Protein 3AQ1 (pdb70)

Radius of gyration: 27.9 Å; Cα contacts (8 Å, |Δi|>4): 785; chains: 1; bounding box: 56×62×78 Å

B-factor: mean 64.77, std 23.78, range [21.22, 206.66]

Secondary structure (DSSP, 8-state):
--HHHHHHHHHHHHHHHHHHHHHTTT--HHHHHHHHHHHHHHHHHHHHHHPEE--TT-HHHHHHHHHTT--SSSTTSSHHHHHHHHHHHHTTSEEP-SSS-EE-HHHHEEEEEEESS-GGG-EEESEEEES---SSTTS-SEEEEEEEEEESS-B---HHHHHHHHHHTT--SEEEESS-B-HHHHHHHHHTT-EEE-S--HHHHHHHHHHH----BS-TT---STT-EEEEEEEEEE-SSSEEEEEEEETT---EEEEEEESSHHHHHHHHHHHHHHHHHHHHHHHHSEEEETTTHHHHHHHHHHHHHHHT--SHHHHHHHHHHHHTTHHHHHHHHHTT--HHHHHHHHHHHHHTT-TTEEE-TTT--EEETTTTT-EEEHHHHHHHHHHHHHHHHHHH--

Solvent-accessible surface area: 19663 Å² total; per-residue (Å²): 160,47,113,17,85,59,19,15,64,53,1,16,38,45,0,35,53,24,0,101,91,2,69,178,149,67,11,108,27,43,50,0,3,101,0,0,86,59,0,1,91,43,1,153,101,15,1,88,84,18,24,47,79,6,47,32,109,63,88,82,11,0,56,60,0,0,5,39,25,1,94,57,213,51,22,130,78,62,62,123,98,0,2,46,19,0,4,131,0,0,95,44,0,23,48,149,98,162,164,34,55,84,9,34,12,136,79,19,9,10,31,22,94,35,59,29,48,45,12,93,77,21,73,44,26,105,0,4,0,1,75,70,83,33,28,41,106,98,4,45,108,106,15,122,106,0,85,0,0,0,0,7,15,54,0,70,177,194,140,9,125,124,42,0,97,83,0,42,79,16,61,5,41,0,0,0,0,30,84,2,8,25,118,106,0,10,102,47,0,9,130,51,39,7,0,0,0,106,124,2,128,146,60,3,0,130,61,0,27,103,7,0,38,4,68,51,8,134,62,22,99,132,38,60,106,139,21,27,0,46,4,37,42,0,26,15,98,133,47,228,88,34,75,2,0,13,0,36,54,8,100,118,42,102,6,2,0,0,0,0,22,0,46,72,126,137,32,4,40,63,6,19,124,18,0,59,81,0,1,69,44,0,2,36,1,2,57,29,24,54,0,5,8,2,8,3,1,2,4,1,8,0,5,53,70,0,49,104,52,4,83,105,33,182,60,153,51,62,74,0,0,30,44,0,0,81,0,0,23,29,18,0,37,27,56,0,102,130,35,65,56,71,25,121,95,12,20,98,72,0,120,32,42,6,109,159,55,72,87,36,2,0,3,21,51,205,82,22,105,21,40,59,1,40,118,62,61,57,25,48,28,16,80,66,10,28,111,6,4,56,50,1,6,70,37,0,7,131,93,23,145,187

Sequence (402 aa):
VGDGTTTAAVLSGELLSKAEELIMKGVHSTIISEGYRHAAEKCREILETITIAISPDDEAALIKIAGTAITGKGAEAYKEKLSALTVKAVRSIVEEEEDGLKVNVLENIKIEKRAGGSIDDSELIDGLVIDKERSHPNMPEKVENAKILLLSCPVEFKMMREMAEKVIASGANVVFCQKGIDDMAQYYIEKAGIYAVRRVKKSDLKRLSKVTGATIIQDLDQITTEDVGTAGLVEEKEVRGGKMTYVTGCQNSKAVTVLLHGGTEHVVDSLDHALNDALHVVGVVIEDGKVVVGGGSSEVELSLRLSEYASTLKGREQLAVSKFAEALEVIPVALAENAGLDPIDIMVELRSQHEKGNKNAGLNVYTGEVVDMWENDVIEPLRIKTQAINAAMEATVMILRI

Nearest PDB structures (foldseek):
  3aq1-assembly1_B  TM=1.002E+00  e=1.686E-70  Methanococcoides burtonii DSM 6242
  1a6d-assembly1_B  TM=7.883E-01  e=9.488E-45  Thermoplasma acidophilum
  1a6d-assembly1_A  TM=7.937E-01  e=6.517E-42  Thermoplasma acidophilum
  1q3s-assembly1_A  TM=7.474E-01  e=1.951E-42  Thermococcus sp. JCM 11816
  1q3r-assembly1_A  TM=7.401E-01  e=1.678E-42  Thermococcus sp. JCM 11816

Structure (mmCIF, N/CA/C/O backbone):
data_3AQ1
#
_entry.id   3AQ1
#
_cell.length_a   63.564
_cell.length_b   115.256
_cell.length_c   193.864
_cell.angle_alpha  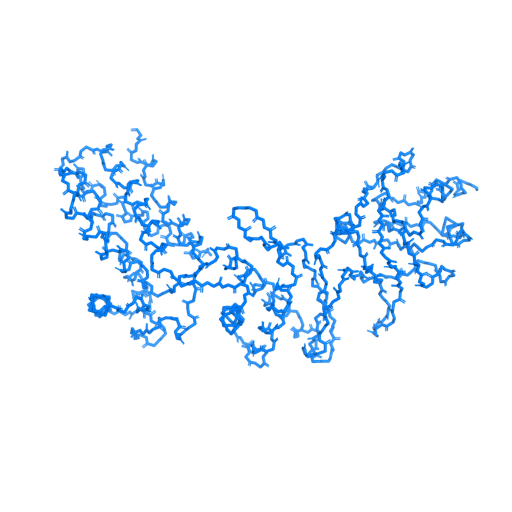 90.00
_cell.angle_beta   90.00
_cell.angle_gamma   90.00
#
_symmetry.space_group_name_H-M   'I 2 2 2'
#
loop_
_entity.id
_entity.type
_entity.pdbx_description
1 polymer 'Thermosome subunit'
2 water water
#
loop_
_atom_site.group_PDB
_atom_site.id
_atom_site.type_symbol
_atom_site.label_atom_id
_atom_site.label_alt_id
_atom_site.label_comp_id
_atom_site.label_asym_id
_atom_site.label_entity_id
_atom_site.label_seq_id
_atom_site.pdbx_PDB_ins_code
_atom_site.Cartn_x
_atom_site.Cartn_y
_atom_site.Cartn_z
_atom_site.occupancy
_atom_site.B_iso_or_equiv
_atom_site.auth_seq_id
_atom_site.auth_comp_id
_atom_site.auth_asym_id
_atom_site.auth_atom_id
_atom_site.pdbx_PDB_model_num
ATOM 1 N N . VAL A 1 43 ? 31.042 44.667 80.364 1.00 81.84 81 VAL B N 1
ATOM 2 C CA . VAL A 1 43 ? 30.677 44.155 81.689 1.00 80.34 81 VAL B CA 1
ATOM 3 C C . VAL A 1 43 ? 29.249 43.641 81.689 1.00 75.71 81 VAL B C 1
ATOM 4 O O . VAL A 1 43 ? 28.311 44.432 81.614 1.00 85.68 81 VAL B O 1
ATOM 8 N N . GLY A 1 44 ? 29.078 42.327 81.790 1.00 69.93 82 GLY B N 1
ATOM 9 C CA . GLY A 1 44 ? 27.749 41.731 81.807 1.00 78.39 82 GLY B CA 1
ATOM 10 C C . GLY A 1 44 ? 26.759 42.411 82.745 1.00 87.30 82 GLY B C 1
ATOM 11 O O . GLY A 1 44 ? 27.126 42.890 83.820 1.00 85.90 82 GLY B O 1
ATOM 12 N N . ASP A 1 45 ? 25.493 42.459 82.341 1.00 91.09 83 ASP B N 1
ATOM 13 C CA . ASP A 1 45 ? 24.464 43.062 83.180 1.00 91.09 83 ASP B CA 1
ATOM 14 C C . ASP A 1 45 ? 24.183 42.220 84.420 1.00 89.14 83 ASP B C 1
ATOM 15 O O . ASP A 1 45 ? 23.603 42.712 85.390 1.00 89.22 83 ASP B O 1
ATOM 20 N N . GLY A 1 46 ? 24.603 40.955 84.377 1.00 83.44 84 GLY B N 1
ATOM 21 C CA . GLY A 1 46 ? 24.544 40.074 85.532 1.00 65.99 84 GLY B CA 1
ATOM 22 C C . GLY A 1 46 ? 25.641 40.434 86.514 1.00 56.17 84 GLY B C 1
ATOM 23 O O . GLY A 1 46 ? 25.394 40.621 87.702 1.00 55.05 84 GLY B O 1
ATOM 24 N N . THR A 1 47 ? 26.863 40.548 86.008 1.00 48.38 85 THR B N 1
ATOM 25 C CA . THR A 1 47 ? 27.971 41.052 86.802 1.00 43.41 85 THR B CA 1
ATOM 26 C C . THR A 1 47 ? 27.629 42.392 87.468 1.00 52.46 85 THR B C 1
ATOM 27 O O . THR A 1 47 ? 27.868 42.579 88.655 1.00 59.12 85 THR B O 1
ATOM 31 N N . THR A 1 48 ? 27.060 43.311 86.695 1.00 55.68 86 THR B N 1
ATOM 32 C CA . THR A 1 48 ? 26.762 44.653 87.174 1.00 49.53 86 THR B CA 1
ATOM 33 C C . THR A 1 48 ? 25.740 44.605 88.292 1.00 53.56 86 THR B C 1
ATOM 34 O O . THR A 1 48 ? 25.943 45.182 89.357 1.00 54.23 86 THR B O 1
ATOM 38 N N . THR A 1 49 ? 24.640 43.906 88.035 1.00 56.97 87 THR B N 1
ATOM 39 C CA . THR A 1 49 ? 23.599 43.695 89.028 1.00 48.22 87 THR B CA 1
ATOM 40 C C . THR A 1 49 ? 24.146 43.045 90.302 1.00 51.04 87 THR B C 1
ATOM 41 O O . THR A 1 49 ? 23.774 43.437 91.404 1.00 56.72 87 THR B O 1
ATOM 45 N N . ALA A 1 50 ? 25.031 42.062 90.165 1.00 45.97 88 ALA B N 1
ATOM 46 C CA . ALA A 1 50 ? 25.519 41.359 91.347 1.00 47.67 88 ALA B CA 1
ATOM 47 C C . ALA A 1 50 ? 26.435 42.257 92.179 1.00 47.83 88 ALA B C 1
ATOM 48 O O . ALA A 1 50 ? 26.297 42.342 93.400 1.00 51.50 88 ALA B O 1
ATOM 50 N N . ALA A 1 51 ? 27.351 42.942 91.509 1.00 36.41 89 ALA B N 1
ATOM 51 C CA . ALA A 1 51 ? 28.251 43.880 92.170 1.00 35.80 89 ALA B CA 1
ATOM 52 C C . ALA A 1 51 ? 27.520 44.971 92.943 1.00 51.38 89 ALA B C 1
ATOM 53 O O . ALA A 1 51 ? 27.819 45.224 94.108 1.00 67.61 89 ALA B O 1
ATOM 55 N N . VAL A 1 52 ? 26.579 45.635 92.293 1.00 47.69 90 VAL B N 1
ATOM 56 C CA . VAL A 1 52 ? 25.856 46.716 92.944 1.00 47.13 90 VAL B CA 1
ATOM 57 C C . VAL A 1 52 ? 25.061 46.177 94.123 1.00 46.68 90 VAL B C 1
ATOM 58 O O . VAL A 1 52 ? 24.976 46.815 95.179 1.00 45.10 90 VAL B O 1
ATOM 62 N N . LEU A 1 53 ? 24.458 45.007 93.942 1.00 43.80 91 LEU B N 1
ATOM 63 C CA . LEU A 1 53 ? 23.582 44.490 94.982 1.00 44.44 91 LEU B CA 1
ATOM 64 C C . LEU A 1 53 ? 24.419 43.968 96.145 1.00 51.83 91 LEU B C 1
ATOM 65 O O . LEU A 1 53 ? 24.043 44.100 97.304 1.00 58.89 91 LEU B O 1
ATOM 70 N N . SER A 1 54 ? 25.569 43.400 95.813 1.00 48.12 92 SER B N 1
ATOM 71 C CA . SER A 1 54 ? 26.532 42.940 96.797 1.00 53.17 92 SER B CA 1
ATOM 72 C C . SER A 1 54 ? 27.066 44.073 97.706 1.00 56.14 92 SER B C 1
ATOM 73 O O . SER A 1 54 ? 27.082 43.936 98.933 1.00 54.72 92 SER B O 1
ATOM 76 N N . GLY A 1 55 ? 27.509 45.177 97.108 1.00 49.94 93 GLY B N 1
ATOM 77 C CA . GLY A 1 55 ? 27.895 46.360 97.868 1.00 42.22 93 GLY B CA 1
ATOM 78 C C . GLY A 1 55 ? 26.819 46.813 98.843 1.00 42.63 93 GLY B C 1
ATOM 79 O O . GLY A 1 55 ? 27.076 47.071 100.016 1.00 48.33 93 GLY B O 1
ATOM 80 N N . GLU A 1 56 ? 25.596 46.879 98.350 1.00 39.57 94 GLU B N 1
ATOM 81 C CA . GLU A 1 56 ? 24.460 47.292 99.138 1.00 47.05 94 GLU B CA 1
ATOM 82 C C . GLU A 1 56 ? 24.197 46.349 100.299 1.00 55.07 94 GLU B C 1
ATOM 83 O O . GLU A 1 56 ? 23.872 46.783 101.399 1.00 63.58 94 GLU B O 1
ATOM 89 N N . LEU A 1 57 ? 24.305 45.051 100.044 1.00 52.18 95 LEU B N 1
ATOM 90 C CA . LEU A 1 57 ? 24.067 44.063 101.081 1.00 42.03 95 LEU B CA 1
ATOM 91 C C . LEU A 1 57 ? 25.132 44.194 102.153 1.00 52.59 95 LEU B C 1
ATOM 92 O O . LEU A 1 57 ? 24.823 44.156 103.350 1.00 48.39 95 LEU B O 1
ATOM 97 N N . LEU A 1 58 ? 26.383 44.370 101.719 1.00 52.12 96 LEU B N 1
ATOM 98 C CA . LEU A 1 58 ? 27.504 44.525 102.648 1.00 51.22 96 LEU B CA 1
ATOM 99 C C . LEU A 1 58 ? 27.313 45.696 103.564 1.00 56.53 96 LEU B C 1
ATOM 100 O O . LEU A 1 58 ? 27.321 45.542 104.777 1.00 65.97 96 LEU B O 1
ATOM 105 N N . SER A 1 59 ? 27.156 46.873 102.975 1.00 53.75 97 SER B N 1
ATOM 106 C CA . SER A 1 59 ? 27.064 48.087 103.759 1.00 54.25 97 SER B CA 1
ATOM 107 C C . SER A 1 59 ? 25.899 47.985 104.735 1.00 58.72 97 SER B C 1
ATOM 108 O O . SER A 1 59 ? 26.015 48.387 105.895 1.00 69.06 97 SER B O 1
ATOM 111 N N . LYS A 1 60 ? 24.788 47.417 104.286 1.00 54.01 98 LYS B N 1
ATOM 112 C CA . LYS A 1 60 ? 23.666 47.218 105.191 1.00 61.43 98 LYS B CA 1
ATOM 113 C C . LYS A 1 60 ? 24.009 46.216 106.294 1.00 61.91 98 LYS B C 1
ATOM 114 O O . LYS A 1 60 ? 23.502 46.314 107.404 1.00 62.54 98 LYS B O 1
ATOM 120 N N . ALA A 1 61 ? 24.879 45.261 106.002 1.00 63.14 99 ALA B N 1
ATOM 121 C CA . ALA A 1 61 ? 25.308 44.334 107.043 1.00 65.43 99 ALA B CA 1
ATOM 122 C C . ALA A 1 61 ? 26.225 45.035 108.053 1.00 67.03 99 ALA B C 1
ATOM 123 O O . ALA A 1 61 ? 26.161 44.775 109.255 1.00 65.09 99 ALA B O 1
ATOM 125 N N . GLU A 1 62 ? 27.079 45.924 107.564 1.00 66.52 100 GLU B N 1
ATOM 126 C CA . GLU A 1 62 ? 27.999 46.625 108.443 1.00 69.52 100 GLU B CA 1
ATOM 127 C C . GLU A 1 62 ? 27.216 47.580 109.339 1.00 75.37 100 GLU B C 1
ATOM 128 O O . GLU A 1 62 ? 27.560 47.769 110.501 1.00 83.29 100 GLU B O 1
ATOM 134 N N . GLU A 1 63 ? 26.134 48.141 108.812 1.00 69.86 101 GLU B N 1
ATOM 135 C CA . GLU A 1 63 ? 25.186 48.868 109.647 1.00 63.40 101 GLU B CA 1
ATOM 136 C C . GLU A 1 63 ? 24.619 47.966 110.747 1.00 68.61 101 GLU B C 1
ATOM 137 O O . GLU A 1 63 ? 24.767 48.265 111.933 1.00 80.21 101 GLU B O 1
ATOM 143 N N . LEU A 1 64 ? 23.971 46.870 110.351 1.00 68.91 102 LEU B N 1
ATOM 144 C CA . LEU A 1 64 ? 23.359 45.926 111.300 1.00 76.84 102 LEU B CA 1
ATOM 145 C C . LEU A 1 64 ? 24.326 45.358 112.343 1.00 84.62 102 LEU B C 1
ATOM 146 O O . LEU A 1 64 ? 23.898 44.806 113.357 1.00 94.72 102 LEU B O 1
ATOM 151 N N . ILE A 1 65 ? 25.623 45.465 112.090 1.00 72.91 103 ILE B N 1
ATOM 152 C CA . ILE A 1 65 ? 26.607 44.993 113.048 1.00 70.83 103 ILE B CA 1
ATOM 153 C C . ILE A 1 65 ? 26.914 46.097 114.067 1.00 80.86 103 ILE B C 1
ATOM 154 O O . ILE A 1 65 ? 26.925 45.856 115.278 1.00 81.72 103 ILE B O 1
ATOM 159 N N . MET A 1 66 ? 27.133 47.312 113.576 1.00 85.27 104 MET B N 1
ATOM 160 C CA . MET A 1 66 ? 27.316 48.462 114.453 1.00 93.88 104 MET B CA 1
ATOM 161 C C . MET A 1 66 ? 26.046 48.767 115.255 1.00 101.54 104 MET B C 1
ATOM 162 O O . MET A 1 66 ? 25.971 49.790 115.936 1.00 109.24 104 MET B O 1
ATOM 167 N N . LYS A 1 67 ? 25.055 47.880 115.162 1.00 96.56 105 LYS B N 1
ATOM 168 C CA . LYS A 1 67 ? 23.813 47.997 115.932 1.00 92.66 105 LYS B CA 1
ATOM 169 C C . LYS A 1 67 ? 23.587 46.792 116.837 1.00 90.90 105 LYS B C 1
ATOM 170 O O . LYS A 1 67 ? 22.568 46.717 117.525 1.00 93.19 105 LYS B O 1
ATOM 176 N N . GLY A 1 68 ? 24.515 45.836 116.814 1.00 87.88 106 GLY B N 1
ATOM 177 C CA . GLY A 1 68 ? 24.456 44.703 117.725 1.00 88.44 106 GLY B CA 1
ATOM 178 C C . GLY A 1 68 ? 24.176 43.318 117.156 1.00 93.62 106 GLY B C 1
ATOM 179 O O . GLY A 1 68 ? 24.529 42.308 117.782 1.00 95.64 106 GLY B O 1
ATOM 180 N N . VAL A 1 69 ? 23.539 43.252 115.987 1.00 88.17 107 VAL B N 1
ATOM 181 C CA . VAL A 1 69 ? 23.184 41.961 115.391 1.00 82.17 107 VAL B CA 1
ATOM 182 C C . VAL A 1 69 ? 24.430 41.149 115.051 1.00 81.20 107 VAL B C 1
ATOM 183 O O . VAL A 1 69 ? 25.309 41.642 114.341 1.00 68.63 107 VAL B O 1
ATOM 187 N N . HIS A 1 70 ? 24.501 39.910 115.546 1.00 88.85 108 HIS B N 1
ATOM 188 C CA . HIS A 1 70 ? 25.646 39.040 115.255 1.00 96.08 108 HIS B CA 1
ATOM 189 C C . HIS A 1 70 ? 25.820 38.749 113.754 1.00 87.87 108 HIS B C 1
ATOM 190 O O . HIS A 1 70 ? 24.856 38.478 113.032 1.00 82.05 108 HIS B O 1
ATOM 197 N N . SER A 1 71 ? 27.070 38.809 113.309 1.00 82.58 109 SER B N 1
ATOM 198 C CA . SER A 1 71 ? 27.435 38.655 111.906 1.00 77.37 109 SER B CA 1
ATOM 199 C C . SER A 1 71 ? 26.937 37.364 111.252 1.00 84.22 109 SER B C 1
ATOM 200 O O . SER A 1 71 ? 26.681 37.323 110.051 1.00 86.89 109 SER B O 1
ATOM 203 N N . THR A 1 72 ? 26.804 36.308 112.039 1.00 83.82 110 THR B N 1
ATOM 204 C CA . THR A 1 72 ? 26.443 35.010 111.493 1.00 77.47 110 THR B CA 1
ATOM 205 C C . THR A 1 72 ? 24.941 34.870 111.248 1.00 70.67 110 THR B C 1
ATOM 206 O O . THR A 1 72 ? 24.514 34.145 110.350 1.00 74.15 110 THR B O 1
ATOM 210 N N . ILE A 1 73 ? 24.155 35.589 112.041 1.00 66.98 111 ILE B N 1
ATOM 211 C CA . ILE A 1 73 ? 22.703 35.657 111.881 1.00 64.04 111 ILE B CA 1
ATOM 212 C C . ILE A 1 73 ? 22.334 36.371 110.586 1.00 64.64 111 ILE B C 1
ATOM 213 O O . ILE A 1 73 ? 21.432 35.942 109.865 1.00 67.54 111 ILE B O 1
ATOM 218 N N . ILE A 1 74 ? 23.038 37.465 110.302 1.00 65.52 112 ILE B N 1
ATOM 219 C CA . ILE A 1 74 ? 22.852 38.216 109.061 1.00 64.64 112 ILE B CA 1
ATOM 220 C C . ILE A 1 74 ? 23.045 37.321 107.847 1.00 62.36 112 ILE B C 1
ATOM 221 O O . ILE A 1 74 ? 22.244 37.358 106.920 1.00 64.77 112 ILE B O 1
ATOM 226 N N . SER A 1 75 ? 24.105 36.516 107.863 1.00 60.90 113 SER B N 1
ATOM 227 C CA . SER A 1 75 ? 24.397 35.588 106.773 1.00 64.44 113 SER B CA 1
ATOM 228 C C . SER A 1 75 ? 23.250 34.626 106.488 1.00 70.92 113 SER B C 1
ATOM 229 O O . SER A 1 75 ? 22.868 34.444 105.329 1.00 68.37 113 SER B O 1
ATOM 232 N N . GLU A 1 76 ? 22.708 34.000 107.532 1.00 72.66 114 GLU B N 1
ATOM 233 C CA . GLU A 1 76 ? 21.595 33.076 107.334 1.00 77.10 114 GLU B CA 1
ATOM 234 C C . GLU A 1 76 ? 20.341 33.805 106.877 1.00 70.48 114 GLU B C 1
ATOM 235 O O . GLU A 1 76 ? 19.625 33.322 106.002 1.00 73.12 114 GLU B O 1
ATOM 241 N N . GLY A 1 77 ? 20.090 34.975 107.459 1.00 63.06 115 GLY B N 1
ATOM 242 C CA . GLY A 1 77 ? 19.001 35.829 107.017 1.00 65.24 115 GLY B CA 1
ATOM 243 C C . GLY A 1 77 ? 19.084 36.145 105.530 1.00 61.78 115 GLY B C 1
ATOM 244 O O . GLY A 1 77 ? 18.111 35.988 104.795 1.00 62.08 115 GLY B O 1
ATOM 245 N N . TYR A 1 78 ? 20.255 36.593 105.088 1.00 53.87 116 TYR B N 1
ATOM 246 C CA . TYR A 1 78 ? 20.488 36.880 103.680 1.00 53.84 116 TYR B CA 1
ATOM 247 C C . TYR A 1 78 ? 20.276 35.638 102.817 1.00 61.43 116 TYR B C 1
ATOM 248 O O . TYR A 1 78 ? 19.585 35.696 101.799 1.00 66.46 116 TYR B O 1
ATOM 257 N N . ARG A 1 79 ? 20.881 34.523 103.216 1.00 60.24 117 ARG B N 1
ATOM 258 C CA . ARG A 1 79 ? 20.786 33.296 102.432 1.00 66.74 117 ARG B CA 1
ATOM 259 C C . ARG A 1 79 ? 19.339 32.814 102.342 1.00 69.76 117 ARG B C 1
ATOM 260 O O . ARG A 1 79 ? 18.917 32.252 101.330 1.00 74.41 117 ARG B O 1
ATOM 268 N N . HIS A 1 80 ? 18.582 33.046 103.405 1.00 61.93 118 HIS B N 1
ATOM 269 C CA . HIS A 1 80 ? 17.165 32.737 103.407 1.00 70.47 118 HIS B CA 1
ATOM 270 C C . HIS A 1 80 ? 16.453 33.731 102.484 1.00 68.45 118 HIS B C 1
ATOM 271 O O . HIS A 1 80 ? 15.528 33.377 101.744 1.00 62.73 118 HIS B O 1
ATOM 278 N N . ALA A 1 81 ? 16.916 34.975 102.505 1.00 68.78 119 ALA B N 1
ATOM 279 C CA . ALA A 1 81 ? 16.372 35.995 101.620 1.00 63.98 119 ALA B CA 1
ATOM 280 C C . ALA A 1 81 ? 16.527 35.581 100.167 1.00 56.24 119 ALA B C 1
ATOM 281 O O . ALA A 1 81 ? 15.555 35.550 99.426 1.00 59.40 119 ALA B O 1
ATOM 283 N N . ALA A 1 82 ? 17.750 35.257 99.764 1.00 51.52 120 ALA B N 1
ATOM 284 C CA . ALA A 1 82 ? 18.024 34.868 98.383 1.00 54.34 120 ALA B CA 1
ATOM 285 C C . ALA A 1 82 ? 17.138 33.721 97.935 1.00 63.33 120 ALA B C 1
ATOM 286 O O . ALA A 1 82 ? 16.657 33.698 96.806 1.00 67.69 120 ALA B O 1
ATOM 288 N N . GLU A 1 83 ? 16.932 32.763 98.824 1.00 70.53 121 GLU B N 1
ATOM 289 C CA . GLU A 1 83 ? 16.123 31.599 98.498 1.00 78.41 121 GLU B CA 1
ATOM 290 C C . GLU A 1 83 ? 14.644 31.975 98.381 1.00 74.77 121 GLU B C 1
ATOM 291 O O . GLU A 1 83 ? 13.920 31.461 97.519 1.00 70.50 121 GLU B O 1
ATOM 297 N N . LYS A 1 84 ? 14.208 32.894 99.236 1.00 68.76 122 LYS B N 1
ATOM 298 C CA . LYS A 1 84 ? 12.850 33.418 99.156 1.00 66.47 122 LYS B CA 1
ATOM 299 C C . LYS A 1 84 ? 12.614 34.258 97.892 1.00 70.55 122 LYS B C 1
ATOM 300 O O . LYS A 1 84 ? 11.482 34.409 97.456 1.00 81.12 122 LYS B O 1
ATOM 306 N N . CYS A 1 85 ? 13.675 34.813 97.309 1.00 66.36 123 CYS B N 1
ATOM 307 C CA . CYS A 1 85 ? 13.543 35.563 96.059 1.00 61.98 123 CYS B CA 1
ATOM 308 C C . CYS A 1 85 ? 13.299 34.607 94.903 1.00 67.26 123 CYS B C 1
ATOM 309 O O . CYS A 1 85 ? 12.568 34.926 93.970 1.00 68.46 123 CYS B O 1
ATOM 312 N N . ARG A 1 86 ? 13.920 33.433 94.975 1.00 69.76 124 ARG B N 1
ATOM 313 C CA . ARG A 1 86 ? 13.782 32.419 93.938 1.00 75.42 124 ARG B CA 1
ATOM 314 C C . ARG A 1 86 ? 12.328 31.985 93.838 1.00 81.75 124 ARG B C 1
ATOM 315 O O . ARG A 1 86 ? 11.797 31.838 92.739 1.00 85.36 124 ARG B O 1
ATOM 323 N N . GLU A 1 87 ? 11.684 31.801 94.992 1.00 83.81 125 GLU B N 1
ATOM 324 C CA . GLU A 1 87 ? 10.268 31.437 95.045 1.00 78.84 125 GLU B CA 1
ATOM 325 C C . GLU A 1 87 ? 9.397 32.549 94.494 1.00 68.60 125 GLU B C 1
ATOM 326 O O . GLU A 1 87 ? 8.500 32.312 93.692 1.00 74.31 125 GLU B O 1
ATOM 332 N N . ILE A 1 88 ? 9.647 33.766 94.953 1.00 60.44 126 ILE B N 1
ATOM 333 C CA . ILE A 1 88 ? 8.877 34.906 94.489 1.00 67.10 126 ILE B CA 1
ATOM 334 C C . ILE A 1 88 ? 9.017 35.126 92.980 1.00 76.35 126 ILE B C 1
ATOM 335 O O . ILE A 1 88 ? 8.050 35.492 92.314 1.00 82.36 126 ILE B O 1
ATOM 340 N N . LEU A 1 89 ? 10.214 34.902 92.442 1.00 70.22 127 LEU B N 1
ATOM 341 C CA . LEU A 1 89 ? 10.431 35.048 91.008 1.00 66.14 127 LEU B CA 1
ATOM 342 C C . LEU A 1 89 ? 9.584 34.072 90.209 1.00 79.65 127 LEU B C 1
ATOM 343 O O . LEU A 1 89 ? 8.891 34.474 89.278 1.00 86.69 127 LEU B O 1
ATOM 348 N N . GLU A 1 90 ? 9.637 32.793 90.574 1.00 85.87 128 GLU B N 1
ATOM 349 C CA . GLU A 1 90 ? 8.890 31.763 89.854 1.00 87.81 128 GLU B CA 1
ATOM 350 C C . GLU A 1 90 ? 7.409 32.093 89.820 1.00 86.35 128 GLU B C 1
ATOM 351 O O . GLU A 1 90 ? 6.668 31.590 88.979 1.00 92.84 128 GLU B O 1
ATOM 357 N N . THR A 1 91 ? 6.995 32.952 90.742 1.00 82.56 129 THR B N 1
ATOM 358 C CA . THR A 1 91 ? 5.609 33.382 90.852 1.00 80.46 129 THR B CA 1
ATOM 359 C C . THR A 1 91 ? 5.292 34.586 89.963 1.00 74.01 129 THR B C 1
ATOM 360 O O . THR A 1 91 ? 4.172 34.725 89.503 1.00 76.70 129 THR B O 1
ATOM 364 N N . ILE A 1 92 ? 6.275 35.448 89.709 1.00 78.21 130 ILE B N 1
ATOM 365 C CA . ILE A 1 92 ? 6.034 36.679 88.943 1.00 73.92 130 ILE B CA 1
ATOM 366 C C . ILE A 1 92 ? 6.631 36.683 87.532 1.00 72.09 130 ILE B C 1
ATOM 367 O O . ILE A 1 92 ? 6.604 37.703 86.840 1.00 73.53 130 ILE B O 1
ATOM 372 N N . THR A 1 93 ? 7.176 35.547 87.110 1.00 70.80 131 THR B N 1
ATOM 373 C CA . THR A 1 93 ? 7.757 35.428 85.780 1.00 61.59 131 THR B CA 1
ATOM 374 C C . THR A 1 93 ? 6.690 35.183 84.737 1.00 61.85 131 THR B C 1
ATOM 375 O O . THR A 1 93 ? 5.583 34.760 85.059 1.00 68.17 131 THR B O 1
ATOM 379 N N . ILE A 1 94 ? 7.043 35.448 83.484 1.00 57.27 132 ILE B N 1
ATOM 380 C CA . ILE A 1 94 ? 6.162 35.219 82.348 1.00 48.58 132 ILE B CA 1
ATOM 381 C C . ILE A 1 94 ? 6.594 33.929 81.691 1.00 54.04 132 ILE B C 1
ATOM 382 O O . ILE A 1 94 ? 7.774 33.750 81.411 1.00 63.69 132 ILE B O 1
ATOM 387 N N . ALA A 1 95 ? 5.646 33.027 81.460 1.00 60.13 133 ALA B N 1
ATOM 388 C CA . ALA A 1 95 ? 5.963 31.702 80.914 1.00 66.76 133 ALA B CA 1
ATOM 389 C C . ALA A 1 95 ? 6.098 31.718 79.404 1.00 70.66 133 ALA B C 1
ATOM 390 O O . ALA A 1 95 ? 5.287 32.326 78.692 1.00 74.10 133 ALA B O 1
ATOM 392 N N . ILE A 1 96 ? 7.131 31.038 78.924 1.00 68.20 134 ILE B N 1
ATOM 393 C CA . ILE A 1 96 ? 7.405 30.977 77.501 1.00 69.07 134 ILE B CA 1
ATOM 394 C C . ILE A 1 96 ? 7.563 29.533 77.067 1.00 67.84 134 ILE B C 1
ATOM 395 O O . ILE A 1 96 ? 8.459 28.836 77.527 1.00 56.27 134 ILE B O 1
ATOM 400 N N . SER A 1 97 ? 6.674 29.094 76.184 1.00 58.17 135 SER B N 1
ATOM 401 C CA . SER A 1 97 ? 6.715 27.748 75.635 1.00 61.40 135 SER B CA 1
ATOM 402 C C . SER A 1 97 ? 7.395 27.772 74.276 1.00 64.53 135 SER B C 1
ATOM 403 O O . SER A 1 97 ? 7.317 28.774 73.562 1.00 61.35 135 SER B O 1
ATOM 406 N N . PRO A 1 98 ? 8.055 26.662 73.905 1.00 66.79 136 PRO B N 1
ATOM 407 C CA . PRO A 1 98 ? 8.645 26.526 72.568 1.00 60.24 136 PRO B CA 1
ATOM 408 C C . PRO A 1 98 ? 7.570 26.730 71.527 1.00 62.17 136 PRO B C 1
ATOM 409 O O . PRO A 1 98 ? 7.868 26.773 70.338 1.00 68.73 136 PRO B O 1
ATOM 413 N N . ASP A 1 99 ? 6.329 26.852 71.988 1.00 64.27 137 ASP B N 1
ATOM 414 C CA . ASP A 1 99 ? 5.180 26.991 71.111 1.00 73.79 137 ASP B CA 1
ATOM 415 C C . ASP A 1 99 ? 4.702 28.413 70.985 1.00 79.06 137 ASP B C 1
ATOM 416 O O . ASP A 1 99 ? 4.149 28.782 69.953 1.00 87.57 137 ASP B O 1
ATOM 421 N N . ASP A 1 100 ? 4.893 29.204 72.039 1.00 82.48 138 ASP B N 1
ATOM 422 C CA . ASP A 1 100 ? 4.445 30.595 72.037 1.00 73.71 138 ASP B CA 1
ATOM 423 C C . ASP A 1 100 ? 5.311 31.403 71.069 1.00 64.42 138 ASP B C 1
ATOM 424 O O . ASP A 1 100 ? 6.271 32.064 71.460 1.00 72.07 138 ASP B O 1
ATOM 429 N N . GLU A 1 101 ? 4.961 31.329 69.793 1.00 58.20 139 GLU B N 1
ATOM 430 C CA . GLU A 1 101 ? 5.819 31.819 68.720 1.00 57.98 139 GLU B CA 1
ATOM 431 C C . GLU A 1 101 ? 5.931 33.344 68.674 1.00 58.29 139 GLU B C 1
ATOM 432 O O . GLU A 1 101 ? 7.021 33.889 68.540 1.00 50.90 139 GLU B O 1
ATOM 438 N N . ALA A 1 102 ? 4.804 34.032 68.772 1.00 59.49 140 ALA B N 1
ATOM 439 C CA . ALA A 1 102 ? 4.825 35.484 68.738 1.00 64.31 140 ALA B CA 1
ATOM 440 C C . ALA A 1 102 ? 5.738 36.041 69.834 1.00 61.85 140 ALA B C 1
ATOM 441 O O . ALA A 1 102 ? 6.410 37.064 69.643 1.00 52.38 140 ALA B O 1
ATOM 443 N N . ALA A 1 103 ? 5.766 35.357 70.975 1.00 57.74 141 ALA B N 1
ATOM 444 C CA . ALA A 1 103 ? 6.563 35.809 72.107 1.00 54.55 141 ALA B CA 1
ATOM 445 C C . ALA A 1 103 ? 8.028 35.457 71.908 1.00 56.88 141 ALA B C 1
ATOM 446 O O . ALA A 1 103 ? 8.913 36.228 72.295 1.00 58.04 141 ALA B O 1
ATOM 448 N N . LEU A 1 104 ? 8.277 34.286 71.320 1.00 51.33 142 LEU B N 1
ATOM 449 C CA . LEU A 1 104 ? 9.635 33.892 70.955 1.00 47.60 142 LEU B CA 1
ATOM 450 C C . LEU A 1 104 ? 10.227 34.865 69.938 1.00 50.63 142 LEU B C 1
ATOM 451 O O . LEU A 1 104 ? 11.389 35.246 70.036 1.00 50.90 142 LEU B O 1
ATOM 456 N N . ILE A 1 105 ? 9.418 35.259 68.961 1.00 49.86 143 ILE B N 1
ATOM 457 C CA . ILE A 1 105 ? 9.826 36.249 67.982 1.00 53.36 143 ILE B CA 1
ATOM 458 C C . ILE A 1 105 ? 10.056 37.621 68.607 1.00 54.98 143 ILE B C 1
ATOM 459 O O . ILE A 1 105 ? 10.937 38.370 68.176 1.00 51.74 143 ILE B O 1
ATOM 464 N N . LYS A 1 106 ? 9.259 37.942 69.621 1.00 57.88 144 LYS B N 1
ATOM 465 C CA . LYS A 1 106 ? 9.454 39.168 70.394 1.00 56.12 144 LYS B CA 1
ATOM 466 C C . LYS A 1 106 ? 10.752 39.093 71.199 1.00 56.73 144 LYS B C 1
ATOM 467 O O . LYS A 1 106 ? 11.523 40.056 71.238 1.00 65.59 144 LYS B O 1
ATOM 473 N N . ILE A 1 107 ? 10.985 37.951 71.842 1.00 47.32 145 ILE B N 1
ATOM 474 C CA . ILE A 1 107 ? 12.212 37.724 72.601 1.00 44.50 145 ILE B CA 1
ATOM 475 C C . ILE A 1 107 ? 13.452 37.862 71.708 1.00 45.42 145 ILE B C 1
ATOM 476 O O . ILE A 1 107 ? 14.334 38.672 71.989 1.00 40.41 145 ILE B O 1
ATOM 481 N N . ALA A 1 108 ? 13.501 37.098 70.622 1.00 41.68 146 ALA B N 1
ATOM 482 C CA . ALA A 1 108 ? 14.601 37.190 69.664 1.00 40.65 146 ALA B CA 1
ATOM 483 C C . ALA A 1 108 ? 14.828 38.624 69.174 1.00 44.20 146 ALA B C 1
ATOM 484 O O . ALA A 1 108 ? 1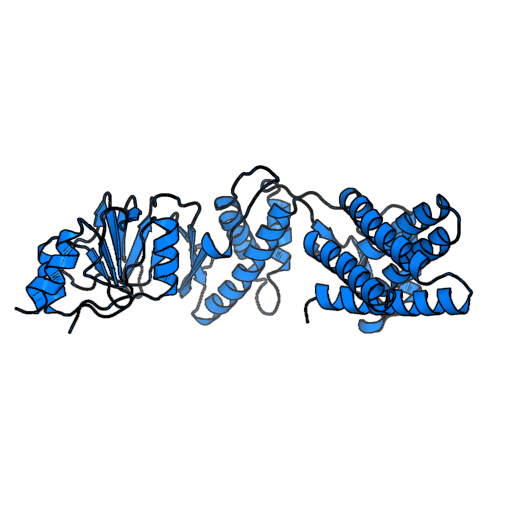5.968 39.059 69.025 1.00 45.82 146 ALA B O 1
ATOM 486 N N . GLY A 1 109 ? 13.744 39.348 68.919 1.00 50.52 147 GLY B N 1
ATOM 487 C CA . GLY A 1 109 ? 13.828 40.750 68.545 1.00 46.60 147 GLY B CA 1
ATOM 488 C C . GLY A 1 109 ? 14.747 41.567 69.448 1.00 55.49 147 GLY B C 1
ATOM 489 O O . GLY A 1 109 ? 15.475 42.435 68.976 1.00 61.51 147 GLY B O 1
ATOM 490 N N . THR A 1 110 ? 14.728 41.290 70.748 1.00 51.96 148 THR B N 1
ATOM 491 C CA . THR A 1 110 ? 15.502 42.082 71.694 1.00 44.96 148 THR B CA 1
ATOM 492 C C . THR A 1 110 ? 17.012 42.006 71.458 1.00 47.92 148 THR B C 1
ATOM 493 O O . THR A 1 110 ? 17.755 42.902 71.875 1.00 56.38 148 THR B O 1
ATOM 497 N N . ALA A 1 111 ? 17.475 40.947 70.803 1.00 42.14 149 ALA B N 1
ATOM 498 C CA . ALA A 1 111 ? 18.919 40.767 70.588 1.00 49.98 149 ALA B CA 1
ATOM 499 C C . ALA A 1 111 ? 19.409 41.385 69.274 1.00 51.29 149 ALA B C 1
ATOM 500 O O . ALA A 1 111 ? 20.604 41.377 68.966 1.00 59.73 149 ALA B O 1
ATOM 502 N N . ILE A 1 112 ? 18.473 41.952 68.530 1.00 38.28 150 ILE B N 1
ATOM 503 C CA . ILE A 1 112 ? 18.721 42.403 67.177 1.00 52.23 150 ILE B CA 1
ATOM 504 C C . ILE A 1 112 ? 18.459 43.898 67.092 1.00 60.42 150 ILE B C 1
ATOM 505 O O . ILE A 1 112 ? 17.328 44.332 66.860 1.00 61.93 150 ILE B O 1
ATOM 510 N N . THR A 1 113 ? 19.507 44.690 67.274 1.00 72.07 151 THR B N 1
ATOM 511 C CA . THR A 1 113 ? 19.335 46.137 67.364 1.00 81.74 151 THR B CA 1
ATOM 512 C C . THR A 1 113 ? 20.569 46.917 66.912 1.00 87.47 151 THR B C 1
ATOM 513 O O . THR A 1 113 ? 21.621 46.342 66.639 1.00 86.62 151 THR B O 1
ATOM 517 N N . GLY A 1 114 ? 20.429 48.233 66.827 1.00 92.95 152 GLY B N 1
ATOM 518 C CA . GLY A 1 114 ? 21.523 49.071 66.381 1.00 105.15 152 GLY B CA 1
ATOM 519 C C . GLY A 1 114 ? 21.322 49.613 64.979 1.00 115.21 152 GLY B C 1
ATOM 520 O O . GLY A 1 114 ? 20.213 49.604 64.439 1.00 114.31 152 GLY B O 1
ATOM 521 N N . LYS A 1 115 ? 22.408 50.098 64.389 1.00 120.28 153 LYS B N 1
ATOM 522 C CA . LYS A 1 115 ? 22.351 50.684 63.059 1.00 118.71 153 LYS B CA 1
ATOM 523 C C . LYS A 1 115 ? 21.797 49.674 62.072 1.00 105.11 153 LYS B C 1
ATOM 524 O O . LYS A 1 115 ? 22.263 48.540 62.016 1.00 100.03 153 LYS B O 1
ATOM 530 N N . GLY A 1 116 ? 20.789 50.084 61.310 1.00 100.93 154 GLY B N 1
ATOM 531 C CA . GLY A 1 116 ? 20.270 49.262 60.232 1.00 98.74 154 GLY B CA 1
ATOM 532 C C . GLY A 1 116 ? 19.352 48.154 60.699 1.00 93.02 154 GLY B C 1
ATOM 533 O O . GLY A 1 116 ? 18.206 48.069 60.267 1.00 91.39 154 GLY B O 1
ATOM 534 N N . ALA A 1 117 ? 19.860 47.296 61.577 1.00 94.23 155 ALA B N 1
ATOM 535 C CA . ALA A 1 117 ? 19.065 46.200 62.113 1.00 90.84 155 ALA B CA 1
ATOM 536 C C . ALA A 1 117 ? 17.702 46.748 62.489 1.00 81.13 155 ALA B C 1
ATOM 537 O O . ALA A 1 117 ? 17.534 47.354 63.543 1.00 79.22 155 ALA B O 1
ATOM 539 N N . GLU A 1 118 ? 16.733 46.525 61.612 1.00 75.13 156 GLU B N 1
ATOM 540 C CA . GLU A 1 118 ? 15.448 47.200 61.683 1.00 79.72 156 GLU B CA 1
ATOM 541 C C . GLU A 1 118 ? 14.804 47.016 60.330 1.00 66.11 156 GLU B C 1
ATOM 542 O O . GLU A 1 118 ? 13.594 46.818 60.199 1.00 62.49 156 GLU B O 1
ATOM 548 N N . ALA A 1 119 ? 15.648 47.111 59.315 1.00 51.99 157 ALA B N 1
ATOM 549 C CA . ALA A 1 119 ? 15.288 46.693 57.986 1.00 52.94 157 ALA B CA 1
ATOM 550 C C . ALA A 1 119 ? 15.271 45.157 57.973 1.00 5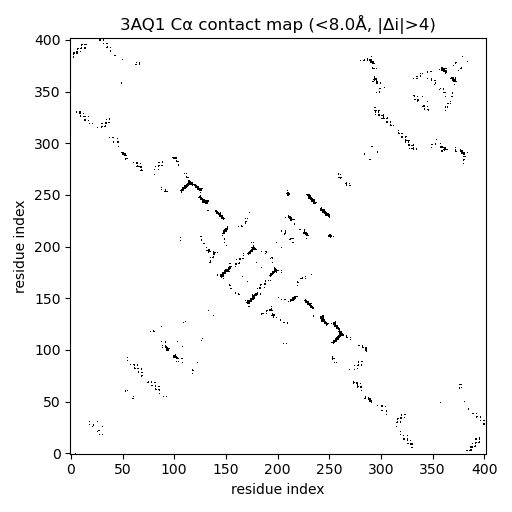5.42 157 ALA B C 1
ATOM 551 O O . ALA A 1 119 ? 14.704 44.533 57.069 1.00 58.35 157 ALA B O 1
ATOM 553 N N . TYR A 1 120 ? 15.873 44.581 59.015 1.00 45.86 158 TYR B N 1
ATOM 554 C CA . TYR A 1 120 ? 16.106 43.153 59.137 1.00 46.39 158 TYR B CA 1
ATOM 555 C C . TYR A 1 120 ? 15.451 42.528 60.377 1.00 46.47 158 TYR B C 1
ATOM 556 O O . TYR A 1 120 ? 15.447 41.313 60.533 1.00 49.77 158 TYR B O 1
ATOM 565 N N . LYS A 1 121 ? 14.910 43.349 61.263 1.00 55.77 159 LYS B N 1
ATOM 566 C CA . LYS A 1 121 ? 14.466 42.866 62.574 1.00 51.76 159 LYS B CA 1
ATOM 567 C C . LYS A 1 121 ? 13.367 41.786 62.509 1.00 54.03 159 LYS B C 1
ATOM 568 O O . LYS A 1 121 ? 13.483 40.731 63.128 1.00 54.68 159 LYS B O 1
ATOM 574 N N . GLU A 1 122 ? 12.310 42.033 61.748 1.00 55.35 160 GLU B N 1
ATOM 575 C CA . GLU A 1 122 ? 11.244 41.043 61.619 1.00 51.15 160 GLU B CA 1
ATOM 576 C C . GLU A 1 122 ? 11.740 39.706 61.066 1.00 53.28 160 GLU B C 1
ATOM 577 O O . GLU A 1 122 ? 11.495 38.657 61.656 1.00 57.14 160 GLU B O 1
ATOM 583 N N . LYS A 1 123 ? 12.429 39.755 59.928 1.00 49.20 161 LYS B N 1
ATOM 584 C CA . LYS A 1 123 ? 12.856 38.547 59.221 1.00 43.29 161 LYS B CA 1
ATOM 585 C C . LYS A 1 123 ? 13.933 37.756 59.955 1.00 50.32 161 LYS B C 1
ATOM 586 O O . LYS A 1 123 ? 13.912 36.527 59.949 1.00 49.64 161 LYS B O 1
ATOM 592 N N . LEU A 1 124 ? 14.878 38.445 60.582 1.00 48.38 162 LEU B N 1
ATOM 593 C CA . LEU A 1 124 ? 15.902 37.735 61.335 1.00 46.74 162 LEU B CA 1
ATOM 594 C C . LEU A 1 124 ? 15.313 37.072 62.589 1.00 47.59 162 LEU B C 1
ATOM 595 O O . LEU A 1 124 ? 15.794 36.037 63.045 1.00 50.82 162 LEU B O 1
ATOM 600 N N . SER A 1 125 ? 14.260 37.662 63.131 1.00 38.69 163 SER B N 1
ATOM 601 C CA . SER A 1 125 ? 13.591 37.095 64.293 1.00 47.94 163 SER B CA 1
ATOM 602 C C . SER A 1 125 ? 12.899 35.781 63.937 1.00 47.48 163 SER B C 1
ATOM 603 O O . SER A 1 125 ? 13.004 34.785 64.652 1.00 47.04 163 SER B O 1
ATOM 606 N N . ALA A 1 126 ? 12.185 35.806 62.821 1.00 37.39 164 ALA B N 1
ATOM 607 C CA . ALA A 1 126 ? 11.539 34.628 62.280 1.00 42.90 164 ALA B CA 1
ATOM 608 C C . ALA A 1 126 ? 12.548 33.510 62.054 1.00 38.35 164 ALA B C 1
ATOM 609 O O . ALA A 1 126 ? 12.302 32.354 62.376 1.00 44.01 164 ALA B O 1
ATOM 611 N N . LEU A 1 127 ? 13.686 33.870 61.488 1.00 42.63 165 LEU B N 1
ATOM 612 C CA . LEU A 1 127 ? 14.707 32.898 61.166 1.00 44.69 165 LEU B CA 1
ATOM 613 C C . LEU A 1 127 ? 15.265 32.303 62.456 1.00 42.34 165 LEU B C 1
ATOM 614 O O . LEU A 1 127 ? 15.408 31.087 62.563 1.00 39.03 165 LEU B O 1
ATOM 619 N N . THR A 1 128 ? 15.567 33.159 63.433 1.00 33.03 166 THR B N 1
ATOM 620 C CA . THR A 1 128 ? 16.027 32.692 64.735 1.00 38.07 166 THR B CA 1
ATOM 621 C C . THR A 1 128 ? 15.089 31.657 65.357 1.00 45.87 166 THR B C 1
ATOM 622 O O . THR A 1 128 ? 15.525 30.608 65.827 1.00 48.00 166 THR B O 1
ATOM 626 N N . VAL A 1 129 ? 13.798 31.972 65.366 1.00 43.44 167 VAL B N 1
ATOM 627 C CA . VAL A 1 129 ? 12.803 31.153 66.040 1.00 39.31 167 VAL B CA 1
ATOM 628 C C . VAL A 1 129 ? 12.611 29.794 65.344 1.00 46.54 167 VAL B C 1
ATOM 629 O O . VAL A 1 129 ? 12.462 28.756 65.991 1.00 46.71 167 VAL B O 1
ATOM 633 N N . LYS A 1 130 ? 12.653 29.810 64.020 1.00 44.05 168 LYS B N 1
ATOM 634 C CA . LYS A 1 130 ? 12.495 28.606 63.224 1.00 39.97 168 LYS B CA 1
ATOM 635 C C . LYS A 1 130 ? 13.692 27.655 63.366 1.00 49.33 168 LYS B C 1
ATOM 636 O O . LYS A 1 130 ? 13.537 26.439 63.305 1.00 57.93 168 LYS B O 1
ATOM 642 N N . ALA A 1 131 ? 14.881 28.222 63.547 1.00 47.31 169 ALA B N 1
ATOM 643 C CA . ALA A 1 131 ? 16.101 27.452 63.742 1.00 41.20 169 ALA B CA 1
ATOM 644 C C . ALA A 1 131 ? 16.111 26.847 65.139 1.00 56.18 169 ALA B C 1
ATOM 645 O O . ALA A 1 131 ? 16.283 25.636 65.302 1.00 59.11 169 ALA B O 1
ATOM 647 N N . VAL A 1 132 ? 15.920 27.696 66.146 1.00 50.87 170 VAL B N 1
ATOM 648 C CA . VAL A 1 132 ? 15.899 27.245 67.527 1.00 44.21 170 VAL B CA 1
ATOM 649 C C . VAL A 1 132 ? 14.828 26.195 67.736 1.00 47.67 170 VAL B C 1
ATOM 650 O O . VAL A 1 132 ? 15.119 25.111 68.219 1.00 51.42 170 VAL B O 1
ATOM 654 N N . ARG A 1 133 ? 13.596 26.505 67.344 1.00 55.74 171 ARG B N 1
ATOM 655 C CA . ARG A 1 133 ? 12.488 25.553 67.477 1.00 48.89 171 ARG B CA 1
ATOM 656 C C . ARG A 1 133 ? 12.790 24.182 66.899 1.00 53.79 171 ARG B C 1
ATOM 657 O O . ARG A 1 133 ? 12.126 23.211 67.243 1.00 65.42 171 ARG B O 1
ATOM 665 N N . SER A 1 134 ? 13.780 24.099 66.019 1.00 48.39 172 SER B N 1
ATOM 666 C CA . SER A 1 134 ? 14.001 22.868 65.278 1.00 48.83 172 SER B CA 1
ATOM 667 C C . SER A 1 134 ? 15.147 22.039 65.853 1.00 52.12 172 SER B C 1
ATOM 668 O O . SER A 1 134 ? 15.423 20.942 65.380 1.00 52.74 172 SER B O 1
ATOM 671 N N . ILE A 1 135 ? 15.803 22.564 66.884 1.00 48.09 173 ILE B N 1
ATOM 672 C CA . ILE A 1 135 ? 16.805 21.801 67.612 1.00 43.34 173 ILE B CA 1
ATOM 673 C C . ILE A 1 135 ? 16.433 21.627 69.087 1.00 51.74 173 ILE B C 1
ATOM 674 O O . ILE A 1 135 ? 17.274 21.228 69.897 1.00 52.05 173 ILE B O 1
ATOM 679 N N . VAL A 1 136 ? 15.185 21.941 69.440 1.00 52.87 174 VAL B N 1
ATOM 680 C CA . VAL A 1 136 ? 14.696 21.734 70.807 1.00 54.19 174 VAL B CA 1
ATOM 681 C C . VAL A 1 136 ? 14.632 20.257 71.194 1.00 59.84 174 VAL B C 1
ATOM 682 O O . VAL A 1 136 ? 13.939 19.469 70.550 1.00 64.98 174 VAL B O 1
ATOM 686 N N . GLU A 1 137 ? 15.345 19.887 72.253 1.00 71.04 175 GLU B N 1
ATOM 687 C CA . GLU A 1 137 ? 15.372 18.498 72.718 1.00 75.04 175 GLU B CA 1
ATOM 688 C C . GLU A 1 137 ? 14.503 18.320 73.955 1.00 74.93 175 GLU B C 1
ATOM 689 O O . GLU A 1 137 ? 14.456 19.189 74.820 1.00 73.50 175 GLU B O 1
ATOM 695 N N . GLU A 1 138 ? 13.799 17.198 74.032 1.00 88.36 176 GLU B N 1
ATOM 696 C CA . GLU A 1 138 ? 12.995 16.905 75.211 1.00 96.92 176 GLU B CA 1
ATOM 697 C C . GLU A 1 138 ? 13.857 16.193 76.242 1.00 96.67 176 GLU B C 1
ATOM 698 O O . GLU A 1 138 ? 14.825 15.521 75.892 1.00 94.01 176 GLU B O 1
ATOM 704 N N . GLU A 1 139 ? 13.509 16.343 77.514 1.00 102.03 177 GLU B N 1
ATOM 705 C CA . GLU A 1 139 ? 14.251 15.676 78.577 1.00 109.80 177 GLU B CA 1
ATOM 706 C C . GLU A 1 139 ? 13.439 15.550 79.860 1.00 124.22 177 GLU B C 1
ATOM 707 O O . GLU A 1 139 ? 12.303 16.019 79.948 1.00 124.99 177 GLU B O 1
ATOM 713 N N . GLU A 1 140 ? 14.033 14.888 80.846 1.00 135.28 178 GLU B N 1
ATOM 714 C CA . GLU A 1 140 ? 13.577 15.003 82.216 1.00 142.99 178 GLU B CA 1
ATOM 715 C C . GLU A 1 140 ? 14.256 16.239 82.763 1.00 145.91 178 GLU B C 1
ATOM 716 O O . GLU A 1 140 ? 15.292 16.657 82.243 1.00 140.85 178 GLU B O 1
ATOM 722 N N . ASP A 1 141 ? 13.683 16.820 83.809 1.00 154.64 179 ASP B N 1
ATOM 723 C CA . ASP A 1 141 ? 14.184 18.081 84.338 1.00 161.93 179 ASP B CA 1
ATOM 724 C C . ASP A 1 141 ? 13.710 19.235 83.451 1.00 154.05 179 ASP B C 1
ATOM 725 O O . ASP A 1 141 ? 13.447 20.336 83.939 1.00 154.19 179 ASP B O 1
ATOM 730 N N . GLY A 1 142 ? 13.594 18.976 82.150 1.00 141.71 180 GLY B N 1
ATOM 731 C CA . GLY A 1 142 ? 13.016 19.942 81.231 1.00 123.74 180 GLY B CA 1
ATOM 732 C C . GLY A 1 142 ? 13.603 19.964 79.831 1.00 107.04 180 GLY B C 1
ATOM 733 O O . GLY A 1 142 ? 14.373 19.090 79.451 1.00 107.77 180 GLY B O 1
ATOM 734 N N . LEU A 1 143 ? 13.228 20.989 79.070 1.00 91.07 181 LEU B N 1
ATOM 735 C CA . LEU A 1 143 ? 13.698 21.204 77.703 1.00 73.53 181 LEU B CA 1
ATOM 736 C C . LEU A 1 143 ? 15.164 21.648 77.591 1.00 69.41 181 LEU B C 1
ATOM 737 O O . LEU A 1 143 ? 15.672 22.418 78.420 1.00 72.54 181 LEU B O 1
ATOM 742 N N . LYS A 1 144 ? 15.830 21.178 76.541 1.00 58.75 182 LYS B N 1
ATOM 743 C CA . LYS A 1 144 ? 17.221 21.536 76.275 1.00 61.22 182 LYS B CA 1
ATOM 744 C C . LYS A 1 144 ? 17.375 22.109 74.857 1.00 61.07 182 LYS B C 1
ATOM 745 O O . LYS A 1 144 ? 16.859 21.530 73.893 1.00 51.89 182 LYS B O 1
ATOM 751 N N . VAL A 1 145 ? 18.062 23.253 74.741 1.00 54.67 183 VAL B N 1
ATOM 752 C CA . VAL A 1 145 ? 18.380 23.841 73.435 1.00 46.61 183 VAL B CA 1
ATOM 753 C C . VAL A 1 145 ? 19.882 24.058 73.248 1.00 53.15 183 VAL B C 1
ATOM 754 O O . VAL A 1 145 ? 20.430 25.058 73.698 1.00 51.08 183 VAL B O 1
ATOM 758 N N . ASN A 1 146 ? 20.550 23.123 72.580 1.00 58.25 184 ASN B N 1
ATOM 759 C CA . ASN A 1 146 ? 21.995 23.216 72.406 1.00 53.24 184 ASN B CA 1
ATOM 760 C C . ASN A 1 146 ? 22.424 23.992 71.162 1.00 52.85 184 ASN B C 1
ATOM 761 O O . ASN A 1 146 ? 22.706 23.413 70.120 1.00 57.15 184 ASN B O 1
ATOM 766 N N . VAL A 1 147 ? 22.500 25.308 71.288 1.00 53.04 185 VAL B N 1
ATOM 767 C CA . VAL A 1 147 ? 22.842 26.163 70.159 1.00 48.36 185 VAL B CA 1
ATOM 768 C C . VAL A 1 147 ? 24.300 26.029 69.682 1.00 58.86 185 VAL B C 1
ATOM 769 O O . VAL A 1 147 ? 24.556 25.985 68.487 1.00 70.40 185 VAL B O 1
ATOM 773 N N . LEU A 1 148 ? 25.249 25.931 70.603 1.00 61.19 186 LEU B N 1
ATOM 774 C CA . LEU A 1 148 ? 26.659 25.813 70.227 1.00 65.64 186 LEU B CA 1
ATOM 775 C C . LEU A 1 148 ? 26.957 24.663 69.254 1.00 62.86 186 LEU B C 1
ATOM 776 O O . LEU A 1 148 ? 27.706 24.839 68.297 1.00 63.52 186 LEU B O 1
ATOM 781 N N . GLU A 1 149 ? 26.370 23.496 69.506 1.00 57.96 187 GLU B N 1
ATOM 782 C CA . GLU A 1 149 ? 26.668 22.280 68.746 1.00 66.02 187 GLU B CA 1
ATOM 783 C C . GLU A 1 149 ? 25.632 21.951 67.662 1.00 60.33 187 GLU B C 1
ATOM 784 O O . GLU A 1 149 ? 25.961 21.392 66.616 1.00 61.12 187 GLU B O 1
ATOM 790 N N . ASN A 1 150 ? 24.377 22.277 67.931 1.00 53.21 188 ASN B N 1
ATOM 791 C CA . ASN A 1 150 ? 23.298 21.949 67.017 1.00 46.83 188 ASN B CA 1
ATOM 792 C C . ASN A 1 150 ? 22.982 23.003 65.955 1.00 59.32 188 ASN B C 1
ATOM 793 O O . ASN A 1 150 ? 22.215 22.738 65.038 1.00 64.18 188 ASN B O 1
ATOM 798 N N . ILE A 1 151 ? 23.551 24.201 66.068 1.00 56.38 189 ILE B N 1
ATOM 799 C CA . ILE A 1 151 ? 23.400 25.168 64.988 1.00 43.51 189 ILE B CA 1
ATOM 800 C C . ILE A 1 151 ? 24.727 25.692 64.460 1.00 44.82 189 ILE B C 1
ATOM 801 O O . ILE A 1 151 ? 25.561 26.169 65.203 1.00 60.83 189 ILE B O 1
ATOM 806 N N . LYS A 1 152 ? 24.922 25.565 63.159 1.00 40.16 190 LYS B N 1
ATOM 807 C CA . LYS A 1 152 ? 26.069 26.165 62.508 1.00 46.44 190 LYS B CA 1
ATOM 808 C C . LYS A 1 152 ? 25.580 27.254 61.556 1.00 48.43 190 LYS B C 1
ATOM 809 O O . LYS A 1 152 ? 24.644 27.046 60.786 1.00 49.07 190 LYS B O 1
ATOM 815 N N . ILE A 1 153 ? 26.205 28.421 61.615 1.00 36.99 191 ILE B N 1
ATOM 816 C CA . ILE A 1 153 ? 25.859 29.474 60.682 1.00 35.95 191 ILE B CA 1
ATOM 817 C C . ILE A 1 153 ? 26.934 29.559 59.629 1.00 40.32 191 ILE B C 1
ATOM 818 O O . ILE A 1 153 ? 28.109 29.655 59.936 1.00 61.40 191 ILE B O 1
ATOM 823 N N . GLU A 1 154 ? 26.518 29.470 58.378 1.00 46.22 192 GLU B N 1
ATOM 824 C CA . GLU A 1 154 ? 27.424 29.553 57.242 1.00 46.55 192 GLU B CA 1
ATOM 825 C C . GLU A 1 154 ? 26.902 30.713 56.411 1.00 55.79 192 GLU B C 1
ATOM 826 O O . GLU A 1 154 ? 25.777 30.670 55.898 1.00 55.32 192 GLU B O 1
ATOM 832 N N . LYS A 1 155 ? 27.690 31.773 56.307 1.00 58.36 193 LYS B N 1
ATOM 833 C CA . LYS A 1 155 ? 27.171 32.974 55.672 1.00 60.95 193 LYS B CA 1
ATOM 834 C C . LYS A 1 155 ? 27.404 32.988 54.168 1.00 62.11 193 LYS B C 1
ATOM 835 O O . LYS A 1 155 ? 28.529 32.853 53.689 1.00 71.11 193 LYS B O 1
ATOM 841 N N . ARG A 1 156 ? 26.308 33.115 53.434 1.00 52.91 194 ARG B N 1
ATOM 842 C CA . ARG A 1 156 ? 26.350 33.206 51.988 1.00 61.57 194 ARG B CA 1
ATOM 843 C C . ARG A 1 156 ? 26.038 34.646 51.511 1.00 68.32 194 ARG B C 1
ATOM 844 O O . ARG A 1 156 ? 24.880 35.082 51.505 1.00 61.48 194 ARG B O 1
ATOM 852 N N . ALA A 1 157 ? 27.070 35.388 51.120 1.00 70.45 195 ALA B N 1
ATOM 853 C CA . ALA A 1 157 ? 26.861 36.754 50.657 1.00 70.08 195 ALA B CA 1
ATOM 854 C C . ALA A 1 157 ? 26.006 36.763 49.392 1.00 70.63 195 ALA B C 1
ATOM 855 O O . ALA A 1 157 ? 26.200 35.934 48.502 1.00 70.37 195 ALA B O 1
ATOM 857 N N . GLY A 1 158 ? 25.052 37.690 49.321 1.00 70.04 196 GLY B N 1
ATOM 858 C CA . GLY A 1 158 ? 24.203 37.832 48.149 1.00 69.41 196 GLY B CA 1
ATOM 859 C C . GLY A 1 158 ? 22.747 37.444 48.360 1.00 80.39 196 GLY B C 1
ATOM 860 O O . GLY A 1 158 ? 22.454 36.475 49.065 1.00 85.95 196 GLY B O 1
ATOM 861 N N . GLY A 1 159 ? 21.835 38.200 47.743 1.00 79.96 197 GLY B N 1
ATOM 862 C CA . GLY A 1 159 ? 20.406 37.955 47.850 1.00 64.88 197 GLY B CA 1
ATOM 863 C C . GLY A 1 159 ? 19.768 38.644 49.041 1.00 68.46 197 GLY B C 1
ATOM 864 O O . GLY A 1 159 ? 20.261 39.662 49.525 1.00 79.87 197 GLY B O 1
ATOM 865 N N . SER A 1 160 ? 18.666 38.073 49.513 1.00 59.25 198 SER B N 1
ATOM 866 C CA . SER A 1 160 ? 17.897 38.612 50.624 1.00 52.44 198 SER B CA 1
ATOM 867 C C . SER A 1 160 ? 17.956 37.650 51.806 1.00 60.36 198 SER B C 1
ATOM 868 O O . SER A 1 160 ? 18.219 36.461 51.641 1.00 64.49 198 SER B O 1
ATOM 871 N N . ILE A 1 161 ? 17.716 38.158 53.006 1.00 56.76 199 ILE B N 1
ATOM 872 C CA . ILE A 1 161 ? 17.664 37.296 54.172 1.00 52.94 199 ILE B CA 1
ATOM 873 C C . ILE A 1 161 ? 16.561 36.256 53.987 1.00 63.51 199 ILE B C 1
ATOM 874 O O . ILE A 1 161 ? 16.531 35.236 54.668 1.00 66.37 199 ILE B O 1
ATOM 879 N N . ASP A 1 162 ? 15.653 36.529 53.056 1.00 74.06 200 ASP B N 1
ATOM 880 C CA . ASP A 1 162 ? 14.537 35.628 52.766 1.00 78.33 200 ASP B CA 1
ATOM 881 C C . ASP A 1 162 ? 14.999 34.361 52.031 1.00 66.92 200 ASP B C 1
ATOM 882 O O . ASP A 1 162 ? 14.316 33.338 52.044 1.00 69.68 200 ASP B O 1
ATOM 887 N N . ASP A 1 163 ? 16.156 34.446 51.386 1.00 49.84 201 ASP B N 1
ATOM 888 C CA . ASP A 1 163 ? 16.729 33.322 50.676 1.00 48.48 201 ASP B CA 1
ATOM 889 C C . ASP A 1 163 ? 17.547 32.473 51.640 1.00 60.04 201 ASP B C 1
ATOM 890 O O . ASP A 1 163 ? 18.217 31.541 51.223 1.00 67.43 201 ASP B O 1
ATOM 895 N N . SER A 1 164 ? 17.528 32.799 52.925 1.00 60.91 202 SER B N 1
ATOM 896 C CA . SER A 1 164 ? 18.254 31.970 53.881 1.00 61.39 202 SER B CA 1
ATOM 897 C C . SER A 1 164 ? 17.631 30.573 53.980 1.00 55.91 202 SER B C 1
ATOM 898 O O . SER A 1 164 ? 16.418 30.414 53.892 1.00 55.45 202 SER B O 1
ATOM 901 N N . GLU A 1 165 ? 18.465 29.554 54.129 1.00 54.06 203 GLU B N 1
ATOM 902 C CA . GLU A 1 165 ? 17.954 28.191 54.191 1.00 57.41 203 GLU B CA 1
ATOM 903 C C . GLU A 1 165 ? 18.216 27.534 55.534 1.00 55.92 203 GLU B C 1
ATOM 904 O O . GLU A 1 165 ? 19.199 27.835 56.217 1.00 47.69 203 GLU B O 1
ATOM 910 N N . LEU A 1 166 ? 17.325 26.622 55.899 1.00 56.32 204 LEU B N 1
ATOM 911 C CA . LEU A 1 166 ? 17.546 25.768 57.047 1.00 49.79 204 LEU B CA 1
ATOM 912 C C . LEU A 1 166 ? 17.829 24.365 56.548 1.00 45.12 204 LEU B C 1
ATOM 913 O O . LEU A 1 166 ? 16.916 23.640 56.171 1.00 53.43 204 LEU B O 1
ATOM 918 N N . ILE A 1 167 ? 19.100 23.991 56.523 1.00 54.07 205 ILE B N 1
ATOM 919 C CA . ILE A 1 167 ? 19.490 22.664 56.072 1.00 50.49 205 ILE B CA 1
ATOM 920 C C . ILE A 1 167 ? 19.485 21.685 57.229 1.00 55.54 205 ILE B C 1
ATOM 921 O O . ILE A 1 167 ? 20.073 21.957 58.271 1.00 54.06 205 ILE B O 1
ATOM 926 N N . ASP A 1 168 ? 18.835 20.542 57.032 1.00 66.11 206 ASP B N 1
ATOM 927 C CA . ASP A 1 168 ? 18.729 19.525 58.072 1.00 62.00 206 ASP B CA 1
ATOM 928 C C . ASP A 1 168 ? 19.902 18.587 58.015 1.00 42.95 206 ASP B C 1
ATOM 929 O O . ASP A 1 168 ? 19.791 17.461 57.559 1.00 69.90 206 ASP B O 1
ATOM 934 N N . GLY A 1 169 ? 21.024 19.073 58.506 1.00 35.87 207 GLY B N 1
ATOM 935 C CA . GLY A 1 169 ? 22.276 18.359 58.503 1.00 33.95 207 GLY B CA 1
ATOM 936 C C . GLY A 1 169 ? 23.405 19.328 58.796 1.00 42.34 207 GLY B C 1
ATOM 937 O O . GLY A 1 169 ? 23.305 20.134 59.713 1.00 58.08 207 GLY B O 1
ATOM 938 N N . LEU A 1 170 ? 24.462 19.271 57.989 1.00 40.33 208 LEU B N 1
ATOM 939 C CA . LEU A 1 170 ? 25.679 20.047 58.196 1.00 39.25 208 LEU B CA 1
ATOM 940 C C . LEU A 1 170 ? 26.277 20.403 56.847 1.00 44.40 208 LEU B C 1
ATOM 941 O O . LEU A 1 170 ? 26.520 19.522 56.044 1.00 48.97 208 LEU B O 1
ATOM 946 N N . VAL A 1 171 ? 26.520 21.688 56.601 1.00 55.18 209 VAL B N 1
ATOM 947 C CA . VAL A 1 171 ? 27.099 22.147 55.335 1.00 50.91 209 VAL B CA 1
ATOM 948 C C . VAL A 1 171 ? 28.550 22.629 55.505 1.00 43.16 209 VAL B C 1
ATOM 949 O O . VAL A 1 171 ? 28.830 23.414 56.382 1.00 47.33 209 VAL B O 1
ATOM 953 N N . ILE A 1 172 ? 29.467 22.133 54.681 1.00 41.95 210 ILE B N 1
ATOM 954 C CA . ILE A 1 172 ? 30.897 22.438 54.798 1.00 40.58 210 ILE B CA 1
ATOM 955 C C . ILE A 1 172 ? 31.318 23.149 53.538 1.00 47.84 210 ILE B C 1
ATOM 956 O O . ILE A 1 172 ? 31.126 22.627 52.442 1.00 49.62 210 ILE B O 1
ATOM 961 N N . ASP A 1 173 ? 31.903 24.333 53.676 1.00 63.44 211 ASP B N 1
ATOM 962 C CA . ASP A 1 173 ? 32.377 25.070 52.511 1.00 60.99 211 ASP B CA 1
ATOM 963 C C . ASP A 1 173 ? 33.688 24.478 51.984 1.00 58.81 211 ASP B C 1
ATOM 964 O O . ASP A 1 173 ? 34.751 25.087 52.101 1.00 63.91 211 ASP B O 1
ATOM 969 N N . LYS A 1 174 ? 33.593 23.280 51.415 1.00 46.47 212 LYS B N 1
ATOM 970 C CA . LYS A 1 174 ? 34.736 22.563 50.859 1.00 38.85 212 LYS B CA 1
ATOM 971 C C . LYS A 1 174 ? 34.245 21.688 49.718 1.00 44.70 212 LYS B C 1
ATOM 972 O O . LYS A 1 174 ? 33.098 21.246 49.712 1.00 48.27 212 LYS B O 1
ATOM 978 N N . GLU A 1 175 ? 35.092 21.453 48.729 1.00 41.33 213 GLU B N 1
ATOM 979 C CA . GLU A 1 175 ? 34.658 20.614 47.630 1.00 45.46 213 GLU B CA 1
ATOM 980 C C . GLU A 1 175 ? 35.464 19.322 47.560 1.00 41.88 213 GLU B C 1
ATOM 981 O O . GLU A 1 175 ? 36.340 19.101 48.391 1.00 37.85 213 GLU B O 1
ATOM 987 N N . ARG A 1 176 ? 35.127 18.443 46.618 1.00 47.76 214 ARG B N 1
ATOM 988 C CA . ARG A 1 176 ? 35.860 17.188 46.458 1.00 35.78 214 ARG B CA 1
ATOM 989 C C . ARG A 1 176 ? 37.294 17.523 46.106 1.00 44.48 214 ARG B C 1
ATOM 990 O O . ARG A 1 176 ? 37.534 18.438 45.307 1.00 51.79 214 ARG B O 1
ATOM 998 N N . SER A 1 177 ? 38.243 16.783 46.678 1.00 32.01 215 SER B N 1
ATOM 999 C CA . SER A 1 177 ? 39.656 17.058 46.427 1.00 39.90 215 SER B CA 1
ATOM 1000 C C . SER A 1 177 ? 40.085 16.670 45.021 1.00 47.56 215 SER B C 1
ATOM 1001 O O . SER A 1 177 ? 41.036 17.251 44.471 1.00 55.62 215 SER B O 1
ATOM 1004 N N . HIS A 1 178 ? 39.403 15.672 44.462 1.00 46.98 216 HIS B N 1
ATOM 1005 C CA . HIS A 1 178 ? 39.690 15.170 43.115 1.00 52.72 216 HIS B CA 1
ATOM 1006 C C . HIS A 1 178 ? 38.374 15.145 42.351 1.00 52.52 216 HIS B C 1
ATOM 1007 O O . HIS A 1 178 ? 37.346 14.734 42.886 1.00 56.65 216 HIS B O 1
ATOM 1014 N N . PRO A 1 179 ? 38.400 15.598 41.097 1.00 53.92 217 PRO B N 1
ATOM 1015 C CA . PRO A 1 179 ? 37.176 15.790 40.313 1.00 58.08 217 PRO B CA 1
ATOM 1016 C C . PRO A 1 179 ? 36.540 14.474 39.870 1.00 65.87 217 PRO B C 1
ATOM 1017 O O . PRO A 1 179 ? 35.372 14.463 39.467 1.00 69.85 217 PRO B O 1
ATOM 1021 N N . ASN A 1 180 ? 37.282 13.375 39.938 1.00 55.63 218 ASN B N 1
ATOM 1022 C CA . ASN A 1 180 ? 36.686 12.102 39.548 1.00 63.30 218 ASN B CA 1
ATOM 1023 C C . ASN A 1 180 ? 36.021 11.368 40.702 1.00 57.38 218 ASN B C 1
ATOM 1024 O O . ASN A 1 180 ? 35.484 10.286 40.511 1.00 58.95 218 ASN B O 1
ATOM 1029 N N . MET A 1 181 ? 36.039 11.969 41.890 1.00 51.32 219 MET B N 1
ATOM 1030 C CA . MET A 1 181 ? 35.330 11.405 43.032 1.00 46.30 219 MET B CA 1
ATOM 1031 C C . MET A 1 181 ? 33.835 11.534 42.803 1.00 44.82 219 MET B C 1
ATOM 1032 O O . MET A 1 181 ? 33.401 12.442 42.114 1.00 55.15 219 MET B O 1
ATOM 1037 N N . PRO A 1 182 ? 33.039 10.612 43.355 1.00 40.76 220 PRO B N 1
ATOM 1038 C CA . PRO A 1 182 ? 31.586 10.626 43.124 1.00 44.48 220 PRO B CA 1
ATOM 1039 C C . PRO A 1 182 ? 30.892 11.892 43.653 1.00 56.63 220 PRO B C 1
ATOM 1040 O O . PRO A 1 182 ? 31.286 12.428 44.689 1.00 60.46 220 PRO B O 1
ATOM 1044 N N . GLU A 1 183 ? 29.866 12.361 42.949 1.00 57.34 221 GLU B N 1
ATOM 1045 C CA . GLU A 1 183 ? 29.194 13.593 43.347 1.00 61.90 221 GLU B CA 1
ATOM 1046 C C . GLU A 1 183 ? 28.290 13.422 44.555 1.00 57.07 221 GLU B C 1
ATOM 1047 O O . GLU A 1 183 ? 28.208 14.297 45.410 1.00 56.52 221 GLU B O 1
ATOM 1053 N N . LYS A 1 184 ? 27.591 12.300 44.599 1.00 56.39 222 LYS B N 1
ATOM 1054 C CA . LYS A 1 184 ? 26.719 11.981 45.713 1.00 55.89 222 LYS B CA 1
ATOM 1055 C C . LYS A 1 184 ? 27.249 10.702 46.322 1.00 53.98 222 LYS B C 1
ATOM 1056 O O . LYS A 1 184 ? 27.949 9.948 45.665 1.00 53.27 222 LYS B O 1
ATOM 1062 N N . VAL A 1 185 ? 26.921 10.472 47.586 1.00 49.98 223 VAL B N 1
ATOM 1063 C CA . VAL A 1 185 ? 27.142 9.189 48.207 1.00 38.46 223 VAL B CA 1
ATOM 1064 C C . VAL A 1 185 ? 26.002 8.891 49.145 1.00 45.33 223 VAL B C 1
ATOM 1065 O O . VAL A 1 185 ? 25.817 9.595 50.121 1.00 53.74 223 VAL B O 1
ATOM 1069 N N . GLU A 1 186 ? 25.232 7.850 48.841 1.00 52.30 224 GLU B N 1
ATOM 1070 C CA . GLU A 1 186 ? 24.152 7.421 49.718 1.00 38.60 224 GLU B CA 1
ATOM 1071 C C . GLU A 1 186 ? 24.700 6.468 50.769 1.00 43.25 224 GLU B C 1
ATOM 1072 O O . GLU A 1 186 ? 25.697 5.789 50.542 1.00 41.88 224 GLU B O 1
ATOM 1078 N N . ASN A 1 187 ? 24.059 6.437 51.930 1.00 48.11 225 ASN B N 1
ATOM 1079 C CA . ASN A 1 187 ? 24.570 5.662 53.048 1.00 46.14 225 ASN B CA 1
ATOM 1080 C C . ASN A 1 187 ? 26.052 5.869 53.154 1.00 45.87 225 ASN B C 1
ATOM 1081 O O . ASN A 1 187 ? 26.834 4.957 52.930 1.00 53.57 225 ASN B O 1
ATOM 1086 N N . ALA A 1 188 ? 26.437 7.087 53.482 1.00 55.21 226 ALA B N 1
ATOM 1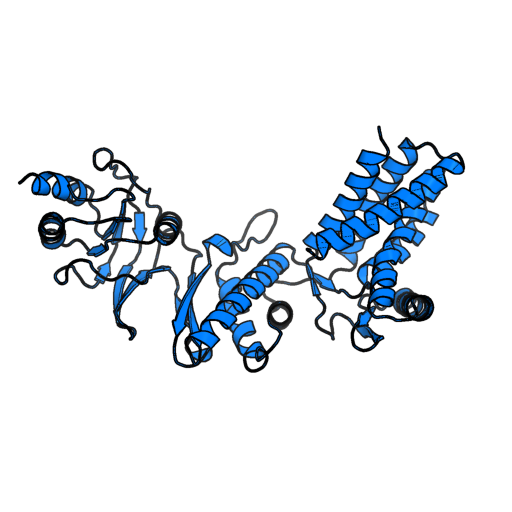087 C CA . ALA A 1 188 ? 27.838 7.419 53.614 1.00 54.34 226 ALA B CA 1
ATOM 1088 C C . ALA A 1 188 ? 28.395 6.756 54.861 1.00 50.90 226 ALA B C 1
ATOM 1089 O O . ALA A 1 188 ? 27.711 6.642 55.879 1.00 52.29 226 ALA B O 1
ATOM 1091 N N . LYS A 1 189 ? 29.635 6.301 54.763 1.00 44.98 227 LYS B N 1
ATOM 1092 C CA . LYS A 1 189 ? 30.351 5.812 55.927 1.00 47.21 227 LYS B CA 1
ATOM 1093 C C . LYS A 1 189 ? 31.553 6.715 56.050 1.00 48.13 227 LYS B C 1
ATOM 1094 O O . LYS A 1 189 ? 32.410 6.740 55.174 1.00 50.60 227 LYS B O 1
ATOM 1100 N N . ILE A 1 190 ? 31.603 7.473 57.133 1.00 46.05 228 ILE B N 1
ATOM 1101 C CA . ILE A 1 190 ? 32.472 8.638 57.192 1.00 39.08 228 ILE B CA 1
ATOM 1102 C C . ILE A 1 190 ? 33.672 8.439 58.095 1.00 41.57 228 ILE B C 1
ATOM 1103 O O . ILE A 1 190 ? 33.541 8.007 59.247 1.00 40.44 228 ILE B O 1
ATOM 1108 N N . LEU A 1 191 ? 34.840 8.764 57.554 1.00 35.74 229 LEU B N 1
ATOM 1109 C CA . LEU A 1 191 ? 36.093 8.698 58.296 1.00 43.22 229 LEU B CA 1
ATOM 1110 C C . LEU A 1 191 ? 36.622 10.121 58.517 1.00 46.91 229 LEU B C 1
ATOM 1111 O O . LEU A 1 191 ? 36.724 10.894 57.571 1.00 48.23 229 LEU B O 1
ATOM 1116 N N . LEU A 1 192 ? 36.934 10.477 59.760 1.00 43.35 230 LEU B N 1
ATOM 1117 C CA . LEU A 1 192 ? 37.513 11.796 60.048 1.00 41.26 230 LEU B CA 1
ATOM 1118 C C . LEU A 1 192 ? 38.999 11.674 60.374 1.00 42.99 230 LEU B C 1
ATOM 1119 O O . LEU A 1 192 ? 39.374 10.913 61.261 1.00 52.63 230 LEU B O 1
ATOM 1124 N N . LEU A 1 193 ? 39.841 12.402 59.640 1.00 38.66 231 LEU B N 1
ATOM 1125 C CA . LEU A 1 193 ? 41.284 12.404 59.891 1.00 45.61 231 LEU B CA 1
ATOM 1126 C C . LEU A 1 193 ? 41.759 13.777 60.315 1.00 50.99 231 LEU B C 1
ATOM 1127 O O . LEU A 1 193 ? 41.514 14.759 59.629 1.00 54.13 231 LEU B O 1
ATOM 1132 N N . SER A 1 194 ? 42.448 13.851 61.444 1.00 61.42 232 SER B N 1
ATOM 1133 C CA . SER A 1 194 ? 43.122 15.088 61.835 1.00 57.61 232 SER B CA 1
ATOM 1134 C C . SER A 1 194 ? 44.573 15.010 61.366 1.00 58.57 232 SER B C 1
ATOM 1135 O O . SER A 1 194 ? 45.279 16.009 61.314 1.00 68.28 232 SER B O 1
ATOM 1138 N N . CYS A 1 195 ? 45.013 13.810 61.013 1.00 52.91 233 CYS B N 1
ATOM 1139 C CA . CYS A 1 195 ? 46.344 13.641 60.465 1.00 53.14 233 CYS B CA 1
ATOM 1140 C C . CYS A 1 195 ? 46.339 13.803 58.953 1.00 55.90 233 CYS B C 1
ATOM 1141 O O . CYS A 1 195 ? 45.322 13.568 58.302 1.00 50.46 233 CYS B O 1
ATOM 1144 N N . PRO A 1 196 ? 47.487 14.198 58.389 1.00 62.87 234 PRO B N 1
ATOM 1145 C CA . PRO A 1 196 ? 47.627 14.325 56.939 1.00 62.18 234 PRO B CA 1
ATOM 1146 C C . PRO A 1 196 ? 47.709 12.950 56.309 1.00 56.93 234 PRO B C 1
ATOM 1147 O O . PRO A 1 196 ? 48.163 12.010 56.961 1.00 61.10 234 PRO B O 1
ATOM 1151 N N . VAL A 1 197 ? 47.282 12.838 55.058 1.00 48.20 235 VAL B N 1
ATOM 1152 C CA . VAL A 1 197 ? 47.546 11.645 54.271 1.00 42.85 235 VAL B CA 1
ATOM 1153 C C . VAL A 1 197 ? 48.593 11.975 53.220 1.00 52.54 235 VAL B C 1
ATOM 1154 O O . VAL A 1 197 ? 48.313 11.968 52.025 1.00 61.09 235 VAL B O 1
ATOM 1158 N N . GLU A 1 198 ? 49.802 12.280 53.671 1.00 60.53 236 GLU B N 1
ATOM 1159 C CA . GLU A 1 198 ? 50.888 12.594 52.754 1.00 79.10 236 GLU B CA 1
ATOM 1160 C C . GLU A 1 198 ? 52.221 12.364 53.436 1.00 86.44 236 GLU B C 1
ATOM 1161 O O . GLU A 1 198 ? 52.277 12.117 54.641 1.00 84.86 236 GLU B O 1
ATOM 1167 N N . PHE A 1 199 ? 53.291 12.440 52.655 1.00 94.24 237 PHE B N 1
ATOM 1168 C CA . PHE A 1 199 ? 54.634 12.341 53.195 1.00 101.15 237 PHE B CA 1
ATOM 1169 C C . PHE A 1 199 ? 54.780 13.299 54.377 1.00 96.04 237 PHE B C 1
ATOM 1170 O O . PHE A 1 199 ? 55.793 13.300 55.075 1.00 95.99 237 PHE B O 1
ATOM 1178 N N . LYS A 1 225 ? 55.873 4.254 45.538 1.00 101.48 263 LYS B N 1
ATOM 1179 C CA . LYS A 1 225 ? 54.830 3.329 45.983 1.00 106.59 263 LYS B CA 1
ATOM 1180 C C . LYS A 1 225 ? 54.534 3.496 47.473 1.00 108.84 263 LYS B C 1
ATOM 1181 O O . LYS A 1 225 ? 53.610 2.883 48.006 1.00 99.93 263 LYS B O 1
ATOM 1187 N N . MET A 1 226 ? 55.337 4.320 48.140 1.00 115.87 264 MET B N 1
ATOM 1188 C CA . MET A 1 226 ? 55.125 4.666 49.543 1.00 112.97 264 MET B CA 1
ATOM 1189 C C . MET A 1 226 ? 53.670 5.034 49.790 1.00 99.67 264 MET B C 1
ATOM 1190 O O . MET A 1 226 ? 53.105 4.789 50.864 1.00 89.07 264 MET B O 1
ATOM 1195 N N . MET A 1 227 ? 53.075 5.639 48.772 1.00 93.74 265 MET B N 1
ATOM 1196 C CA . MET A 1 227 ? 51.784 6.284 48.907 1.00 80.45 265 MET B CA 1
ATOM 1197 C C . MET A 1 227 ? 50.640 5.302 48.664 1.00 82.60 265 MET B C 1
ATOM 1198 O O . MET A 1 227 ? 49.498 5.573 49.024 1.00 81.38 265 MET B O 1
ATOM 1203 N N . ARG A 1 228 ? 50.949 4.157 48.063 1.00 89.97 266 ARG B N 1
ATOM 1204 C CA . ARG A 1 228 ? 49.949 3.103 47.908 1.00 87.76 266 ARG B CA 1
ATOM 1205 C C . ARG A 1 228 ? 49.524 2.612 49.286 1.00 75.85 266 ARG B C 1
ATOM 1206 O O . ARG A 1 228 ? 48.332 2.576 49.606 1.00 65.92 266 ARG B O 1
ATOM 1214 N N . GLU A 1 229 ? 50.511 2.255 50.103 1.00 67.16 267 GLU B N 1
ATOM 1215 C CA . GLU A 1 229 ? 50.255 1.812 51.468 1.00 68.14 267 GLU B CA 1
ATOM 1216 C C . GLU A 1 229 ? 49.582 2.872 52.357 1.00 77.62 267 GLU B C 1
ATOM 1217 O O . GLU A 1 229 ? 48.779 2.541 53.231 1.00 73.96 267 GLU B O 1
ATOM 1223 N N . MET A 1 230 ? 49.904 4.143 52.146 1.00 80.78 268 MET B N 1
ATOM 1224 C CA . MET A 1 230 ? 49.228 5.195 52.890 1.00 71.53 268 MET B CA 1
ATOM 1225 C C . MET A 1 230 ? 47.754 5.231 52.501 1.00 65.89 268 MET B C 1
ATOM 1226 O O . MET A 1 230 ? 46.865 5.135 53.351 1.00 62.69 268 MET B O 1
ATOM 1231 N N . ALA A 1 231 ? 47.499 5.360 51.204 1.00 56.93 269 ALA B N 1
ATOM 1232 C CA . ALA A 1 231 ? 46.132 5.382 50.711 1.00 49.13 269 ALA B CA 1
ATOM 1233 C C . ALA A 1 231 ? 45.368 4.10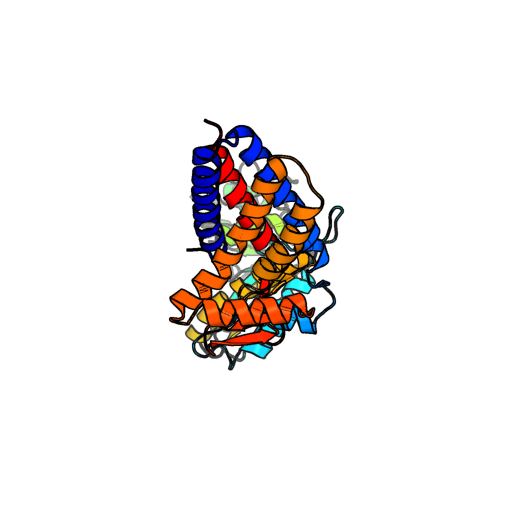9 51.098 1.00 55.23 269 ALA B C 1
ATOM 1234 O O . ALA A 1 231 ? 44.203 4.170 51.496 1.00 53.87 269 ALA B O 1
ATOM 1236 N N . GLU A 1 232 ? 46.026 2.958 51.000 1.00 59.61 270 GLU B N 1
ATOM 1237 C CA . GLU A 1 232 ? 45.353 1.688 51.271 1.00 61.13 270 GLU B CA 1
ATOM 1238 C C . GLU A 1 232 ? 44.808 1.588 52.706 1.00 53.67 270 GLU B C 1
ATOM 1239 O O . GLU A 1 232 ? 43.768 0.968 52.947 1.00 44.50 270 GLU B O 1
ATOM 1245 N N . LYS A 1 233 ? 45.499 2.206 53.657 1.00 45.33 271 LYS B N 1
ATOM 1246 C CA . LYS A 1 233 ? 45.011 2.217 55.031 1.00 46.00 271 LYS B CA 1
ATOM 1247 C C . LYS A 1 233 ? 43.703 3.017 55.155 1.00 60.22 271 LYS B C 1
ATOM 1248 O O . LYS A 1 233 ? 42.844 2.682 55.963 1.00 75.62 271 LYS B O 1
ATOM 1254 N N . VAL A 1 234 ? 43.549 4.065 54.348 1.00 52.85 272 VAL B N 1
ATOM 1255 C CA . VAL A 1 234 ? 42.294 4.803 54.308 1.00 44.10 272 VAL B CA 1
ATOM 1256 C C . VAL A 1 234 ? 41.240 3.973 53.588 1.00 44.84 272 VAL B C 1
ATOM 1257 O O . VAL A 1 234 ? 40.106 3.845 54.062 1.00 44.87 272 VAL B O 1
ATOM 1261 N N . ILE A 1 235 ? 41.612 3.403 52.445 1.00 37.87 273 ILE B N 1
ATOM 1262 C CA . ILE A 1 235 ? 40.659 2.616 51.663 1.00 43.48 273 ILE B CA 1
ATOM 1263 C C . ILE A 1 235 ? 40.108 1.437 52.466 1.00 46.12 273 ILE B C 1
ATOM 1264 O O . ILE A 1 235 ? 38.922 1.136 52.407 1.00 45.54 273 ILE B O 1
ATOM 1269 N N . ALA A 1 236 ? 40.987 0.803 53.236 1.00 47.65 274 ALA B N 1
ATOM 1270 C CA . ALA A 1 236 ? 40.651 -0.365 54.038 1.00 51.69 274 ALA B CA 1
ATOM 1271 C C . ALA A 1 236 ? 39.736 -0.104 55.247 1.00 51.99 274 ALA B C 1
ATOM 1272 O O . ALA A 1 236 ? 39.313 -1.041 55.928 1.00 56.11 274 ALA B O 1
ATOM 1274 N N . SER A 1 237 ? 39.437 1.155 55.523 1.00 44.80 275 SER B N 1
ATOM 1275 C CA . SER A 1 237 ? 38.579 1.487 56.655 1.00 44.78 275 SER B CA 1
ATOM 1276 C C . SER A 1 237 ? 37.139 1.102 56.388 1.00 41.42 275 SER B C 1
ATOM 1277 O O . SER A 1 237 ? 36.358 0.977 57.315 1.00 53.66 275 SER B O 1
ATOM 1280 N N . GLY A 1 238 ? 36.795 0.939 55.115 1.00 44.87 276 GLY B N 1
ATOM 1281 C CA . GLY A 1 238 ? 35.421 0.701 54.704 1.00 53.79 276 GLY B CA 1
ATOM 1282 C C . GLY A 1 238 ? 34.682 1.978 54.336 1.00 52.94 276 GLY B C 1
ATOM 1283 O O . GLY A 1 238 ? 33.603 1.948 53.735 1.00 57.96 276 GLY B O 1
ATOM 1284 N N . ALA A 1 239 ? 35.291 3.101 54.689 1.00 46.15 277 ALA B N 1
ATOM 1285 C CA . ALA A 1 239 ? 34.684 4.416 54.545 1.00 46.06 277 ALA B CA 1
ATOM 1286 C C . ALA A 1 239 ? 34.357 4.822 53.111 1.00 44.26 277 ALA B C 1
ATOM 1287 O O . ALA A 1 239 ? 35.154 4.650 52.204 1.00 37.10 277 ALA B O 1
ATOM 1289 N N . ASN A 1 240 ? 33.161 5.375 52.950 1.00 56.42 278 ASN B N 1
ATOM 1290 C CA . ASN A 1 240 ? 32.660 6.020 51.733 1.00 52.78 278 ASN B CA 1
ATOM 1291 C C . ASN A 1 240 ? 33.224 7.429 51.492 1.00 57.39 278 ASN B C 1
ATOM 1292 O O . ASN A 1 240 ? 33.346 7.914 50.356 1.00 49.51 278 ASN B O 1
ATOM 1297 N N . VAL A 1 241 ? 33.512 8.092 52.602 1.00 41.39 279 VAL B N 1
ATOM 1298 C CA . VAL A 1 241 ? 33.707 9.518 52.633 1.00 37.52 279 VAL B CA 1
ATOM 1299 C C . VAL A 1 241 ? 34.804 9.787 53.639 1.00 41.46 279 VAL B C 1
ATOM 1300 O O . VAL A 1 241 ? 34.776 9.259 54.762 1.00 36.96 279 VAL B O 1
ATOM 1304 N N . VAL A 1 242 ? 35.784 10.579 53.220 1.00 35.18 280 VAL B N 1
ATOM 1305 C CA . VAL A 1 242 ? 36.881 10.942 54.098 1.00 37.36 280 VAL B CA 1
ATOM 1306 C C . VAL A 1 242 ? 36.988 12.457 54.182 1.00 39.51 280 VAL B C 1
ATOM 1307 O O . VAL A 1 242 ? 37.106 13.128 53.162 1.00 41.51 280 VAL B O 1
ATOM 1311 N N . PHE A 1 243 ? 36.923 12.987 55.397 1.00 40.07 281 PHE B N 1
ATOM 1312 C CA . PHE A 1 243 ? 37.254 14.388 55.649 1.00 36.19 281 PHE B CA 1
ATOM 1313 C C . PHE A 1 243 ? 38.611 14.458 56.327 1.00 37.86 281 PHE B C 1
ATOM 1314 O O . PHE A 1 243 ? 38.813 13.888 57.394 1.00 44.05 281 PHE B O 1
ATOM 1322 N N . CYS A 1 244 ? 39.555 15.143 55.706 1.00 32.80 282 CYS B N 1
ATOM 1323 C CA . CYS A 1 244 ? 40.882 15.252 56.288 1.00 33.81 282 CYS B CA 1
ATOM 1324 C C . CYS A 1 244 ? 41.158 16.691 56.704 1.00 46.93 282 CYS B C 1
ATOM 1325 O O . CYS A 1 244 ? 40.903 17.627 55.959 1.00 54.53 282 CYS B O 1
ATOM 1328 N N . GLN A 1 245 ? 41.672 16.869 57.909 1.00 52.52 283 GLN B N 1
ATOM 1329 C CA . GLN A 1 245 ? 41.919 18.202 58.394 1.00 57.23 283 GLN B CA 1
ATOM 1330 C C . GLN A 1 245 ? 43.112 18.797 57.653 1.00 60.55 283 GLN B C 1
ATOM 1331 O O . GLN A 1 245 ? 43.231 20.008 57.536 1.00 48.82 283 GLN B O 1
ATOM 1337 N N . LYS A 1 246 ? 43.993 17.944 57.145 1.00 64.32 284 LYS B N 1
ATOM 1338 C CA . LYS A 1 246 ? 45.204 18.434 56.502 1.00 56.49 284 LYS B CA 1
ATOM 1339 C C . LYS A 1 246 ? 45.283 17.991 55.055 1.00 56.01 284 LYS B C 1
ATOM 1340 O O . LYS A 1 246 ? 44.261 17.734 54.431 1.00 58.01 284 LYS B O 1
ATOM 1346 N N . GLY A 1 247 ? 46.496 17.927 54.519 1.00 55.17 285 GLY B N 1
ATOM 1347 C CA . GLY A 1 247 ? 46.694 17.548 53.135 1.00 57.16 285 GLY B CA 1
ATOM 1348 C C . GLY A 1 247 ? 46.435 16.079 52.809 1.00 62.80 285 GLY B C 1
ATOM 1349 O O . GLY A 1 247 ? 46.563 15.184 53.655 1.00 64.92 285 GLY B O 1
ATOM 1350 N N . ILE A 1 248 ? 46.040 15.839 51.565 1.00 58.10 286 ILE B N 1
ATOM 1351 C CA . ILE A 1 248 ? 46.015 14.500 51.015 1.00 50.74 286 ILE B CA 1
ATOM 1352 C C . ILE A 1 248 ? 46.867 14.505 49.750 1.00 52.64 286 ILE B C 1
ATOM 1353 O O . ILE A 1 248 ? 46.474 15.074 48.727 1.00 50.30 286 ILE B O 1
ATOM 1358 N N . ASP A 1 249 ? 48.046 13.898 49.841 1.00 46.38 287 ASP B N 1
ATOM 1359 C CA . ASP A 1 249 ? 48.933 13.739 48.701 1.00 46.14 287 ASP B CA 1
ATOM 1360 C C . ASP A 1 249 ? 48.182 13.421 47.405 1.00 54.87 287 ASP B C 1
ATOM 1361 O O . ASP A 1 249 ? 47.142 12.760 47.414 1.00 63.52 287 ASP B O 1
ATOM 1366 N N . ASP A 1 250 ? 48.724 13.879 46.286 1.00 55.64 288 ASP B N 1
ATOM 1367 C CA . ASP A 1 250 ? 48.070 13.715 44.993 1.00 56.77 288 ASP B CA 1
ATOM 1368 C C . ASP A 1 250 ? 47.869 12.262 44.586 1.00 60.44 288 ASP B C 1
ATOM 1369 O O . ASP A 1 250 ? 46.796 11.874 44.111 1.00 57.15 288 ASP B O 1
ATOM 1374 N N . MET A 1 251 ? 48.925 11.472 44.748 1.00 56.30 289 MET B N 1
ATOM 1375 C CA . MET A 1 251 ? 48.892 10.071 44.377 1.00 49.01 289 MET B CA 1
ATOM 1376 C C . MET A 1 251 ? 47.923 9.306 45.284 1.00 49.72 289 MET B C 1
ATOM 1377 O O . MET A 1 251 ? 47.125 8.503 44.816 1.00 53.98 289 MET B O 1
ATOM 1382 N N . ALA A 1 252 ? 47.974 9.579 46.582 1.00 41.62 290 ALA B N 1
ATOM 1383 C CA . ALA A 1 252 ? 46.980 9.038 47.491 1.00 40.58 290 ALA B CA 1
ATOM 1384 C C . ALA A 1 252 ? 45.553 9.450 47.098 1.00 54.99 290 ALA B C 1
ATOM 1385 O O . ALA A 1 252 ? 44.596 8.719 47.348 1.00 56.74 290 ALA B O 1
ATOM 1387 N N . GLN A 1 253 ? 45.397 10.619 46.490 1.00 54.73 291 GLN B N 1
ATOM 1388 C CA . GLN A 1 253 ? 44.073 11.013 46.052 1.00 48.30 291 GLN B CA 1
ATOM 1389 C C . GLN A 1 253 ? 43.630 10.169 44.873 1.00 48.40 291 GLN B C 1
ATOM 1390 O O . GLN A 1 253 ? 42.450 9.881 44.718 1.00 51.76 291 GLN B O 1
ATOM 1396 N N . TYR A 1 254 ? 44.584 9.765 44.045 1.00 44.22 292 TYR B N 1
ATOM 1397 C CA . TYR A 1 254 ? 44.276 8.945 42.876 1.00 47.50 292 TYR B CA 1
ATOM 1398 C C . TYR A 1 254 ? 43.744 7.550 43.258 1.00 53.49 292 TYR B C 1
ATOM 1399 O O . TYR A 1 254 ? 42.739 7.089 42.722 1.00 50.56 292 TYR B O 1
ATOM 1408 N N . TYR A 1 255 ? 44.424 6.896 44.194 1.00 54.75 293 TYR B N 1
ATOM 1409 C CA . TYR A 1 255 ? 43.997 5.604 44.726 1.00 45.15 293 TYR B CA 1
ATOM 1410 C C . TYR A 1 255 ? 42.662 5.684 45.449 1.00 41.55 293 TYR B C 1
ATOM 1411 O O . TYR A 1 255 ? 41.793 4.824 45.270 1.00 44.53 293 TYR B O 1
ATOM 1420 N N . ILE A 1 256 ? 42.513 6.716 46.275 1.00 44.16 294 ILE B N 1
ATOM 1421 C CA . ILE A 1 256 ? 41.287 6.931 47.023 1.00 46.71 294 ILE B CA 1
ATOM 1422 C C . ILE A 1 256 ? 40.167 7.177 46.033 1.00 48.90 294 ILE B C 1
ATOM 1423 O O . ILE A 1 256 ? 39.073 6.623 46.144 1.00 51.35 294 ILE B O 1
ATOM 1428 N N . GLU A 1 257 ? 40.468 8.002 45.044 1.00 50.67 295 GLU B N 1
ATOM 1429 C CA . GLU A 1 257 ? 39.523 8.314 43.990 1.00 55.78 295 GLU B CA 1
ATOM 1430 C C . GLU A 1 257 ? 39.117 7.058 43.224 1.00 59.71 295 GLU B C 1
ATOM 1431 O O . GLU A 1 257 ? 37.927 6.827 42.968 1.00 53.43 295 GLU B O 1
ATOM 1437 N N . LYS A 1 258 ? 40.104 6.245 42.859 1.00 53.67 296 LYS B N 1
ATOM 1438 C CA . LYS A 1 258 ? 39.812 5.023 42.118 1.00 56.57 296 LYS B CA 1
ATOM 1439 C C . LYS A 1 258 ? 38.961 4.049 42.933 1.00 53.83 296 LYS B C 1
ATOM 1440 O O . LYS A 1 258 ? 38.149 3.327 42.370 1.00 54.55 296 LYS B O 1
ATOM 1446 N N . ALA A 1 259 ? 39.107 4.066 44.254 1.00 45.69 297 ALA B N 1
ATOM 1447 C CA . ALA A 1 259 ? 38.255 3.248 45.114 1.00 39.32 297 ALA B CA 1
ATOM 1448 C C . ALA A 1 259 ? 36.800 3.759 45.288 1.00 47.16 297 ALA B C 1
ATOM 1449 O O . ALA A 1 259 ? 36.013 3.163 46.023 1.00 48.43 297 ALA B O 1
ATOM 1451 N N . GLY A 1 260 ? 36.446 4.858 44.623 1.00 41.72 298 GLY B N 1
ATOM 1452 C CA . GLY A 1 260 ? 35.096 5.404 44.696 1.00 33.11 298 GLY B CA 1
ATOM 1453 C C . GLY A 1 260 ? 34.820 6.259 45.930 1.00 45.31 298 GLY B C 1
ATOM 1454 O O . GLY A 1 260 ? 33.666 6.450 46.343 1.00 40.28 298 GLY B O 1
ATOM 1455 N N . ILE A 1 261 ? 35.886 6.797 46.509 1.00 47.82 299 ILE B N 1
ATOM 1456 C CA . ILE A 1 261 ? 35.788 7.550 47.758 1.00 49.42 299 ILE B CA 1
ATOM 1457 C C . ILE A 1 261 ? 35.721 9.087 47.631 1.00 44.22 299 ILE B C 1
ATOM 1458 O O . ILE A 1 261 ? 36.568 9.730 47.012 1.00 49.73 299 ILE B O 1
ATOM 1463 N N . TYR A 1 262 ? 34.678 9.652 48.228 1.00 41.63 300 TYR B N 1
ATOM 1464 C CA . TYR A 1 262 ? 34.490 11.094 48.318 1.00 41.64 300 TYR B CA 1
ATOM 1465 C C . TYR A 1 262 ? 35.409 11.647 49.419 1.00 46.95 300 TYR B C 1
ATOM 1466 O O . TYR A 1 262 ? 35.157 11.425 50.618 1.00 41.25 300 TYR B O 1
ATOM 1475 N N . ALA A 1 263 ? 36.478 12.342 49.024 1.00 35.00 301 ALA B N 1
ATOM 1476 C CA . ALA A 1 263 ? 37.398 12.905 50.012 1.00 39.70 301 ALA B CA 1
ATOM 1477 C C . ALA A 1 263 ? 37.534 14.417 49.900 1.00 39.08 301 ALA B C 1
ATOM 1478 O O . ALA A 1 263 ? 37.542 14.972 48.810 1.00 46.85 301 ALA B O 1
ATOM 1480 N N . VAL A 1 264 ? 37.628 15.088 51.037 1.00 31.43 302 VAL B N 1
ATOM 1481 C CA . VAL A 1 264 ? 37.934 16.507 51.022 1.00 37.85 302 VAL B CA 1
ATOM 1482 C C . VAL A 1 264 ? 39.187 16.745 51.850 1.00 34.95 302 VAL B C 1
ATOM 1483 O O . VAL A 1 264 ? 39.374 16.116 52.872 1.00 35.11 302 VAL B O 1
ATOM 1487 N N . ARG A 1 265 ? 40.049 17.645 51.390 1.00 39.72 303 ARG B N 1
ATOM 1488 C CA . ARG A 1 265 ? 41.274 17.976 52.105 1.00 44.20 303 ARG B CA 1
ATOM 1489 C C . ARG A 1 265 ? 41.128 19.310 52.831 1.00 48.76 303 ARG B C 1
ATOM 1490 O O . ARG A 1 265 ? 40.192 20.057 52.572 1.00 49.91 303 ARG B O 1
ATOM 1498 N N . ARG A 1 266 ? 42.063 19.588 53.738 1.00 46.30 304 ARG B N 1
ATOM 1499 C CA . ARG A 1 266 ? 42.144 20.852 54.485 1.00 44.93 304 ARG B CA 1
ATOM 1500 C C . ARG A 1 266 ? 40.803 21.353 55.053 1.00 53.87 304 ARG B C 1
ATOM 1501 O O . ARG A 1 266 ? 40.293 22.417 54.677 1.00 52.64 304 ARG B O 1
ATOM 1509 N N . VAL A 1 267 ? 40.244 20.570 55.970 1.00 48.18 305 VAL B N 1
ATOM 1510 C CA . VAL A 1 267 ? 38.945 20.856 56.543 1.00 37.91 305 VAL B CA 1
ATOM 1511 C C . VAL A 1 267 ? 39.169 21.522 57.863 1.00 50.27 305 VAL B C 1
ATOM 1512 O O . VAL A 1 267 ? 40.016 21.071 58.645 1.00 47.25 305 VAL B O 1
ATOM 1516 N N . LYS A 1 268 ? 38.423 22.600 58.108 1.00 49.42 306 LYS B N 1
ATOM 1517 C CA . LYS A 1 268 ? 38.582 23.348 59.347 1.00 47.37 306 LYS B CA 1
ATOM 1518 C C . LYS A 1 268 ? 38.337 22.429 60.536 1.00 51.39 306 LYS B C 1
ATOM 1519 O O . LYS A 1 268 ? 37.317 21.747 60.588 1.00 53.23 306 LYS B O 1
ATOM 1525 N N . LYS A 1 269 ? 39.286 22.419 61.472 1.00 49.93 307 LYS B N 1
ATOM 1526 C CA . LYS A 1 269 ? 39.173 21.702 62.745 1.00 53.51 307 LYS B CA 1
ATOM 1527 C C . LYS A 1 269 ? 37.776 21.781 63.390 1.00 53.26 307 LYS B C 1
ATOM 1528 O O . LYS A 1 269 ? 37.326 20.836 64.028 1.00 60.45 307 LYS B O 1
ATOM 1534 N N . SER A 1 270 ? 37.083 22.897 63.232 1.00 49.17 308 SER B N 1
ATOM 1535 C CA . SER A 1 270 ? 35.793 23.042 63.895 1.00 52.97 308 SER B CA 1
ATOM 1536 C C . SER A 1 270 ? 34.700 22.330 63.118 1.00 55.49 308 SER B C 1
ATOM 1537 O O . SER A 1 270 ? 33.704 21.884 63.690 1.00 63.39 308 SER B O 1
ATOM 1540 N N . ASP A 1 271 ? 34.878 22.271 61.802 1.00 52.44 309 ASP B N 1
ATOM 1541 C CA . ASP A 1 271 ? 34.014 21.492 60.932 1.00 47.11 309 ASP B CA 1
ATOM 1542 C C . ASP A 1 271 ? 34.204 20.001 61.221 1.00 47.73 309 ASP B C 1
ATOM 1543 O O . ASP A 1 271 ? 33.253 19.227 61.192 1.00 46.64 309 ASP B O 1
ATOM 1548 N N . LEU A 1 272 ? 35.444 19.614 61.514 1.00 46.18 310 LEU B N 1
ATOM 1549 C CA . LEU A 1 272 ? 35.753 18.254 61.897 1.00 42.35 310 LEU B CA 1
ATOM 1550 C C . LEU A 1 272 ? 35.078 17.907 63.227 1.00 48.66 310 LEU B C 1
ATOM 1551 O O . LEU A 1 272 ? 34.572 16.797 63.398 1.00 59.03 310 LEU B O 1
ATOM 1556 N N . LYS A 1 273 ? 35.069 18.854 64.163 1.00 46.33 311 LYS B N 1
ATOM 1557 C CA . LYS A 1 273 ? 34.402 18.653 65.448 1.00 41.54 311 LYS B CA 1
ATOM 1558 C C . LYS A 1 273 ? 32.934 18.420 65.213 1.00 39.81 311 LYS B C 1
ATOM 1559 O O . LYS A 1 273 ? 32.343 17.503 65.775 1.00 47.29 311 LYS B O 1
ATOM 1565 N N . ARG A 1 274 ? 32.346 19.258 64.374 1.00 43.01 312 ARG B N 1
ATOM 1566 C CA . ARG A 1 274 ? 30.933 19.141 64.063 1.00 54.08 312 ARG B CA 1
ATOM 1567 C C . ARG A 1 274 ? 30.616 17.803 63.357 1.00 52.36 312 ARG B C 1
ATOM 1568 O O . ARG A 1 274 ? 29.636 17.140 63.696 1.00 44.66 312 ARG B O 1
ATOM 1576 N N . LEU A 1 275 ? 31.442 17.412 62.386 1.00 46.52 313 LEU B N 1
ATOM 1577 C CA . LEU A 1 275 ? 31.263 16.121 61.717 1.00 49.89 313 LEU B CA 1
ATOM 1578 C C . LEU A 1 275 ? 31.250 14.987 62.737 1.00 50.57 313 LEU B C 1
ATOM 1579 O O . LEU A 1 275 ? 30.411 14.084 62.667 1.00 48.94 313 LEU B O 1
ATOM 1584 N N . SER A 1 276 ? 32.167 15.054 63.695 1.00 40.92 314 SER B N 1
ATOM 1585 C CA . SER A 1 276 ? 32.252 14.033 64.719 1.00 46.25 314 SER B CA 1
ATOM 1586 C C . SER A 1 276 ? 30.941 13.896 65.495 1.00 54.06 314 SER B C 1
ATOM 1587 O O . SER A 1 276 ? 30.455 12.789 65.705 1.00 60.95 314 SER B O 1
ATOM 1590 N N . LYS A 1 277 ? 30.357 15.017 65.903 1.00 52.83 315 LYS B N 1
ATOM 1591 C CA . LYS A 1 277 ? 29.146 14.967 66.719 1.00 60.56 315 LYS B CA 1
ATOM 1592 C C . LYS A 1 277 ? 27.909 14.520 65.946 1.00 59.54 315 LYS B C 1
ATOM 1593 O O . LYS A 1 277 ? 27.168 13.654 66.426 1.00 63.95 315 LYS B O 1
ATOM 1599 N N . VAL A 1 278 ? 27.674 15.097 64.766 1.00 54.90 316 VAL B N 1
ATOM 1600 C CA . VAL A 1 278 ? 26.497 14.699 63.982 1.00 62.93 316 VAL B CA 1
ATOM 1601 C C . VAL A 1 278 ? 26.585 13.315 63.329 1.00 58.40 316 VAL B C 1
ATOM 1602 O O . VAL A 1 278 ? 25.555 12.684 63.156 1.00 58.41 316 VAL B O 1
ATOM 1606 N N . THR A 1 279 ? 27.787 12.842 62.982 1.00 53.19 317 THR B N 1
ATOM 1607 C CA . THR A 1 279 ? 27.916 11.552 62.294 1.00 46.23 317 THR B CA 1
ATOM 1608 C C . THR A 1 279 ? 28.321 10.388 63.166 1.00 53.34 317 THR B C 1
ATOM 1609 O O . THR A 1 279 ? 28.136 9.246 62.768 1.00 68.80 317 THR B O 1
ATOM 1613 N N . GLY A 1 280 ? 28.914 10.663 64.322 1.00 53.64 318 GLY B N 1
ATOM 1614 C CA . GLY A 1 280 ? 29.355 9.599 65.216 1.00 49.58 318 GLY B CA 1
ATOM 1615 C C . GLY A 1 280 ? 30.775 9.137 64.931 1.00 47.97 318 GLY B C 1
ATOM 1616 O O . GLY A 1 280 ? 31.300 8.227 65.584 1.00 50.13 318 GLY B O 1
ATOM 1617 N N . ALA A 1 281 ? 31.400 9.764 63.943 1.00 38.18 319 ALA B N 1
ATOM 1618 C CA . ALA A 1 281 ? 32.763 9.417 63.592 1.00 39.94 319 ALA B CA 1
ATOM 1619 C C . ALA A 1 281 ? 33.713 9.776 64.712 1.00 44.58 319 ALA B C 1
ATOM 1620 O O . ALA A 1 281 ? 33.480 10.717 65.456 1.00 51.60 319 ALA B O 1
ATOM 1622 N N . THR A 1 282 ? 34.790 9.013 64.825 1.00 46.07 320 THR B N 1
ATOM 1623 C CA . THR A 1 282 ? 35.833 9.313 65.783 1.00 43.59 320 THR B CA 1
ATOM 1624 C C . THR A 1 282 ? 37.048 9.846 65.047 1.00 51.04 320 THR B C 1
ATOM 1625 O O . THR A 1 282 ? 37.623 9.170 64.202 1.00 61.68 320 THR B O 1
ATOM 1629 N N . ILE A 1 283 ? 37.413 11.081 65.359 1.00 59.63 321 ILE B N 1
ATOM 1630 C CA . ILE A 1 283 ? 38.544 11.739 64.730 1.00 54.15 321 ILE B CA 1
ATOM 1631 C C . ILE A 1 283 ? 39.807 10.940 64.985 1.00 58.85 321 ILE B C 1
ATOM 1632 O O . ILE A 1 283 ? 40.118 10.609 66.121 1.00 69.65 321 ILE B O 1
ATOM 1637 N N . ILE A 1 284 ? 40.538 10.646 63.920 1.00 53.04 322 ILE B N 1
ATOM 1638 C CA . ILE A 1 284 ? 41.670 9.738 63.977 1.00 51.06 322 ILE B CA 1
ATOM 1639 C C . ILE A 1 284 ? 42.974 10.481 63.794 1.00 69.22 322 ILE B C 1
ATOM 1640 O O . ILE A 1 284 ? 43.089 11.324 62.897 1.00 72.12 322 ILE B O 1
ATOM 1645 N N . GLN A 1 285 ? 43.960 10.168 64.636 1.00 76.92 323 GLN B N 1
ATOM 1646 C CA . GLN A 1 285 ? 45.258 10.841 64.569 1.00 73.29 323 GLN B CA 1
ATOM 1647 C C . GLN A 1 285 ? 46.340 9.945 64.001 1.00 64.31 323 GLN B C 1
ATOM 1648 O O . GLN A 1 285 ? 47.325 10.426 63.456 1.00 62.74 323 GLN B O 1
ATOM 1654 N N . ASP A 1 286 ? 46.149 8.639 64.129 1.00 64.71 324 ASP B N 1
ATOM 1655 C CA . ASP A 1 286 ? 47.120 7.674 63.639 1.00 62.85 324 ASP B CA 1
ATOM 1656 C C . ASP A 1 286 ? 46.420 6.833 62.586 1.00 66.82 324 ASP B C 1
ATOM 1657 O O . ASP A 1 286 ? 45.424 6.180 62.879 1.00 68.88 324 ASP B O 1
ATOM 1662 N N . LEU A 1 287 ? 46.927 6.862 61.357 1.00 70.75 325 LEU B N 1
ATOM 1663 C CA . LEU A 1 287 ? 46.359 6.045 60.281 1.00 69.69 325 LEU B CA 1
ATOM 1664 C C . LEU A 1 287 ? 46.476 4.546 60.566 1.00 72.42 325 LEU B C 1
ATOM 1665 O O . LEU A 1 287 ? 45.795 3.726 59.941 1.00 71.36 325 LEU B O 1
ATOM 1670 N N . ASP A 1 288 ? 47.349 4.187 61.502 1.00 78.55 326 ASP B N 1
ATOM 1671 C CA . ASP A 1 288 ? 47.623 2.781 61.782 1.00 85.95 326 ASP B CA 1
ATOM 1672 C C . ASP A 1 288 ? 46.609 2.202 62.763 1.00 84.06 326 ASP B C 1
ATOM 1673 O O . ASP A 1 288 ? 46.559 0.991 62.992 1.00 82.52 326 ASP B O 1
ATOM 1678 N N . GLN A 1 289 ? 45.786 3.078 63.324 1.00 82.05 327 GLN B N 1
ATOM 1679 C CA . GLN A 1 289 ? 44.840 2.666 64.343 1.00 81.10 327 GLN B CA 1
ATOM 1680 C C . GLN A 1 289 ? 43.420 3.087 64.001 1.00 71.30 327 GLN B C 1
ATOM 1681 O O . GLN A 1 289 ? 42.777 3.815 64.753 1.00 72.76 327 GLN B O 1
ATOM 1687 N N . ILE A 1 290 ? 42.933 2.614 62.858 1.00 64.28 328 ILE B N 1
ATOM 1688 C CA . ILE A 1 290 ? 41.567 2.891 62.441 1.00 59.84 328 ILE B CA 1
ATOM 1689 C C . ILE A 1 290 ? 40.703 1.683 62.724 1.00 59.80 328 ILE B C 1
ATOM 1690 O O . ILE A 1 290 ? 41.001 0.592 62.262 1.00 61.02 328 ILE B O 1
ATOM 1695 N N . THR A 1 291 ? 39.623 1.888 63.469 1.00 65.72 329 THR B N 1
ATOM 1696 C CA . THR A 1 291 ? 38.698 0.810 63.817 1.00 72.14 329 THR B CA 1
ATOM 1697 C C . THR A 1 291 ? 37.465 0.893 62.949 1.00 67.65 329 THR B C 1
ATOM 1698 O O . THR A 1 291 ? 37.278 1.852 62.214 1.00 67.47 329 THR B O 1
ATOM 1702 N N . THR A 1 292 ? 36.608 -0.109 63.041 1.00 72.97 330 THR B N 1
ATOM 1703 C CA . THR A 1 292 ? 35.338 -0.036 62.351 1.00 70.87 330 THR B CA 1
ATOM 1704 C C . THR A 1 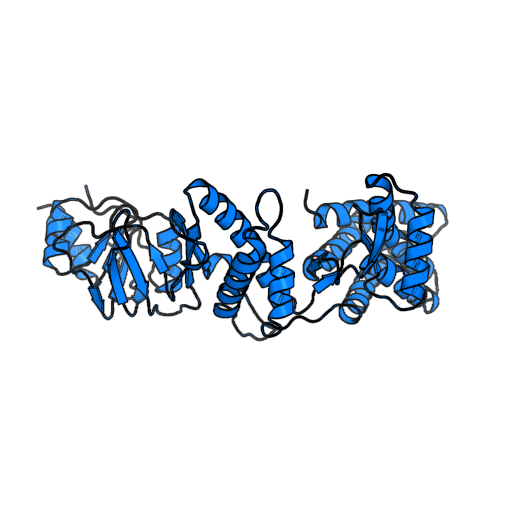292 ? 34.398 0.895 63.130 1.00 65.25 330 THR B C 1
ATOM 1705 O O . THR A 1 292 ? 33.585 1.611 62.539 1.00 57.68 330 THR B O 1
ATOM 1709 N N . GLU A 1 293 ? 34.550 0.911 64.454 1.00 65.92 331 GLU B N 1
ATOM 1710 C CA . GLU A 1 293 ? 33.743 1.763 65.326 1.00 68.37 331 GLU B CA 1
ATOM 1711 C C . GLU A 1 293 ? 34.067 3.249 65.109 1.00 70.76 331 GLU B C 1
ATOM 1712 O O . GLU A 1 293 ? 33.244 4.132 65.388 1.00 67.56 331 GLU B O 1
ATOM 1718 N N . ASP A 1 294 ? 35.267 3.509 64.595 1.00 63.01 332 ASP B N 1
ATOM 1719 C CA . ASP A 1 294 ? 35.750 4.864 64.357 1.00 55.21 332 ASP B CA 1
ATOM 1720 C C . ASP A 1 294 ? 34.983 5.580 63.244 1.00 56.03 332 ASP B C 1
ATOM 1721 O O . ASP A 1 294 ? 35.132 6.784 63.050 1.00 59.05 332 ASP B O 1
ATOM 1726 N N . VAL A 1 295 ? 34.146 4.831 62.539 1.00 51.44 333 VAL B N 1
ATOM 1727 C CA . VAL A 1 295 ? 33.474 5.309 61.344 1.00 35.80 333 VAL B CA 1
ATOM 1728 C C . VAL A 1 295 ? 32.058 5.787 61.603 1.00 42.11 333 VAL B C 1
ATOM 1729 O O . VAL A 1 295 ? 31.247 5.074 62.196 1.00 48.22 333 VAL B O 1
ATOM 1733 N N . GLY A 1 296 ? 31.766 6.999 61.137 1.00 47.60 334 GLY B N 1
ATOM 1734 C CA . GLY A 1 296 ? 30.461 7.601 61.322 1.00 44.91 334 GLY B CA 1
ATOM 1735 C C . GLY A 1 296 ? 29.555 7.320 60.144 1.00 44.57 334 GLY B C 1
ATOM 1736 O O . GLY A 1 296 ? 29.978 6.746 59.144 1.00 50.77 334 GLY B O 1
ATOM 1737 N N . THR A 1 297 ? 28.300 7.733 60.258 1.00 42.80 335 THR B N 1
ATOM 1738 C CA . THR A 1 297 ? 27.340 7.508 59.192 1.00 44.35 335 THR B CA 1
ATOM 1739 C C . THR A 1 297 ? 26.487 8.738 58.921 1.00 42.26 335 THR B C 1
ATOM 1740 O O . THR A 1 297 ? 26.212 9.523 59.821 1.00 51.20 335 THR B O 1
ATOM 1744 N N . ALA A 1 298 ? 26.042 8.869 57.680 1.00 33.59 336 ALA B N 1
ATOM 1745 C CA . ALA A 1 298 ? 25.128 9.923 57.291 1.00 43.91 336 ALA B CA 1
ATOM 1746 C C . ALA A 1 298 ? 24.261 9.444 56.142 1.00 42.92 336 ALA B C 1
ATOM 1747 O O . ALA A 1 298 ? 24.743 8.788 55.243 1.00 36.86 336 ALA B O 1
ATOM 1749 N N . GLY A 1 299 ? 22.986 9.796 56.148 1.00 49.26 337 GLY B N 1
ATOM 1750 C CA . GLY A 1 299 ? 22.122 9.455 55.037 1.00 38.15 337 GLY B CA 1
ATOM 1751 C C . GLY A 1 299 ? 22.721 9.785 53.679 1.00 48.40 337 GLY B C 1
ATOM 1752 O O . GLY A 1 299 ? 22.627 8.993 52.729 1.00 57.00 337 GLY B O 1
ATOM 1753 N N . LEU A 1 300 ? 23.338 10.957 53.576 1.00 35.00 338 LEU B N 1
ATOM 1754 C CA . LEU A 1 300 ? 23.787 11.448 52.283 1.00 40.45 338 LEU B CA 1
ATOM 1755 C C . LEU A 1 300 ? 24.941 12.443 52.402 1.00 42.13 338 LEU B C 1
ATOM 1756 O O . LEU A 1 300 ? 24.932 13.330 53.237 1.00 49.52 338 LEU B O 1
ATOM 1761 N N . VAL A 1 301 ? 25.937 12.277 51.550 1.00 35.98 339 VAL B N 1
ATOM 1762 C CA . VAL A 1 301 ? 26.979 13.259 51.393 1.00 36.22 339 VAL B CA 1
ATOM 1763 C C . VAL A 1 301 ? 27.070 13.604 49.917 1.00 44.38 339 VAL B C 1
ATOM 1764 O O . VAL A 1 301 ? 27.265 12.719 49.098 1.00 49.25 339 VAL B O 1
ATOM 1768 N N . GLU A 1 302 ? 26.892 14.879 49.574 1.00 46.05 340 GLU B N 1
ATOM 1769 C CA . GLU A 1 302 ? 26.994 15.304 48.175 1.00 48.02 340 GLU B CA 1
ATOM 1770 C C . GLU A 1 302 ? 27.510 16.720 48.011 1.00 43.90 340 GLU B C 1
ATOM 1771 O O . GLU A 1 302 ? 27.393 17.545 48.909 1.00 39.53 340 GLU B O 1
ATOM 1777 N N . GLU A 1 303 ? 28.107 16.970 46.856 1.00 48.19 341 GLU B N 1
ATOM 1778 C CA . GLU A 1 303 ? 28.582 18.290 46.474 1.00 48.07 341 GLU B CA 1
ATOM 1779 C C . GLU A 1 303 ? 27.482 18.971 45.675 1.00 48.78 341 GLU B C 1
ATOM 1780 O O . GLU A 1 303 ? 27.114 18.502 44.596 1.00 55.95 341 GLU B O 1
ATOM 1786 N N . LYS A 1 304 ? 26.933 20.055 46.218 1.00 51.11 342 LYS B N 1
ATOM 1787 C CA . LYS A 1 304 ? 25.932 20.852 45.511 1.00 53.45 342 LYS B CA 1
ATOM 1788 C C . LYS A 1 304 ? 26.588 22.090 44.944 1.00 65.32 342 LYS B C 1
ATOM 1789 O O . LYS A 1 304 ? 27.548 22.614 45.522 1.00 59.85 342 LYS B O 1
ATOM 1795 N N . GLU A 1 305 ? 26.070 22.559 43.813 1.00 80.33 343 GLU B N 1
ATOM 1796 C CA . GLU A 1 305 ? 26.473 23.860 43.290 1.00 91.08 343 GLU B CA 1
ATOM 1797 C C . GLU A 1 305 ? 25.538 24.994 43.773 1.00 89.91 343 GLU B C 1
ATOM 1798 O O . GLU A 1 305 ? 24.363 25.044 43.410 1.00 81.74 343 GLU B O 1
ATOM 1804 N N . VAL A 1 306 ? 26.059 25.863 44.638 1.00 102.46 344 VAL B N 1
ATOM 1805 C CA . VAL A 1 306 ? 25.402 27.127 44.987 1.00 126.01 344 VAL B CA 1
ATOM 1806 C C . VAL A 1 306 ? 26.451 28.213 44.789 1.00 140.60 344 VAL B C 1
ATOM 1807 O O . VAL A 1 306 ? 27.461 28.236 45.490 1.00 147.59 344 VAL B O 1
ATOM 1811 N N . ARG A 1 307 ? 26.213 29.107 43.832 1.00 140.56 345 ARG B N 1
ATOM 1812 C CA . ARG A 1 307 ? 27.303 29.886 43.232 1.00 139.35 345 ARG B CA 1
ATOM 1813 C C . ARG A 1 307 ? 28.258 30.654 44.145 1.00 122.48 345 ARG B C 1
ATOM 1814 O O . ARG A 1 307 ? 27.965 30.952 45.307 1.00 110.23 345 ARG B O 1
ATOM 1822 N N . GLY A 1 308 ? 29.401 30.990 43.556 1.00 117.36 346 GLY B N 1
ATOM 1823 C CA . GLY A 1 308 ? 30.592 31.344 44.295 1.00 113.05 346 GLY B CA 1
ATOM 1824 C C . GLY A 1 308 ? 31.506 30.131 44.261 1.00 108.74 346 GLY B C 1
ATOM 1825 O O . GLY A 1 308 ? 32.711 30.233 44.488 1.00 109.50 346 GLY B O 1
ATOM 1826 N N . GLY A 1 309 ? 30.918 28.973 43.963 1.00 97.26 347 GLY B N 1
ATOM 1827 C CA . GLY A 1 309 ? 31.652 27.720 43.954 1.00 98.76 347 GLY B CA 1
ATOM 1828 C C . GLY A 1 309 ? 30.811 26.490 44.270 1.00 95.91 347 GLY B C 1
ATOM 1829 O O . GLY A 1 309 ? 29.653 26.385 43.854 1.00 108.65 347 GLY B O 1
ATOM 1830 N N . LYS A 1 310 ? 31.403 25.548 44.998 1.00 71.59 348 LYS B N 1
ATOM 1831 C CA . LYS A 1 310 ? 30.709 24.317 45.369 1.00 60.06 348 LYS B CA 1
ATOM 1832 C C . LYS A 1 310 ? 30.869 24.052 46.868 1.00 56.11 348 LYS B C 1
ATOM 1833 O O . LYS A 1 310 ? 31.856 24.472 47.486 1.00 60.83 348 LYS B O 1
ATOM 1839 N N . MET A 1 311 ? 29.889 23.369 47.450 1.00 43.53 349 MET B N 1
ATOM 1840 C CA . MET A 1 311 ? 29.925 23.027 48.873 1.00 45.54 349 MET B CA 1
ATOM 1841 C C . MET A 1 311 ? 29.572 21.555 49.180 1.00 42.34 349 MET B C 1
ATOM 1842 O O . MET A 1 311 ? 28.940 20.869 48.374 1.00 42.17 349 MET B O 1
ATOM 1847 N N . THR A 1 312 ? 29.973 21.072 50.351 1.00 40.26 350 THR B N 1
ATOM 1848 C CA . THR A 1 312 ? 29.663 19.691 50.729 1.00 39.24 350 THR B CA 1
ATOM 1849 C C . THR A 1 312 ? 28.523 19.567 51.742 1.00 39.91 350 THR B C 1
ATOM 1850 O O . THR A 1 312 ? 28.679 19.946 52.893 1.00 42.73 350 THR B O 1
ATOM 1854 N N . TYR A 1 313 ? 27.381 19.037 51.301 1.00 38.19 351 TYR B N 1
ATOM 1855 C CA . TYR A 1 313 ? 26.222 18.809 52.174 1.00 39.73 351 TYR B CA 1
ATOM 1856 C C . TYR A 1 313 ? 26.221 17.395 52.821 1.00 44.05 351 TYR B C 1
ATOM 1857 O O . TYR A 1 313 ? 26.319 16.383 52.133 1.00 39.95 351 TYR B O 1
ATOM 1866 N N . VAL A 1 314 ? 26.109 17.345 54.143 1.00 37.59 352 VAL B N 1
ATOM 1867 C CA . VAL A 1 314 ? 26.001 16.093 54.883 1.00 38.18 352 VAL B CA 1
ATOM 1868 C C . VAL A 1 314 ? 24.636 16.039 55.584 1.00 44.44 352 VAL B C 1
ATOM 1869 O O . VAL A 1 314 ? 24.475 16.567 56.665 1.00 44.36 352 VAL B O 1
ATOM 1873 N N . THR A 1 315 ? 23.651 15.413 54.947 1.00 55.13 353 THR B N 1
ATOM 1874 C CA . THR A 1 315 ? 22.283 15.368 55.466 1.00 49.65 353 THR B CA 1
ATOM 1875 C C . THR A 1 315 ? 21.856 13.962 55.914 1.00 55.97 353 THR B C 1
ATOM 1876 O O . THR A 1 315 ? 22.532 12.968 55.647 1.00 49.04 353 THR B O 1
ATOM 1880 N N . GLY A 1 316 ? 20.717 13.888 56.589 1.00 62.23 354 GLY B N 1
ATOM 1881 C CA . GLY A 1 316 ? 20.215 12.628 57.111 1.00 52.72 354 GLY B CA 1
ATOM 1882 C C . GLY A 1 316 ? 21.110 12.001 58.156 1.00 48.14 354 GLY B C 1
ATOM 1883 O O . GLY A 1 316 ? 21.100 10.793 58.305 1.00 54.49 354 GLY B O 1
ATOM 1884 N N . CYS A 1 317 ? 21.878 12.815 58.878 1.00 55.12 355 CYS B N 1
ATOM 1885 C CA . CYS A 1 317 ? 22.928 12.304 59.764 1.00 51.51 355 CYS B CA 1
ATOM 1886 C C . CYS A 1 317 ? 22.390 11.508 60.931 1.00 63.57 355 CYS B C 1
ATOM 1887 O O . CYS A 1 317 ? 21.249 11.706 61.360 1.00 47.50 355 CYS B O 1
ATOM 1890 N N . GLN A 1 318 ? 23.256 10.614 61.416 1.00 86.24 356 GLN B N 1
ATOM 1891 C CA . GLN A 1 318 ? 23.000 9.663 62.494 1.00 99.32 356 GLN B CA 1
ATOM 1892 C C . GLN A 1 318 ? 22.165 10.249 63.638 1.00 112.48 356 GLN B C 1
ATOM 1893 O O . GLN A 1 318 ? 20.935 10.109 63.663 1.00 109.53 356 GLN B O 1
ATOM 1899 N N . ASN A 1 319 ? 22.840 10.897 64.585 1.00 125.45 357 ASN B N 1
ATOM 1900 C CA . ASN A 1 319 ? 22.171 11.559 65.704 1.00 136.52 357 ASN B CA 1
ATOM 1901 C C . ASN A 1 319 ? 22.142 13.074 65.532 1.00 129.02 357 ASN B C 1
ATOM 1902 O O . ASN A 1 319 ? 22.869 13.808 66.203 1.00 131.88 357 ASN B O 1
ATOM 1907 N N . SER A 1 320 ? 21.298 13.543 64.624 1.00 119.26 358 SER B N 1
ATOM 1908 C CA . SER A 1 320 ? 21.261 14.958 64.335 1.00 116.69 358 SER B CA 1
ATOM 1909 C C . SER A 1 320 ? 19.942 15.596 64.733 1.00 101.40 358 SER B C 1
ATOM 1910 O O . SER A 1 320 ? 18.884 15.298 64.173 1.00 98.53 358 SER B O 1
ATOM 1913 N N . LYS A 1 321 ? 20.019 16.463 65.729 1.00 84.78 359 LYS B N 1
ATOM 1914 C CA . LYS A 1 321 ? 19.036 17.515 65.866 1.00 83.71 359 LYS B CA 1
ATOM 1915 C C . LYS A 1 321 ? 19.604 18.701 65.074 1.00 72.69 359 LYS B C 1
ATOM 1916 O O . LYS A 1 321 ? 18.863 19.566 64.592 1.00 61.14 359 LYS B O 1
ATOM 1922 N N . ALA A 1 322 ? 20.928 18.672 64.915 1.00 56.80 360 ALA B N 1
ATOM 1923 C CA . ALA A 1 322 ? 21.715 19.690 64.227 1.00 46.13 360 ALA B CA 1
ATOM 1924 C C . ALA A 1 322 ? 21.187 20.207 62.885 1.00 42.51 360 ALA B C 1
ATOM 1925 O O . ALA A 1 322 ? 20.605 19.477 62.087 1.00 67.69 360 ALA B O 1
ATOM 1927 N N . VAL A 1 323 ? 21.423 21.487 62.653 1.00 40.50 361 VAL B N 1
ATOM 1928 C CA . VAL A 1 323 ? 21.015 22.175 61.436 1.00 49.47 361 VAL B CA 1
ATOM 1929 C C . VAL A 1 323 ? 22.049 23.234 61.081 1.00 43.94 361 VAL B C 1
ATOM 1930 O O . VAL A 1 323 ? 22.772 23.732 61.927 1.00 51.45 361 VAL B O 1
ATOM 1934 N N . THR A 1 324 ? 22.111 23.579 59.815 1.00 43.97 362 THR B N 1
ATOM 1935 C CA . THR A 1 324 ? 22.970 24.656 59.385 1.00 41.58 362 THR B CA 1
ATOM 1936 C C . THR A 1 324 ? 22.066 25.683 58.769 1.00 45.21 362 THR B C 1
ATOM 1937 O O . THR A 1 324 ? 21.219 25.347 57.952 1.00 57.41 362 THR B O 1
ATOM 1941 N N . VAL A 1 325 ? 22.225 26.928 59.194 1.00 45.33 363 VAL B N 1
ATOM 1942 C CA . VAL A 1 325 ? 21.568 28.052 58.555 1.00 42.28 363 VAL B CA 1
ATOM 1943 C C . VAL A 1 325 ? 22.502 28.571 57.476 1.00 47.30 363 VAL B C 1
ATOM 1944 O O . VAL A 1 325 ? 23.580 29.073 57.790 1.00 46.86 363 VAL B O 1
ATOM 1948 N N . LEU A 1 326 ? 22.115 28.435 56.212 1.00 38.16 364 LEU B N 1
ATOM 1949 C CA . LEU A 1 326 ? 22.785 29.196 55.172 1.00 41.60 364 LEU B CA 1
ATOM 1950 C C . LEU A 1 326 ? 22.182 30.596 55.187 1.00 56.35 364 LEU B C 1
ATOM 1951 O O . LEU A 1 326 ? 21.086 30.816 54.670 1.00 62.26 364 LEU B O 1
ATOM 1956 N N . LEU A 1 327 ? 22.894 31.534 55.806 1.00 58.83 365 LEU B N 1
ATOM 1957 C CA . LEU A 1 327 ? 22.413 32.906 55.975 1.00 52.06 365 LEU B CA 1
ATOM 1958 C C . LEU A 1 327 ? 22.740 33.787 54.772 1.00 52.00 365 LEU B C 1
ATOM 1959 O O . LEU A 1 327 ? 23.911 33.933 54.409 1.00 49.46 365 LEU B O 1
ATOM 1964 N N . HIS A 1 328 ? 21.708 34.369 54.161 1.00 48.17 366 HIS B N 1
ATOM 1965 C CA . HIS A 1 328 ? 21.894 35.303 53.044 1.00 52.27 366 HIS B CA 1
ATOM 1966 C C . HIS A 1 328 ? 21.641 36.775 53.416 1.00 62.08 366 HIS B C 1
ATOM 1967 O O . HIS A 1 328 ? 20.786 37.084 54.246 1.00 60.83 366 HIS B O 1
ATOM 1974 N N . GLY A 1 329 ? 22.395 37.672 52.785 1.00 68.66 367 GLY B N 1
ATOM 1975 C CA . GLY A 1 329 ? 22.224 39.108 52.946 1.00 68.98 367 GLY B CA 1
ATOM 1976 C C . GLY A 1 329 ? 22.538 39.821 51.640 1.00 70.68 367 GLY B C 1
ATOM 1977 O O . GLY A 1 329 ? 23.047 39.194 50.713 1.00 61.18 367 GLY B O 1
ATOM 1978 N N . GLY A 1 330 ? 22.246 41.119 51.554 1.00 68.99 368 GLY B N 1
ATOM 1979 C CA . GLY A 1 330 ? 22.504 41.849 50.324 1.00 58.93 368 GLY B CA 1
ATOM 1980 C C . GLY A 1 330 ? 23.961 41.793 49.889 1.00 61.65 368 GLY B C 1
ATOM 1981 O O . GLY A 1 330 ? 24.267 41.550 48.716 1.00 59.07 368 GLY B O 1
ATOM 1982 N N . THR A 1 331 ? 24.863 42.010 50.847 1.00 67.72 369 THR B N 1
ATOM 1983 C CA . THR A 1 331 ? 26.296 42.147 50.570 1.00 73.20 369 THR B CA 1
ATOM 1984 C C . THR A 1 331 ? 27.160 41.329 51.525 1.00 72.13 369 THR B C 1
ATOM 1985 O O . THR A 1 331 ? 26.674 40.773 52.501 1.00 71.49 369 THR B O 1
ATOM 1989 N N . GLU A 1 332 ? 28.457 41.285 51.245 1.00 79.68 370 GLU B N 1
ATOM 1990 C CA . GLU A 1 332 ? 29.428 40.739 52.181 1.00 82.71 370 GLU B CA 1
ATOM 1991 C C . GLU A 1 332 ? 29.254 41.314 53.582 1.00 79.62 370 GLU B C 1
ATOM 1992 O O . GLU A 1 332 ? 29.220 40.574 54.563 1.00 76.26 370 GLU B O 1
ATOM 1998 N N . HIS A 1 333 ? 29.160 42.637 53.689 1.00 85.81 371 HIS B N 1
ATOM 1999 C CA . HIS A 1 333 ? 29.176 43.253 55.015 1.00 85.10 371 HIS B CA 1
ATOM 2000 C C . HIS A 1 333 ? 27.847 43.148 55.778 1.00 68.17 371 HIS B C 1
ATOM 2001 O O . HIS A 1 333 ? 27.841 43.070 57.008 1.00 60.65 371 HIS B O 1
ATOM 2008 N N . VAL A 1 334 ? 26.732 43.153 55.051 1.00 63.06 372 VAL B N 1
ATOM 2009 C CA . VAL A 1 334 ? 25.420 42.913 55.650 1.00 68.74 372 VAL B CA 1
ATOM 2010 C C . VAL A 1 334 ? 25.428 41.568 56.375 1.00 59.33 372 VAL B C 1
ATOM 2011 O O . VAL A 1 334 ? 25.024 41.432 57.530 1.00 59.17 372 VAL B O 1
ATOM 2015 N N . VAL A 1 335 ? 25.919 40.566 55.682 1.00 52.82 373 VAL B N 1
ATOM 2016 C CA . VAL A 1 335 ? 25.880 39.221 56.200 1.00 55.68 373 VAL B CA 1
ATOM 2017 C C . VAL A 1 335 ? 26.788 39.010 57.415 1.00 63.11 373 VAL B C 1
ATOM 2018 O O . VAL A 1 335 ? 26.514 38.137 58.237 1.00 68.70 373 VAL B O 1
ATOM 2022 N N . ASP A 1 336 ? 27.853 39.802 57.550 1.00 61.27 374 ASP B N 1
ATOM 2023 C CA . ASP A 1 336 ? 28.676 39.723 58.760 1.00 58.86 374 ASP B CA 1
ATOM 2024 C C . ASP A 1 336 ? 27.872 40.137 59.992 1.00 62.46 374 ASP B C 1
ATOM 2025 O O . ASP A 1 336 ? 27.903 39.453 61.018 1.00 67.33 374 ASP B O 1
ATOM 2030 N N . SER A 1 337 ? 27.144 41.245 59.872 1.00 45.81 375 SER B N 1
ATOM 2031 C CA . SER A 1 337 ? 26.326 41.776 60.956 1.00 48.60 375 SER B CA 1
ATOM 2032 C C . SER A 1 337 ? 25.148 40.880 61.288 1.00 47.76 375 SER B C 1
ATOM 2033 O O . SER A 1 337 ? 24.821 40.672 62.459 1.00 53.77 375 SER B O 1
ATOM 2036 N N . LEU A 1 338 ? 24.482 40.378 60.255 1.00 40.38 376 LEU B N 1
ATOM 2037 C CA . LEU A 1 338 ? 23.401 39.427 60.470 1.00 43.83 376 LEU B CA 1
ATOM 2038 C C . LEU A 1 338 ? 23.906 38.224 61.274 1.00 49.91 376 LEU B C 1
ATOM 2039 O O . LEU A 1 338 ? 23.282 37.832 62.258 1.00 49.91 376 LEU B O 1
ATOM 2044 N N . ASP A 1 339 ? 25.049 37.663 60.880 1.00 47.61 377 ASP B N 1
ATOM 2045 C CA . ASP A 1 339 ? 25.615 36.559 61.638 1.00 53.07 377 ASP B CA 1
ATOM 2046 C C . ASP A 1 339 ? 25.787 36.901 63.115 1.00 50.94 377 ASP B C 1
ATOM 2047 O O . ASP A 1 339 ? 25.347 36.139 63.975 1.00 53.53 377 ASP B O 1
ATOM 2052 N N . HIS A 1 340 ? 26.420 38.029 63.423 1.00 52.72 378 HIS B N 1
ATOM 2053 C CA . HIS A 1 340 ? 26.591 38.417 64.830 1.00 51.47 378 HIS B CA 1
ATOM 2054 C C . HIS A 1 340 ? 25.222 38.535 65.492 1.00 49.34 378 HIS B C 1
ATOM 2055 O O . HIS A 1 340 ? 24.977 37.968 66.563 1.00 46.32 378 HIS B O 1
ATOM 2062 N N . ALA A 1 341 ? 24.310 39.231 64.826 1.00 38.52 379 ALA B N 1
ATOM 2063 C CA . ALA A 1 341 ? 22.983 39.402 65.378 1.00 45.58 379 ALA B CA 1
ATOM 2064 C C . ALA A 1 341 ? 22.309 38.041 65.664 1.00 52.74 379 ALA B C 1
ATOM 2065 O O . ALA A 1 341 ? 21.959 37.744 66.813 1.00 51.94 379 ALA B O 1
ATOM 2067 N N . LEU A 1 342 ? 22.153 37.221 64.624 1.00 45.18 380 LEU B N 1
ATOM 2068 C CA . LEU A 1 342 ? 21.592 35.869 64.753 1.00 45.12 380 LEU B CA 1
ATOM 2069 C C . LEU A 1 342 ? 22.206 35.066 65.901 1.00 47.24 380 LEU B C 1
ATOM 2070 O O . LEU A 1 342 ? 21.484 34.449 66.684 1.00 44.61 380 LEU B O 1
ATOM 2075 N N . ASN A 1 343 ? 23.534 35.069 66.005 1.00 46.47 381 ASN B N 1
ATOM 2076 C CA . ASN A 1 343 ? 24.180 34.362 67.102 1.00 47.62 381 ASN B CA 1
ATOM 2077 C C . ASN A 1 343 ? 23.616 34.798 68.448 1.00 49.48 381 ASN B C 1
ATOM 2078 O O . ASN A 1 343 ? 23.301 33.970 69.278 1.00 52.33 381 ASN B O 1
ATOM 2083 N N . ASP A 1 344 ? 23.460 36.099 68.661 1.00 49.91 382 ASP B N 1
ATOM 2084 C CA . ASP A 1 344 ? 22.897 36.557 69.921 1.00 49.43 382 ASP B CA 1
ATOM 2085 C C . ASP A 1 344 ? 21.455 36.116 70.096 1.00 49.12 382 ASP B C 1
ATOM 2086 O O . ASP A 1 344 ? 21.092 35.576 71.140 1.00 51.73 382 ASP B O 1
ATOM 2091 N N . ALA A 1 345 ? 20.634 36.342 69.074 1.00 40.73 383 ALA B N 1
ATOM 2092 C CA . ALA A 1 345 ? 19.220 35.999 69.170 1.00 38.79 383 ALA B CA 1
ATOM 2093 C C . ALA A 1 345 ? 19.007 34.507 69.413 1.00 44.45 383 ALA B C 1
ATOM 2094 O O . ALA A 1 345 ? 18.166 34.128 70.223 1.00 51.14 383 ALA B O 1
ATOM 2096 N N . LEU A 1 346 ? 19.762 33.667 68.706 1.00 47.28 384 LEU B N 1
ATOM 2097 C CA . LEU A 1 346 ? 19.668 32.222 68.885 1.00 47.77 384 LEU B CA 1
ATOM 2098 C C . LEU A 1 346 ? 19.852 31.869 70.361 1.00 44.43 384 LEU B C 1
ATOM 2099 O O . LEU A 1 346 ? 19.023 31.178 70.943 1.00 49.37 384 LEU B O 1
ATOM 2104 N N . HIS A 1 347 ? 20.922 32.377 70.963 1.00 45.12 385 HIS B N 1
ATOM 2105 C CA . HIS A 1 347 ? 21.227 32.144 72.377 1.00 53.09 385 HIS B CA 1
ATOM 2106 C C . HIS A 1 347 ? 20.142 32.611 73.338 1.00 56.93 385 HIS B C 1
ATOM 2107 O O . HIS A 1 347 ? 19.706 31.838 74.190 1.00 58.89 385 HIS B O 1
ATOM 2114 N N . VAL A 1 348 ? 19.710 33.864 73.205 1.00 52.76 386 VAL B N 1
ATOM 2115 C CA . VAL A 1 348 ? 18.663 34.398 74.072 1.00 55.75 386 VAL B CA 1
ATOM 2116 C C . VAL A 1 348 ? 17.409 33.530 74.001 1.00 51.38 386 VAL B C 1
ATOM 2117 O O . VAL A 1 348 ? 16.850 33.135 75.021 1.00 62.13 386 VAL B O 1
ATOM 2121 N N . VAL A 1 349 ? 16.962 33.231 72.796 1.00 38.90 387 VAL B N 1
ATOM 2122 C CA . VAL A 1 349 ? 15.803 32.363 72.640 1.00 43.51 387 VAL B CA 1
ATOM 2123 C C . VAL A 1 349 ? 16.030 30.950 73.221 1.00 49.58 387 VAL B C 1
ATOM 2124 O O . VAL A 1 349 ? 15.159 30.397 73.903 1.00 44.74 387 VAL B O 1
ATOM 2128 N N . GLY A 1 350 ? 17.202 30.378 72.959 1.00 43.10 388 GLY B N 1
ATOM 2129 C CA . GLY A 1 350 ? 17.566 29.104 73.548 1.00 44.97 388 GLY B CA 1
ATOM 2130 C C . GLY A 1 350 ? 17.448 29.131 75.060 1.00 52.22 388 GLY B C 1
ATOM 2131 O O . GLY A 1 350 ? 16.773 28.303 75.665 1.00 54.38 388 GLY B O 1
ATOM 2132 N N . VAL A 1 351 ? 18.104 30.105 75.676 1.00 53.69 389 VAL B N 1
ATOM 2133 C CA . VAL A 1 351 ? 18.112 30.219 77.125 1.00 52.95 389 VAL B CA 1
ATOM 2134 C C . VAL A 1 351 ? 16.723 30.470 77.711 1.00 54.57 389 VAL B C 1
ATOM 2135 O O . VAL A 1 351 ? 16.386 29.935 78.755 1.00 56.73 389 VAL B O 1
ATOM 2139 N N . VAL A 1 352 ? 15.912 31.275 77.041 1.00 52.00 390 VAL B N 1
ATOM 2140 C CA . VAL A 1 352 ? 14.550 31.491 77.505 1.00 47.50 390 VAL B CA 1
ATOM 2141 C C . VAL A 1 352 ? 13.749 30.186 77.441 1.00 49.59 390 VAL B C 1
ATOM 2142 O O . VAL A 1 352 ? 13.074 29.817 78.404 1.00 53.68 390 VAL B O 1
ATOM 2146 N N . ILE A 1 353 ? 13.834 29.484 76.315 1.00 49.41 391 ILE B N 1
ATOM 2147 C CA . ILE A 1 353 ? 13.096 28.238 76.144 1.00 48.13 391 ILE B CA 1
ATOM 2148 C C . ILE A 1 353 ? 13.507 27.225 77.211 1.00 55.71 391 ILE B C 1
ATOM 2149 O O . ILE A 1 353 ? 12.676 26.501 77.754 1.00 53.63 391 ILE B O 1
ATOM 2154 N N . GLU A 1 354 ? 14.793 27.190 77.530 1.00 56.42 392 GLU B N 1
ATOM 2155 C CA . GLU A 1 354 ? 15.261 26.317 78.597 1.00 59.16 392 GLU B CA 1
ATOM 2156 C C . GLU A 1 354 ? 14.668 26.707 79.959 1.00 63.99 392 GLU B C 1
ATOM 2157 O O . GLU A 1 354 ? 14.078 25.861 80.636 1.00 63.09 392 GLU B O 1
ATOM 2163 N N . ASP A 1 355 ? 14.811 27.978 80.348 1.00 56.69 393 ASP B N 1
ATOM 2164 C CA . ASP A 1 355 ? 14.248 28.468 81.608 1.00 49.61 393 ASP B CA 1
ATOM 2165 C C . ASP A 1 355 ? 12.745 28.219 81.658 1.00 53.61 393 ASP B C 1
ATOM 2166 O O . ASP A 1 355 ? 12.194 27.944 82.723 1.00 55.71 393 ASP B O 1
ATOM 2171 N N . GLY A 1 356 ? 12.083 28.333 80.507 1.00 58.61 394 GLY B N 1
ATOM 2172 C CA . GLY A 1 356 ? 10.632 28.251 80.443 1.00 52.90 394 GLY B CA 1
ATOM 2173 C C . GLY A 1 356 ? 9.968 29.527 80.935 1.00 65.98 394 GLY B C 1
ATOM 2174 O O . GLY A 1 356 ? 8.738 29.639 80.948 1.00 67.27 394 GLY B O 1
ATOM 2175 N N . LYS A 1 357 ? 10.791 30.495 81.346 1.00 58.90 395 LYS B N 1
ATOM 2176 C CA . LYS A 1 357 ? 10.304 31.733 81.932 1.00 54.29 395 LYS B CA 1
ATOM 2177 C C . LYS A 1 357 ? 11.231 32.891 81.595 1.00 58.74 395 LYS B C 1
ATOM 2178 O O . LYS A 1 357 ? 12.440 32.705 81.422 1.00 69.16 395 LYS B O 1
ATOM 2184 N N . VAL A 1 358 ? 10.656 34.084 81.470 1.00 50.35 396 VAL B N 1
ATOM 2185 C CA . VAL A 1 358 ? 11.453 35.297 81.359 1.00 49.77 396 VAL B CA 1
ATOM 2186 C C . VAL A 1 358 ? 10.985 36.315 82.380 1.00 57.23 396 VAL B C 1
ATOM 2187 O O . VAL A 1 358 ? 9.838 36.273 82.839 1.00 56.03 396 VAL B O 1
ATOM 2191 N N . VAL A 1 359 ? 11.896 37.221 82.724 1.00 60.33 397 VAL B N 1
ATOM 2192 C CA . VAL A 1 359 ? 11.621 38.356 83.592 1.00 59.94 397 VAL B CA 1
ATOM 2193 C C . VAL A 1 359 ? 11.624 39.578 82.697 1.00 58.03 397 VAL B C 1
ATOM 2194 O O . VAL A 1 359 ? 12.257 39.562 81.648 1.00 59.31 397 VAL B O 1
ATOM 2198 N N . VAL A 1 360 ? 10.919 40.634 83.080 1.00 55.07 398 VAL B N 1
ATOM 2199 C CA . VAL A 1 360 ? 11.075 41.892 82.364 1.00 52.07 398 VAL B CA 1
ATOM 2200 C C . VAL A 1 360 ? 11.976 42.805 83.159 1.00 49.40 398 VAL B C 1
ATOM 2201 O O . VAL A 1 360 ? 12.149 42.602 84.357 1.00 54.58 398 VAL B O 1
ATOM 2205 N N . GLY A 1 361 ? 12.537 43.811 82.490 1.00 47.87 399 GLY B N 1
ATOM 2206 C CA . GLY A 1 361 ? 13.616 44.602 83.056 1.00 48.05 399 GLY B CA 1
ATOM 2207 C C . GLY A 1 361 ? 13.209 45.946 83.624 1.00 55.08 399 GLY B C 1
ATOM 2208 O O . GLY A 1 361 ? 12.078 46.123 84.079 1.00 60.42 399 GLY B O 1
ATOM 2209 N N . GLY A 1 362 ? 14.148 46.889 83.619 1.00 48.39 400 GLY B N 1
ATOM 2210 C CA . GLY A 1 362 ? 13.889 48.241 84.078 1.00 40.77 400 GLY B CA 1
ATOM 2211 C C . GLY A 1 362 ? 13.633 48.349 85.571 1.00 49.31 400 GLY B C 1
ATOM 2212 O O . GLY A 1 362 ? 13.003 49.304 86.050 1.00 44.43 400 GLY B O 1
ATOM 2213 N N . GLY A 1 363 ? 14.129 47.369 86.314 1.00 40.48 401 GLY B N 1
ATOM 2214 C CA . GLY A 1 363 ? 14.004 47.387 87.756 1.00 36.87 401 GLY B CA 1
ATOM 2215 C C . GLY A 1 363 ? 12.662 46.857 88.210 1.00 41.37 401 GLY B C 1
ATOM 2216 O O . GLY A 1 363 ? 12.387 46.792 89.410 1.00 44.92 401 GLY B O 1
ATOM 2217 N N . SER A 1 364 ? 11.829 46.468 87.251 1.00 38.78 402 SER B N 1
ATOM 2218 C CA . SER A 1 364 ? 10.520 45.907 87.578 1.00 50.48 402 SER B CA 1
ATOM 2219 C C . SER A 1 364 ? 10.604 44.755 88.588 1.00 52.37 402 SER B C 1
ATOM 2220 O O . SER A 1 364 ? 9.846 44.735 89.549 1.00 51.45 402 SER B O 1
ATOM 2223 N N . SER A 1 365 ? 11.525 43.810 88.388 1.00 53.59 403 SER B N 1
ATOM 2224 C CA . SER A 1 365 ? 11.574 42.614 89.239 1.00 47.93 403 SER B CA 1
ATOM 2225 C C . SER A 1 365 ? 12.228 42.867 90.600 1.00 54.75 403 SER B C 1
ATOM 2226 O O . SER A 1 365 ? 11.913 42.207 91.590 1.00 58.21 403 SER B O 1
ATOM 2229 N N . GLU A 1 366 ? 13.133 43.831 90.662 1.00 53.15 404 GLU B N 1
ATOM 2230 C CA . GLU A 1 366 ? 13.732 44.166 91.936 1.00 46.93 404 GLU B CA 1
ATOM 2231 C C . GLU A 1 366 ? 12.691 44.817 92.847 1.00 57.38 404 GLU B C 1
ATOM 2232 O O . GLU A 1 366 ? 12.595 44.503 94.039 1.00 58.52 404 GLU B O 1
ATOM 2238 N N . VAL A 1 367 ? 11.905 45.717 92.268 1.00 52.86 405 VAL B N 1
ATOM 2239 C CA . VAL A 1 367 ? 10.833 46.403 92.978 1.00 45.81 405 VAL B CA 1
ATOM 2240 C C . VAL A 1 367 ? 9.765 45.422 93.481 1.00 56.33 405 VAL B C 1
ATOM 2241 O O . VAL A 1 367 ? 9.379 45.468 94.651 1.00 60.44 405 VAL B O 1
ATOM 2245 N N . GLU A 1 368 ? 9.298 44.535 92.600 1.00 54.01 406 GLU B N 1
ATOM 2246 C CA . GLU A 1 368 ? 8.390 43.453 92.992 1.00 54.58 406 GLU B CA 1
ATOM 2247 C C . GLU A 1 368 ? 9.000 42.571 94.090 1.00 56.96 406 GLU B C 1
ATOM 2248 O O . GLU A 1 368 ? 8.381 42.343 95.124 1.00 59.61 406 GLU B O 1
ATOM 2254 N N . LEU A 1 369 ? 10.210 42.075 93.866 1.00 54.50 407 LEU B N 1
ATOM 2255 C CA . LEU A 1 369 ? 10.896 41.297 94.891 1.00 48.98 407 LEU B CA 1
ATOM 2256 C C . LEU A 1 369 ? 10.968 42.065 96.187 1.00 47.07 407 LEU B C 1
ATOM 2257 O O . LEU A 1 369 ? 10.573 41.554 97.228 1.00 57.44 407 LEU B O 1
ATOM 2262 N N . SER A 1 370 ? 11.464 43.297 96.126 1.00 50.09 408 SER B N 1
ATOM 2263 C CA . SER A 1 370 ? 11.615 44.120 97.326 1.00 42.10 408 SER B CA 1
ATOM 2264 C C . SER A 1 370 ? 10.308 44.265 98.080 1.00 47.81 408 SER B C 1
ATOM 2265 O O . SER A 1 370 ? 10.259 44.104 99.300 1.00 51.94 408 SER B O 1
ATOM 2268 N N . LEU A 1 371 ? 9.246 44.579 97.349 1.00 45.64 409 LEU B N 1
ATOM 2269 C CA . LEU A 1 371 ? 7.937 44.733 97.960 1.00 52.22 409 LEU B CA 1
ATOM 2270 C C . LEU A 1 371 ? 7.479 43.441 98.642 1.00 64.62 409 LEU B C 1
ATOM 2271 O O . LEU A 1 371 ? 7.138 43.437 99.820 1.00 72.03 409 LEU B O 1
ATOM 2276 N N . ARG A 1 372 ? 7.476 42.340 97.902 1.00 70.48 410 ARG B N 1
ATOM 2277 C CA . ARG A 1 372 ? 6.986 41.078 98.433 1.00 62.25 410 ARG B CA 1
ATOM 2278 C C . ARG A 1 372 ? 7.906 40.499 99.481 1.00 63.03 410 ARG B C 1
ATOM 2279 O O . ARG A 1 372 ? 7.509 39.631 100.249 1.00 68.78 410 ARG B O 1
ATOM 2287 N N . LEU A 1 373 ? 9.144 40.963 99.515 1.00 63.20 411 LEU B N 1
ATOM 2288 C CA . LEU A 1 373 ? 10.083 40.405 100.471 1.00 70.83 411 LEU B CA 1
ATOM 2289 C C . LEU A 1 373 ? 10.036 41.221 101.754 1.00 76.53 411 LEU B C 1
ATOM 2290 O O . LEU A 1 373 ? 10.462 40.759 102.808 1.00 82.34 411 LEU B O 1
ATOM 2295 N N . SER A 1 374 ? 9.514 42.440 101.652 1.00 77.14 412 SER B N 1
ATOM 2296 C CA . SER A 1 374 ? 9.288 43.279 102.824 1.00 71.91 412 SER B CA 1
ATOM 2297 C C . SER A 1 374 ? 8.007 42.841 103.507 1.00 67.25 412 SER B C 1
ATOM 2298 O O . SER A 1 374 ? 7.833 43.042 104.707 1.00 70.02 412 SER B O 1
ATOM 2301 N N . GLU A 1 375 ? 7.109 42.246 102.730 1.00 69.32 413 GLU B N 1
ATOM 2302 C CA . GLU A 1 375 ? 5.910 41.642 103.285 1.00 86.57 413 GLU B CA 1
ATOM 2303 C C . GLU A 1 375 ? 6.309 40.388 104.057 1.00 98.43 413 GLU B C 1
ATOM 2304 O O . GLU A 1 375 ? 5.853 40.166 105.183 1.00 104.90 413 GLU B O 1
ATOM 2310 N N . TYR A 1 376 ? 7.178 39.583 103.453 1.00 97.02 414 TYR B N 1
ATOM 2311 C CA . TYR A 1 376 ? 7.709 38.390 104.103 1.00 93.16 414 TYR B CA 1
ATOM 2312 C C . TYR A 1 376 ? 8.408 38.773 105.405 1.00 94.92 414 TYR B C 1
ATOM 2313 O O . TYR A 1 376 ? 8.163 38.169 106.449 1.00 93.27 414 TYR B O 1
ATOM 2322 N N . ALA A 1 377 ? 9.271 39.785 105.334 1.00 92.37 415 ALA B N 1
ATOM 2323 C CA . ALA A 1 377 ? 10.001 40.271 106.502 1.00 91.83 415 ALA B CA 1
ATOM 2324 C C . ALA A 1 377 ? 9.095 40.387 107.721 1.00 98.71 415 ALA B C 1
ATOM 2325 O O . ALA A 1 377 ? 9.436 39.913 108.802 1.00 104.71 415 ALA B O 1
ATOM 2327 N N . SER A 1 378 ? 7.940 41.017 107.539 1.00 96.95 416 SER B N 1
ATOM 2328 C CA . SER A 1 378 ? 6.984 41.202 108.626 1.00 94.84 416 SER B CA 1
ATOM 2329 C C . SER A 1 378 ? 6.533 39.887 109.269 1.00 102.54 416 SER B C 1
ATOM 2330 O O . SER A 1 378 ? 6.400 39.801 110.489 1.00 100.39 416 SER B O 1
ATOM 2333 N N . THR A 1 379 ? 6.302 38.865 108.451 1.00 110.41 417 THR B N 1
ATOM 2334 C CA . THR A 1 379 ? 5.820 37.581 108.957 1.00 113.61 417 THR B CA 1
ATOM 2335 C C . THR A 1 379 ? 6.940 36.754 109.580 1.00 116.13 417 THR B C 1
ATOM 2336 O O . THR A 1 379 ? 6.754 35.580 109.901 1.00 121.50 417 THR B O 1
ATOM 2340 N N . LEU A 1 380 ? 8.108 37.368 109.736 1.00 112.86 418 LEU B N 1
ATOM 2341 C CA . LEU A 1 380 ? 9.213 36.734 110.444 1.00 114.08 418 LEU B CA 1
ATOM 2342 C C . LEU A 1 380 ? 9.438 37.416 111.790 1.00 119.65 418 LEU B C 1
ATOM 2343 O O . LEU A 1 380 ? 8.848 38.461 112.072 1.00 118.80 418 LEU B O 1
ATOM 2348 N N . LYS A 1 381 ? 10.286 36.824 112.622 1.00 122.35 419 LYS B N 1
ATOM 2349 C CA . LYS A 1 381 ? 10.554 37.386 113.940 1.00 128.69 419 LYS B CA 1
ATOM 2350 C C . LYS A 1 381 ? 12.014 37.206 114.366 1.00 128.47 419 LYS B C 1
ATOM 2351 O O . LYS A 1 381 ? 12.744 36.369 113.823 1.00 122.86 419 LYS B O 1
ATOM 2357 N N . GLY A 1 382 ? 12.431 38.006 115.341 1.00 130.83 420 GLY B N 1
ATOM 2358 C CA . GLY A 1 382 ? 13.797 37.973 115.820 1.00 132.56 420 GLY B CA 1
ATOM 2359 C C . GLY A 1 382 ? 14.676 38.960 115.077 1.00 130.09 420 GLY B C 1
ATOM 2360 O O . GLY A 1 382 ? 14.187 39.910 114.455 1.00 119.79 420 GLY B O 1
ATOM 2361 N N . ARG A 1 383 ? 15.983 38.733 115.152 1.00 132.97 421 ARG B N 1
ATOM 2362 C CA . ARG A 1 383 ? 16.956 39.578 114.472 1.00 126.38 421 ARG B CA 1
ATOM 2363 C C . ARG A 1 383 ? 17.012 39.213 112.989 1.00 118.36 421 ARG B C 1
ATOM 2364 O O . ARG A 1 383 ? 17.325 40.055 112.146 1.00 110.95 421 ARG B O 1
ATOM 2372 N N . GLU A 1 384 ? 16.697 37.955 112.681 1.00 114.56 422 GLU B N 1
ATOM 2373 C CA . GLU A 1 384 ? 16.628 37.492 111.298 1.00 100.97 422 GLU B CA 1
ATOM 2374 C C . GLU A 1 384 ? 15.771 38.453 110.481 1.00 96.07 422 GLU B C 1
ATOM 2375 O O . GLU A 1 384 ? 16.123 38.805 109.357 1.00 102.94 422 GLU B O 1
ATOM 2381 N N . GLN A 1 385 ? 14.654 38.886 111.057 1.00 87.29 423 GLN B N 1
ATOM 2382 C CA . GLN A 1 385 ? 13.736 39.780 110.361 1.00 87.73 423 GLN B CA 1
ATOM 2383 C C . GLN A 1 385 ? 14.407 41.067 109.887 1.00 86.29 423 GLN B C 1
ATOM 2384 O O . GLN A 1 385 ? 14.183 41.513 108.764 1.00 86.29 423 GLN B O 1
ATOM 2390 N N . LEU A 1 386 ? 15.213 41.674 110.751 1.00 85.06 424 LEU B N 1
ATOM 2391 C CA . LEU A 1 386 ? 15.959 42.867 110.367 1.00 78.77 424 LEU B CA 1
ATOM 2392 C C . LEU A 1 386 ? 16.825 42.585 109.141 1.00 72.42 424 LEU B C 1
ATOM 2393 O O . LEU A 1 386 ? 16.881 43.386 108.212 1.00 66.26 424 LEU B O 1
ATOM 2398 N N . ALA A 1 387 ? 17.475 41.424 109.147 1.00 71.35 425 ALA B N 1
ATOM 2399 C CA . ALA A 1 387 ? 18.390 41.020 108.087 1.00 63.08 425 ALA B CA 1
ATOM 2400 C C . ALA A 1 387 ? 17.691 40.849 106.744 1.00 65.27 425 ALA B C 1
ATOM 2401 O O . ALA A 1 387 ? 18.150 41.375 105.725 1.00 63.51 425 ALA B O 1
ATOM 2403 N N . VAL A 1 388 ? 16.595 40.096 106.746 1.00 60.76 426 VAL B N 1
ATOM 2404 C CA . VAL A 1 388 ? 15.819 39.880 105.533 1.00 63.34 426 VAL B CA 1
ATOM 2405 C C . VAL A 1 388 ? 15.181 41.181 105.052 1.00 67.87 426 VAL B C 1
ATOM 2406 O O . VAL A 1 388 ? 15.108 41.458 103.856 1.00 65.49 426 VAL B O 1
ATOM 2410 N N . SER A 1 389 ? 14.733 41.984 106.003 1.00 74.67 427 SER B N 1
ATOM 2411 C CA . SER A 1 389 ? 14.184 43.289 105.696 1.00 72.65 427 SER B CA 1
ATOM 2412 C C . SER A 1 389 ? 15.232 44.134 104.967 1.00 68.07 427 SER B C 1
ATOM 2413 O O . SER A 1 389 ? 14.927 44.810 103.984 1.00 67.31 427 SER B O 1
ATOM 2416 N N . LYS A 1 390 ? 16.470 44.088 105.447 1.00 63.10 428 LYS B N 1
ATOM 2417 C CA . LYS A 1 390 ? 17.539 44.872 104.843 1.00 61.96 428 LYS B CA 1
ATOM 2418 C C . LYS A 1 390 ? 17.897 44.339 103.461 1.00 64.27 428 LYS B C 1
ATOM 2419 O O . LYS A 1 390 ? 18.293 45.102 102.582 1.00 61.59 428 LYS B O 1
ATOM 2425 N N . PHE A 1 391 ? 17.746 43.032 103.262 1.00 65.82 429 PHE B N 1
ATOM 2426 C CA . PHE A 1 391 ? 17.972 42.447 101.947 1.00 58.95 429 PHE B CA 1
ATOM 2427 C C . PHE A 1 391 ? 16.959 43.063 100.993 1.00 58.89 429 PHE B C 1
ATOM 2428 O O . PHE A 1 391 ? 17.326 43.688 99.993 1.00 58.27 429 PHE B O 1
ATOM 2436 N N . ALA A 1 392 ? 15.681 42.908 101.323 1.00 55.98 430 ALA B N 1
ATOM 2437 C CA . ALA A 1 392 ? 14.612 43.452 100.494 1.00 59.37 430 ALA B CA 1
ATOM 2438 C C . ALA A 1 392 ? 14.823 44.939 100.177 1.00 57.69 430 ALA B C 1
ATOM 2439 O O . ALA A 1 392 ? 14.365 45.428 99.154 1.00 62.10 430 ALA B O 1
ATOM 2441 N N . GLU A 1 393 ? 15.534 45.649 101.045 1.00 60.00 431 GLU B N 1
ATOM 2442 C CA . GLU A 1 393 ? 15.805 47.072 100.836 1.00 62.61 431 GLU B CA 1
ATOM 2443 C C . GLU A 1 393 ? 16.920 47.289 99.829 1.00 62.46 431 GLU B C 1
ATOM 2444 O O . GLU A 1 393 ? 16.923 48.275 99.092 1.00 69.51 431 GLU B O 1
ATOM 2450 N N . ALA A 1 394 ? 17.888 46.382 99.833 1.00 56.04 432 ALA B N 1
ATOM 2451 C CA . ALA A 1 394 ? 19.046 46.505 98.967 1.00 46.31 432 ALA B CA 1
ATOM 2452 C C . ALA A 1 394 ? 18.627 46.351 97.513 1.00 49.37 432 ALA B C 1
ATOM 2453 O O . ALA A 1 394 ? 19.192 46.992 96.615 1.00 42.43 432 ALA B O 1
ATOM 2455 N N . LEU A 1 395 ? 17.630 45.500 97.288 1.00 47.71 433 LEU B N 1
ATOM 2456 C CA . LEU A 1 395 ? 17.137 45.235 95.946 1.00 48.28 433 LEU B CA 1
ATOM 2457 C C . LEU A 1 395 ? 16.833 46.518 95.165 1.00 56.08 433 LEU B C 1
ATOM 2458 O O . LEU A 1 395 ? 17.140 46.621 93.983 1.00 55.09 433 LEU B O 1
ATOM 2463 N N . GLU A 1 396 ? 16.245 47.505 95.831 1.00 55.80 434 GLU B N 1
ATOM 2464 C CA . GLU A 1 396 ? 15.851 48.732 95.153 1.00 49.73 434 GLU B CA 1
ATOM 2465 C C . GLU A 1 396 ? 17.029 49.587 94.738 1.00 51.97 434 GLU B C 1
ATOM 2466 O O . GLU A 1 396 ? 16.851 50.658 94.180 1.00 53.52 434 GLU B O 1
ATOM 2472 N N . VAL A 1 397 ? 18.234 49.105 94.991 1.00 54.33 435 VAL B N 1
ATOM 2473 C CA . VAL A 1 397 ? 19.414 49.837 94.576 1.00 54.97 435 VAL B CA 1
ATOM 2474 C C . VAL A 1 397 ? 19.568 49.730 93.059 1.00 55.10 435 VAL B C 1
ATOM 2475 O O . VAL A 1 397 ? 20.139 50.609 92.421 1.00 64.85 435 VAL B O 1
ATOM 2479 N N . ILE A 1 398 ? 19.034 48.657 92.487 1.00 45.10 436 ILE B N 1
ATOM 2480 C CA . ILE A 1 398 ? 19.102 48.435 91.042 1.00 45.08 436 ILE B CA 1
ATOM 2481 C C . ILE A 1 398 ? 18.298 49.476 90.268 1.00 41.59 436 ILE B C 1
ATOM 2482 O O . ILE A 1 398 ? 18.840 50.141 89.394 1.00 54.50 436 ILE B O 1
ATOM 2487 N N . PRO A 1 399 ? 17.003 49.634 90.587 1.00 40.61 437 PRO B N 1
ATOM 2488 C CA . PRO A 1 399 ? 16.212 50.671 89.909 1.00 41.64 437 PRO B CA 1
ATOM 2489 C C . PRO A 1 399 ? 16.761 52.062 90.199 1.00 51.31 437 PRO B C 1
ATOM 2490 O O . PRO A 1 399 ? 16.716 52.919 89.321 1.00 53.51 437 PRO B O 1
ATOM 2494 N N . VAL A 1 400 ? 17.252 52.288 91.418 1.00 46.13 438 VAL B N 1
ATOM 2495 C CA . VAL A 1 400 ? 17.776 53.593 91.784 1.00 45.58 438 VAL B CA 1
ATOM 2496 C C . VAL A 1 400 ? 19.020 53.915 90.970 1.00 53.19 438 VAL B C 1
ATOM 2497 O O . VAL A 1 400 ? 19.200 55.051 90.525 1.00 53.38 438 VAL B O 1
ATOM 2501 N N . ALA A 1 401 ? 19.874 52.918 90.757 1.00 46.81 439 ALA B N 1
ATOM 2502 C CA . ALA A 1 401 ? 21.025 53.120 89.872 1.00 44.11 439 ALA B CA 1
ATOM 2503 C C . ALA A 1 401 ? 20.600 53.390 88.427 1.00 56.48 439 ALA B C 1
ATOM 2504 O O . ALA A 1 401 ? 21.178 54.254 87.769 1.00 68.73 439 ALA B O 1
ATOM 2506 N N . LEU A 1 402 ? 19.583 52.684 87.933 1.00 48.97 440 LEU B N 1
ATOM 2507 C CA . LEU A 1 402 ? 19.090 52.969 86.585 1.00 55.32 440 LEU B CA 1
ATOM 2508 C C . LEU A 1 402 ? 18.697 54.439 86.432 1.00 63.15 440 LEU B C 1
ATOM 2509 O O . LEU A 1 402 ? 19.092 55.088 85.472 1.00 73.03 440 LEU B O 1
ATOM 2514 N N . ALA A 1 403 ? 17.928 54.959 87.386 1.00 60.19 441 ALA B N 1
ATOM 2515 C CA . ALA A 1 403 ? 17.491 56.352 87.351 1.00 58.36 441 ALA B CA 1
ATOM 2516 C C . ALA A 1 403 ? 18.677 57.304 87.373 1.00 65.02 441 ALA B C 1
ATOM 2517 O O . ALA A 1 403 ? 18.734 58.247 86.589 1.00 65.33 441 ALA B O 1
ATOM 2519 N N . GLU A 1 404 ? 19.619 57.053 88.277 1.00 66.74 442 GLU B N 1
ATOM 2520 C CA . GLU A 1 404 ? 20.772 57.932 88.445 1.00 67.02 442 GLU B CA 1
ATOM 2521 C C . GLU A 1 404 ? 21.614 58.029 87.166 1.00 68.03 442 GLU B C 1
ATOM 2522 O O . GLU A 1 404 ? 21.907 59.128 86.694 1.00 71.31 442 GLU B O 1
ATOM 2528 N N . ASN A 1 405 ? 21.976 56.889 86.588 1.00 65.32 443 ASN B N 1
ATOM 2529 C CA . ASN A 1 405 ? 22.757 56.898 85.354 1.00 65.15 443 ASN B CA 1
ATOM 2530 C C . ASN A 1 405 ? 22.059 57.645 84.229 1.00 67.26 443 ASN B C 1
ATOM 2531 O O . ASN A 1 405 ? 22.669 58.472 83.555 1.00 80.64 443 ASN B O 1
ATOM 2536 N N . ALA A 1 406 ? 20.775 57.364 84.036 1.00 62.85 444 ALA B N 1
ATOM 2537 C CA . ALA A 1 406 ? 19.982 58.072 83.040 1.00 68.48 444 ALA B CA 1
ATOM 2538 C C . ALA A 1 406 ? 19.850 59.553 83.407 1.00 71.19 444 ALA B C 1
ATOM 2539 O O . ALA A 1 406 ? 19.127 60.308 82.745 1.00 71.12 444 ALA B O 1
ATOM 2541 N N . GLY A 1 407 ? 20.547 59.954 84.471 1.00 69.99 445 GLY B N 1
ATOM 2542 C CA . GLY A 1 407 ? 20.500 61.318 84.970 1.00 66.81 445 GLY B CA 1
ATOM 2543 C C . GLY A 1 407 ? 19.100 61.765 85.345 1.00 69.72 445 GLY B C 1
ATOM 2544 O O . GLY A 1 407 ? 18.683 62.879 85.028 1.00 73.80 445 GLY B O 1
ATOM 2545 N N . LEU A 1 408 ? 18.371 60.887 86.023 1.00 71.93 446 LEU B N 1
ATOM 2546 C CA . LEU A 1 408 ? 16.998 61.171 86.422 1.00 71.20 446 LEU B CA 1
ATOM 2547 C C . LEU A 1 408 ? 16.885 61.287 87.940 1.00 68.79 446 LEU B C 1
ATOM 2548 O O . LEU A 1 408 ? 17.815 60.937 88.674 1.00 70.26 446 LEU B O 1
ATOM 2553 N N . ASP A 1 409 ? 15.743 61.790 88.397 1.00 59.01 447 ASP B N 1
ATOM 2554 C CA . ASP A 1 409 ? 15.433 61.855 89.817 1.00 60.57 447 ASP B CA 1
ATOM 2555 C C . ASP A 1 409 ? 14.998 60.482 90.330 1.00 53.68 447 ASP B C 1
ATOM 2556 O O . ASP A 1 409 ? 13.922 59.993 89.998 1.00 55.28 447 ASP B O 1
ATOM 2561 N N . PRO A 1 410 ? 15.831 59.859 91.157 1.00 49.06 448 PRO B N 1
ATOM 2562 C CA . PRO A 1 410 ? 15.479 58.526 91.645 1.00 56.12 448 PRO B CA 1
ATOM 2563 C C . PRO A 1 410 ? 14.204 58.557 92.472 1.00 56.17 448 PRO B C 1
ATOM 2564 O O . PRO A 1 410 ? 13.370 57.674 92.308 1.00 59.33 448 PRO B O 1
ATOM 2568 N N . ILE A 1 411 ? 14.053 59.561 93.333 1.00 53.23 449 ILE B N 1
ATOM 2569 C CA . ILE A 1 411 ? 12.880 59.662 94.195 1.00 47.09 449 ILE B CA 1
ATOM 2570 C C . ILE A 1 411 ? 11.609 59.647 93.355 1.00 56.80 449 ILE B C 1
ATOM 2571 O O . ILE A 1 411 ? 10.654 58.934 93.655 1.00 63.31 449 ILE B O 1
ATOM 2576 N N . ASP A 1 412 ? 11.605 60.438 92.296 1.00 57.80 450 ASP B N 1
ATOM 2577 C CA . ASP A 1 412 ? 10.474 60.482 91.387 1.00 58.99 450 ASP B CA 1
ATOM 2578 C C . ASP A 1 412 ? 10.149 59.105 90.826 1.00 53.55 450 ASP B C 1
ATOM 2579 O O . ASP A 1 412 ? 8.988 58.690 90.825 1.00 55.68 450 ASP B O 1
ATOM 2584 N N . ILE A 1 413 ? 11.177 58.409 90.345 1.00 42.15 451 ILE B N 1
ATOM 2585 C CA . ILE A 1 413 ? 11.009 57.098 89.723 1.00 44.49 451 ILE B CA 1
ATOM 2586 C C . ILE A 1 413 ? 10.576 56.022 90.717 1.00 47.36 451 ILE B C 1
ATOM 2587 O O . ILE A 1 413 ? 9.735 55.181 90.391 1.00 49.05 451 ILE B O 1
ATOM 2592 N N . MET A 1 414 ? 11.155 56.049 91.918 1.00 38.98 452 MET B N 1
ATOM 2593 C CA . MET A 1 414 ? 10.848 55.059 92.951 1.00 39.99 452 MET B CA 1
ATOM 2594 C C . MET A 1 414 ? 9.426 55.199 93.488 1.00 51.18 452 MET B C 1
ATOM 2595 O O . MET A 1 414 ? 8.738 54.205 93.742 1.00 55.24 452 MET B O 1
ATOM 2600 N N . VAL A 1 415 ? 8.989 56.438 93.672 1.00 47.93 453 VAL B N 1
ATOM 2601 C CA . VAL A 1 415 ? 7.617 56.689 94.068 1.00 43.73 453 VAL B CA 1
ATOM 2602 C C . VAL A 1 415 ? 6.702 56.060 93.034 1.00 43.83 453 VAL B C 1
ATOM 2603 O O . VAL A 1 415 ? 5.816 55.277 93.357 1.00 52.07 453 VAL B O 1
ATOM 2607 N N . GLU A 1 416 ? 6.951 56.382 91.776 1.00 46.40 454 GLU B N 1
ATOM 2608 C CA . GLU A 1 416 ? 6.108 55.907 90.699 1.00 43.10 454 GLU B CA 1
ATOM 2609 C C . GLU A 1 416 ? 6.189 54.380 90.541 1.00 48.68 454 GLU B C 1
ATOM 2610 O O . GLU A 1 416 ? 5.179 53.739 90.248 1.00 54.30 454 GLU B O 1
ATOM 2616 N N . LEU A 1 417 ? 7.370 53.793 90.749 1.00 40.49 455 LEU B N 1
ATOM 2617 C CA . LEU A 1 417 ? 7.489 52.332 90.674 1.00 45.77 455 LEU B CA 1
ATOM 2618 C C . LEU A 1 417 ? 6.752 51.642 91.819 1.00 54.04 455 LEU B C 1
ATOM 2619 O O . LEU A 1 417 ? 6.064 50.640 91.610 1.00 60.78 455 LEU B O 1
ATOM 2624 N N . ARG A 1 418 ? 6.881 52.184 93.024 1.00 43.62 456 ARG B N 1
ATOM 2625 C CA . ARG A 1 418 ? 6.174 51.620 94.167 1.00 39.51 456 ARG B CA 1
ATOM 2626 C C . ARG A 1 418 ? 4.675 51.718 94.003 1.00 51.56 456 ARG B C 1
ATOM 2627 O O . ARG A 1 418 ? 3.955 50.772 94.307 1.00 58.97 456 ARG B O 1
ATOM 2635 N N . SER A 1 419 ? 4.206 52.863 93.521 1.00 56.63 457 SER B N 1
ATOM 2636 C CA . SER A 1 419 ? 2.783 53.061 93.318 1.00 52.74 457 SER B CA 1
ATOM 2637 C C . SER A 1 419 ? 2.275 51.994 92.357 1.00 56.71 457 SER B C 1
ATOM 2638 O O . SER A 1 419 ? 1.394 51.207 92.693 1.00 58.37 457 SER B O 1
ATOM 2641 N N . GLN A 1 420 ? 2.860 51.942 91.170 1.00 51.31 458 GLN B N 1
ATOM 2642 C CA . GLN A 1 420 ? 2.411 50.989 90.172 1.00 54.83 458 GLN B CA 1
ATOM 2643 C C . GLN A 1 420 ? 2.524 49.526 90.611 1.00 56.19 458 GLN B C 1
ATOM 2644 O O . GLN A 1 420 ? 1.626 48.729 90.355 1.00 56.49 458 GLN B O 1
ATOM 2650 N N . HIS A 1 421 ? 3.609 49.167 91.282 1.00 54.53 459 HIS B N 1
ATOM 2651 C CA . HIS A 1 421 ? 3.729 47.801 91.774 1.00 56.83 459 HIS B CA 1
ATOM 2652 C C . HIS A 1 421 ? 2.758 47.473 92.909 1.00 65.75 459 HIS B C 1
ATOM 2653 O O . HIS A 1 421 ? 2.097 46.428 92.878 1.00 64.55 459 HIS B O 1
ATOM 2660 N N . GLU A 1 422 ? 2.663 48.371 93.892 1.00 61.13 460 GLU B N 1
ATOM 2661 C CA . GLU A 1 422 ? 1.678 48.249 94.961 1.00 56.04 460 GLU B CA 1
ATOM 2662 C C . GLU A 1 422 ? 0.287 48.033 94.373 1.00 65.50 460 GLU B C 1
ATOM 2663 O O . GLU A 1 422 ? -0.543 47.341 94.960 1.00 72.21 460 GLU B O 1
ATOM 2669 N N . LYS A 1 423 ? 0.040 48.630 93.211 1.00 60.04 461 LYS B N 1
ATOM 2670 C CA . LYS A 1 423 ? -1.267 48.551 92.566 1.00 63.48 461 LYS B CA 1
ATOM 2671 C C . LYS A 1 423 ? -1.399 47.376 91.581 1.00 69.36 461 LYS B C 1
ATOM 2672 O O . LYS A 1 423 ? -2.416 47.250 90.901 1.00 62.22 461 LYS B O 1
ATOM 2678 N N . GLY A 1 424 ? -0.373 46.526 91.506 1.00 74.42 462 GLY B N 1
ATOM 2679 C CA . GLY A 1 424 ? -0.477 45.257 90.801 1.00 67.88 462 GLY B CA 1
ATOM 2680 C C . GLY A 1 424 ? 0.082 45.168 89.393 1.00 67.04 462 GLY B C 1
ATOM 2681 O O . GLY A 1 424 ? -0.191 44.202 88.684 1.00 80.83 462 GLY B O 1
ATOM 2682 N N . ASN A 1 425 ? 0.849 46.165 88.970 1.00 61.44 463 ASN B N 1
ATOM 2683 C CA . ASN A 1 425 ? 1.529 46.084 87.682 1.00 67.76 463 ASN B CA 1
ATOM 2684 C C . ASN A 1 425 ? 2.901 45.456 87.848 1.00 73.24 463 ASN B C 1
ATOM 2685 O O . ASN A 1 425 ? 3.841 46.128 88.275 1.00 63.04 463 ASN B O 1
ATOM 2690 N N . LYS A 1 426 ? 3.014 44.171 87.512 1.00 76.55 464 LYS B N 1
ATOM 2691 C CA . LYS A 1 426 ? 4.264 43.444 87.699 1.00 72.54 464 LYS B CA 1
ATOM 2692 C C . LYS A 1 426 ? 5.342 43.930 86.729 1.00 65.82 464 LYS B C 1
ATOM 2693 O O . LYS A 1 426 ? 6.534 43.915 87.049 1.00 58.86 464 LYS B O 1
ATOM 2699 N N . ASN A 1 427 ? 4.914 44.363 85.546 1.00 64.56 465 ASN B N 1
ATOM 2700 C CA . ASN A 1 427 ? 5.843 44.695 84.470 1.00 66.65 465 ASN B CA 1
ATOM 2701 C C . ASN A 1 427 ? 6.280 46.150 84.465 1.00 64.72 465 ASN B C 1
ATOM 2702 O O . ASN A 1 427 ? 6.932 46.600 83.521 1.00 67.46 465 ASN B O 1
ATOM 2707 N N . ALA A 1 428 ? 5.914 46.892 85.502 1.00 54.26 466 ALA B N 1
ATOM 2708 C CA . ALA A 1 428 ? 6.245 48.311 85.546 1.00 49.72 466 ALA B CA 1
ATOM 2709 C C . ALA A 1 428 ? 7.715 48.544 85.874 1.00 49.37 466 ALA B C 1
ATOM 2710 O O . ALA A 1 428 ? 8.176 48.204 86.958 1.00 45.61 466 ALA B O 1
ATOM 2712 N N . GLY A 1 429 ? 8.446 49.125 84.931 1.00 46.41 467 GLY B N 1
ATOM 2713 C CA . GLY A 1 429 ? 9.844 49.459 85.146 1.00 42.87 467 GLY B CA 1
ATOM 2714 C C . GLY A 1 429 ? 10.254 50.734 84.428 1.00 52.91 467 GLY B C 1
ATOM 2715 O O . GLY A 1 429 ? 9.489 51.296 83.623 1.00 48.71 467 GLY B O 1
ATOM 2716 N N . LEU A 1 430 ? 11.467 51.198 84.709 1.00 51.97 468 LEU B N 1
ATOM 2717 C CA . LEU A 1 430 ? 11.947 52.439 84.114 1.00 50.27 468 LEU B CA 1
ATOM 2718 C C . LEU A 1 430 ? 12.409 52.228 82.677 1.00 59.15 468 LEU B C 1
ATOM 2719 O O . LEU A 1 430 ? 13.251 51.383 82.408 1.00 64.22 468 LEU B O 1
ATOM 2724 N N . ASN A 1 431 ? 11.843 52.988 81.748 1.00 61.12 469 ASN B N 1
ATOM 2725 C CA . ASN A 1 431 ? 12.358 53.012 80.388 1.00 66.73 469 ASN B CA 1
ATOM 2726 C C . ASN A 1 431 ? 13.464 54.044 80.320 1.00 68.64 469 ASN B C 1
ATOM 2727 O O . ASN A 1 431 ? 13.181 55.229 80.203 1.00 70.56 469 ASN B O 1
ATOM 2732 N N . VAL A 1 432 ? 14.718 53.607 80.392 1.00 69.39 470 VAL B N 1
ATOM 2733 C CA . VAL A 1 432 ? 15.810 54.546 80.657 1.00 71.14 470 VAL B CA 1
ATOM 2734 C C . VAL A 1 432 ? 15.905 55.715 79.664 1.00 77.36 470 VAL B C 1
ATOM 2735 O O . VAL A 1 432 ? 16.404 56.795 80.005 1.00 80.78 470 VAL B O 1
ATOM 2739 N N . TYR A 1 433 ? 15.393 55.511 78.455 1.00 73.91 471 TYR B N 1
ATOM 2740 C CA . TYR A 1 433 ? 15.479 56.530 77.416 1.00 81.14 471 TYR B CA 1
ATOM 2741 C C . TYR A 1 433 ? 14.373 57.590 77.518 1.00 83.03 471 TYR B C 1
ATOM 2742 O O . TYR A 1 433 ? 14.647 58.792 77.483 1.00 83.47 471 TYR B O 1
ATOM 2751 N N . THR A 1 434 ? 13.131 57.147 77.678 1.00 81.75 472 THR B N 1
ATOM 2752 C CA . THR A 1 434 ? 12.007 58.074 77.776 1.00 77.51 472 THR B CA 1
ATOM 2753 C C . THR A 1 434 ? 11.800 58.651 79.186 1.00 83.99 472 THR B C 1
ATOM 2754 O O . THR A 1 434 ? 10.879 59.437 79.414 1.00 95.63 472 THR B O 1
ATOM 2758 N N . GLY A 1 435 ? 12.654 58.268 80.130 1.00 74.93 473 GLY B N 1
ATOM 2759 C CA . GLY A 1 435 ? 12.517 58.723 81.503 1.00 65.63 473 GLY B CA 1
ATOM 2760 C C . GLY A 1 435 ? 11.220 58.335 82.202 1.00 72.12 473 GLY B C 1
ATOM 2761 O O . GLY A 1 435 ? 11.025 58.668 83.374 1.00 73.46 473 GLY B O 1
ATOM 2762 N N . GLU A 1 436 ? 10.338 57.624 81.499 1.00 80.05 474 GLU B N 1
ATOM 2763 C CA . GLU A 1 436 ? 9.043 57.212 82.055 1.00 81.11 474 GLU B CA 1
ATOM 2764 C C . GLU A 1 436 ? 9.027 55.796 82.640 1.00 76.74 474 GLU B C 1
ATOM 2765 O O . GLU A 1 436 ? 9.913 54.984 82.383 1.00 79.69 474 GLU B O 1
ATOM 2771 N N . VAL A 1 437 ? 7.996 55.514 83.428 1.00 67.44 475 VAL B N 1
ATOM 2772 C CA . VAL A 1 437 ? 7.742 54.172 83.914 1.00 57.30 475 VAL B CA 1
ATOM 2773 C C . VAL A 1 437 ? 6.612 53.545 83.107 1.00 66.63 475 VAL B C 1
ATOM 2774 O O . VAL A 1 437 ? 5.524 54.106 83.007 1.00 70.30 475 VAL B O 1
ATOM 2778 N N . VAL A 1 438 ? 6.872 52.378 82.529 1.00 68.32 476 VAL B N 1
ATOM 2779 C CA . VAL A 1 438 ? 5.930 51.768 81.598 1.00 61.63 476 VAL B CA 1
ATOM 2780 C C . VAL A 1 438 ? 5.979 50.241 81.667 1.00 63.63 476 VAL B C 1
ATOM 2781 O O . VAL A 1 438 ? 6.806 49.679 82.403 1.00 58.71 476 VAL B O 1
ATOM 2785 N N . ASP A 1 439 ? 5.090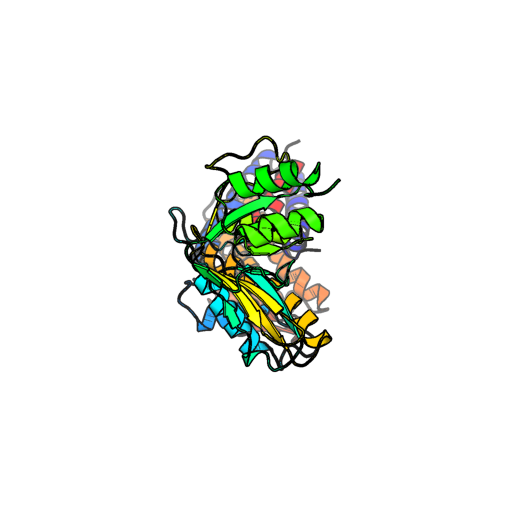 49.580 80.914 1.00 63.93 477 ASP B N 1
ATOM 2786 C CA . ASP A 1 439 ? 5.047 48.109 80.850 1.00 65.55 477 ASP B CA 1
ATOM 2787 C C . ASP A 1 439 ? 6.277 47.557 80.112 1.00 62.09 477 ASP B C 1
ATOM 2788 O O . ASP A 1 439 ? 6.338 47.577 78.883 1.00 63.06 477 ASP B O 1
ATOM 2793 N N . MET A 1 440 ? 7.260 47.074 80.864 1.00 51.26 478 MET B N 1
ATOM 2794 C CA . MET A 1 440 ? 8.542 46.711 80.275 1.00 53.12 478 MET B CA 1
ATOM 2795 C C . MET A 1 440 ? 8.450 45.546 79.288 1.00 62.95 478 MET B C 1
ATOM 2796 O O . MET A 1 440 ? 9.340 45.366 78.448 1.00 65.00 478 MET B O 1
ATOM 2801 N N . TRP A 1 441 ? 7.380 44.760 79.392 1.00 57.11 479 TRP B N 1
ATOM 2802 C CA . TRP A 1 441 ? 7.100 43.739 78.398 1.00 57.01 479 TRP B CA 1
ATOM 2803 C C . TRP A 1 441 ? 6.644 44.387 77.080 1.00 64.29 479 TRP B C 1
ATOM 2804 O O . TRP A 1 441 ? 7.233 44.150 76.032 1.00 70.20 479 TRP B O 1
ATOM 2815 N N . GLU A 1 442 ? 5.602 45.209 77.134 1.00 64.21 480 GLU B N 1
ATOM 2816 C CA . GLU A 1 442 ? 5.186 45.962 75.958 1.00 70.41 480 GLU B CA 1
ATOM 2817 C C . GLU A 1 442 ? 6.362 46.690 75.309 1.00 74.80 480 GLU B C 1
ATOM 2818 O O . GLU A 1 442 ? 6.320 46.999 74.119 1.00 76.22 480 GLU B O 1
ATOM 2824 N N . ASN A 1 443 ? 7.409 46.953 76.090 1.00 71.48 481 ASN B N 1
ATOM 2825 C CA . ASN A 1 443 ? 8.545 47.745 75.620 1.00 69.40 481 ASN B CA 1
ATOM 2826 C C . ASN A 1 443 ? 9.826 46.951 75.364 1.00 69.18 481 ASN B C 1
ATOM 2827 O O . ASN A 1 443 ? 10.922 47.517 75.296 1.00 65.06 481 ASN B O 1
ATOM 2832 N N . ASP A 1 444 ? 9.676 45.637 75.229 1.00 73.91 482 ASP B N 1
ATOM 2833 C CA . ASP A 1 444 ? 10.750 44.765 74.753 1.00 60.83 482 ASP B CA 1
ATOM 2834 C C . ASP A 1 444 ? 12.036 44.870 75.578 1.00 60.84 482 ASP B C 1
ATOM 2835 O O . ASP A 1 444 ? 13.147 44.875 75.036 1.00 65.98 482 ASP B O 1
ATOM 2840 N N . VAL A 1 445 ? 11.878 44.955 76.892 1.00 45.43 483 VAL B N 1
ATOM 2841 C CA . VAL A 1 445 ? 13.026 44.894 77.768 1.00 54.08 483 VAL B CA 1
ATOM 2842 C C . VAL A 1 445 ? 12.958 43.612 78.580 1.00 51.96 483 VAL B C 1
ATOM 2843 O O . VAL A 1 445 ? 12.531 43.622 79.731 1.00 46.58 483 VAL B O 1
ATOM 2847 N N . ILE A 1 446 ? 13.381 42.509 77.961 1.00 61.52 484 ILE B N 1
ATOM 2848 C CA . ILE A 1 446 ? 13.332 41.190 78.588 1.00 64.04 484 ILE B CA 1
ATOM 2849 C C . ILE A 1 446 ? 14.689 40.741 79.139 1.00 60.46 484 ILE B C 1
ATOM 2850 O O . ILE A 1 446 ? 15.734 40.997 78.545 1.00 68.92 484 ILE B O 1
ATOM 2855 N N . GLU A 1 447 ? 14.657 40.078 80.287 1.00 52.18 485 GLU B N 1
ATOM 2856 C CA . GLU A 1 447 ? 15.851 39.483 80.883 1.00 65.92 485 GLU B CA 1
ATOM 2857 C C . GLU A 1 447 ? 15.569 38.013 81.218 1.00 71.57 485 GLU B C 1
ATOM 2858 O O . GLU A 1 447 ? 14.478 37.667 81.673 1.00 81.65 485 GLU B O 1
ATOM 2864 N N . PRO A 1 448 ? 16.551 37.138 80.990 1.00 63.80 486 PRO B N 1
ATOM 2865 C CA . PRO A 1 448 ? 16.320 35.713 81.227 1.00 59.93 486 PRO B CA 1
ATOM 2866 C C . PRO A 1 448 ? 16.262 35.441 82.721 1.00 59.74 486 PRO B C 1
ATOM 2867 O O . PRO A 1 448 ? 17.053 36.024 83.461 1.00 50.26 486 PRO B O 1
ATOM 2871 N N . LEU A 1 449 ? 15.3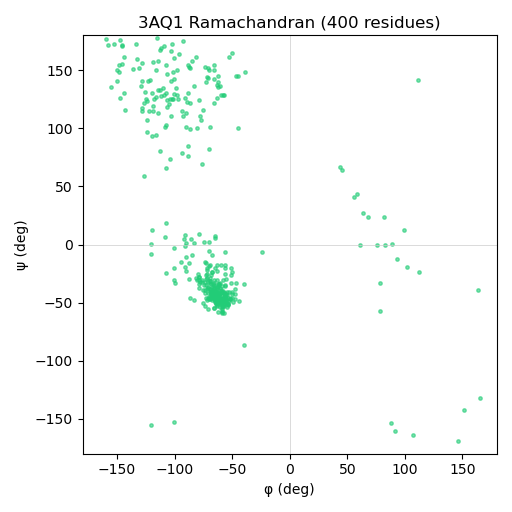47 34.578 83.157 1.00 61.64 487 LEU B N 1
ATOM 2872 C CA . LEU A 1 449 ? 15.279 34.210 84.567 1.00 53.38 487 LEU B CA 1
ATOM 2873 C C . LEU A 1 449 ? 16.637 33.780 85.140 1.00 53.24 487 LEU B C 1
ATOM 2874 O O . LEU A 1 449 ? 17.021 34.216 86.222 1.00 46.40 487 LEU B O 1
ATOM 2879 N N . ARG A 1 450 ? 17.366 32.926 84.426 1.00 55.78 488 ARG B N 1
ATOM 2880 C CA . ARG A 1 450 ? 18.609 32.383 84.979 1.00 54.16 488 ARG B CA 1
ATOM 2881 C C . ARG A 1 450 ? 19.634 33.469 85.333 1.00 56.43 488 ARG B C 1
ATOM 2882 O O . ARG A 1 450 ? 20.349 33.358 86.326 1.00 68.86 488 ARG B O 1
ATOM 2890 N N . ILE A 1 451 ? 19.698 34.527 84.541 1.00 48.88 489 ILE B N 1
ATOM 2891 C CA . ILE A 1 451 ? 20.597 35.625 84.863 1.00 52.63 489 ILE B CA 1
ATOM 2892 C C . ILE A 1 451 ? 20.125 36.325 86.133 1.00 53.58 489 ILE B C 1
ATOM 2893 O O . ILE A 1 451 ? 20.905 36.567 87.050 1.00 53.64 489 ILE B O 1
ATOM 2898 N N . LYS A 1 452 ? 18.839 36.638 86.196 1.00 46.31 490 LYS B N 1
ATOM 2899 C CA . LYS A 1 452 ? 18.328 37.319 87.363 1.00 49.77 490 LYS B CA 1
ATOM 2900 C C . LYS A 1 452 ? 18.612 36.532 88.665 1.00 54.74 490 LYS B C 1
ATOM 2901 O O . LYS A 1 452 ? 19.003 37.132 89.670 1.00 57.01 490 LYS B O 1
ATOM 2907 N N . THR A 1 453 ? 18.435 35.204 88.652 1.00 39.42 491 THR B N 1
ATOM 2908 C CA . THR A 1 453 ? 18.662 34.414 89.863 1.00 37.27 491 THR B CA 1
ATOM 2909 C C . THR A 1 453 ? 20.137 34.165 90.106 1.00 50.50 491 THR B C 1
ATOM 2910 O O . THR A 1 453 ? 20.561 34.038 91.245 1.00 59.57 491 THR B O 1
ATOM 2914 N N . GLN A 1 454 ? 20.926 34.083 89.043 1.00 47.75 492 GLN B N 1
ATOM 2915 C CA . GLN A 1 454 ? 22.352 33.909 89.235 1.00 43.85 492 GLN B CA 1
ATOM 2916 C C . GLN A 1 454 ? 22.940 35.155 89.896 1.00 56.49 492 GLN B C 1
ATOM 2917 O O . GLN A 1 454 ? 23.752 35.053 90.817 1.00 64.05 492 GLN B O 1
ATOM 2923 N N . ALA A 1 455 ? 22.514 36.331 89.440 1.00 48.04 493 ALA B N 1
ATOM 2924 C CA . ALA A 1 455 ? 23.033 37.567 89.998 1.00 42.96 493 ALA B CA 1
ATOM 2925 C C . ALA A 1 455 ? 22.648 37.716 91.477 1.00 45.65 493 ALA B C 1
ATOM 2926 O O . ALA A 1 455 ? 23.489 38.046 92.299 1.00 55.92 493 ALA B O 1
ATOM 2928 N N . ILE A 1 456 ? 21.391 37.457 91.819 1.00 37.48 494 ILE B N 1
ATOM 2929 C CA . ILE A 1 456 ? 20.972 37.560 93.206 1.00 40.85 494 ILE B CA 1
ATOM 2930 C C . ILE A 1 456 ? 21.727 36.586 94.106 1.00 47.35 494 ILE B C 1
ATOM 2931 O O . ILE A 1 456 ? 22.250 36.979 95.148 1.00 52.84 494 ILE B O 1
ATOM 2936 N N . ASN A 1 457 ? 21.805 35.326 93.699 1.00 46.54 495 ASN B N 1
ATOM 2937 C CA . ASN A 1 457 ? 22.548 34.331 94.472 1.00 55.42 495 ASN B CA 1
ATOM 2938 C C . ASN A 1 457 ? 24.053 34.649 94.588 1.00 60.96 495 ASN B C 1
ATOM 2939 O O . ASN A 1 457 ? 24.677 34.393 95.615 1.00 59.79 495 ASN B O 1
ATOM 2944 N N . ALA A 1 458 ? 24.638 35.213 93.542 1.00 52.10 496 ALA B N 1
ATOM 2945 C CA . ALA A 1 458 ? 26.053 35.541 93.603 1.00 52.17 496 ALA B CA 1
ATOM 2946 C C . ALA A 1 458 ? 26.301 36.717 94.553 1.00 54.48 496 ALA B C 1
ATOM 2947 O O . ALA A 1 458 ? 27.242 36.705 95.336 1.00 55.07 496 ALA B O 1
ATOM 2949 N N . ALA A 1 459 ? 25.449 37.730 94.493 1.00 49.81 497 ALA B N 1
ATOM 2950 C CA . ALA A 1 459 ? 25.589 38.855 95.396 1.00 47.24 497 ALA B CA 1
ATOM 2951 C C . ALA A 1 459 ? 25.508 38.352 96.827 1.00 48.57 497 ALA B C 1
ATOM 2952 O O . ALA A 1 459 ? 26.327 38.702 97.667 1.00 57.32 497 ALA B O 1
ATOM 2954 N N . MET A 1 460 ? 24.516 37.520 97.097 1.00 41.10 498 MET B N 1
ATOM 2955 C CA . MET A 1 460 ? 24.358 36.933 98.416 1.00 44.71 498 MET B CA 1
ATOM 2956 C C . MET A 1 460 ? 25.575 36.080 98.845 1.00 52.20 498 MET B C 1
ATOM 2957 O O . MET A 1 460 ? 26.106 36.266 99.934 1.00 55.44 498 MET B O 1
ATOM 2962 N N . GLU A 1 461 ? 26.016 35.160 97.990 1.00 53.65 499 GLU B N 1
ATOM 2963 C CA . GLU A 1 461 ? 27.165 34.298 98.293 1.00 47.60 499 GLU B CA 1
ATOM 2964 C C . GLU A 1 461 ? 28.464 35.063 98.504 1.00 48.44 499 GLU B C 1
ATOM 2965 O O . GLU A 1 461 ? 29.305 34.659 99.302 1.00 57.12 499 GLU B O 1
ATOM 2971 N N . ALA A 1 462 ? 28.630 36.158 97.775 1.00 46.48 500 ALA B N 1
ATOM 2972 C CA . ALA A 1 462 ? 29.824 36.980 97.885 1.00 44.14 500 ALA B CA 1
ATOM 2973 C C . ALA A 1 462 ? 29.813 37.767 99.183 1.00 55.76 500 ALA B C 1
ATOM 2974 O O . ALA A 1 462 ? 30.852 37.947 99.825 1.00 62.44 500 ALA B O 1
ATOM 2976 N N . THR A 1 463 ? 28.631 38.256 99.546 1.00 52.60 501 THR B N 1
ATOM 2977 C CA . THR A 1 463 ? 28.459 39.063 100.744 1.00 48.85 501 THR B CA 1
ATOM 2978 C C . THR A 1 463 ? 28.648 38.181 101.961 1.00 58.35 501 THR B C 1
ATOM 2979 O O . THR A 1 463 ? 29.367 38.530 102.896 1.00 64.47 501 THR B O 1
ATOM 2983 N N . VAL A 1 464 ? 28.002 37.026 101.932 1.00 56.37 502 VAL B N 1
ATOM 2984 C CA . VAL A 1 464 ? 28.079 36.084 103.031 1.00 55.10 502 VAL B CA 1
ATOM 2985 C C . VAL A 1 464 ? 29.489 35.530 103.193 1.00 57.00 502 VAL B C 1
ATOM 2986 O O . VAL A 1 464 ? 29.967 35.338 104.301 1.00 55.61 502 VAL B O 1
ATOM 2990 N N . MET A 1 465 ? 30.166 35.294 102.085 1.00 61.94 503 MET B N 1
ATOM 2991 C CA . MET A 1 465 ? 31.518 34.775 102.155 1.00 61.78 503 MET B CA 1
ATOM 2992 C C . MET A 1 465 ? 32.430 35.785 102.853 1.00 68.50 503 MET B C 1
ATOM 2993 O O . MET A 1 465 ? 33.325 35.422 103.612 1.00 82.55 503 MET B O 1
ATOM 2998 N N . ILE A 1 466 ? 32.186 37.060 102.599 1.00 56.10 504 ILE B N 1
ATOM 2999 C CA . ILE A 1 466 ? 32.956 38.135 103.199 1.00 50.51 504 ILE B CA 1
ATOM 3000 C C . ILE A 1 466 ? 32.620 38.354 104.685 1.00 59.01 504 ILE B C 1
ATOM 3001 O O . ILE A 1 466 ? 33.483 38.741 105.469 1.00 63.74 504 ILE B O 1
ATOM 3006 N N . LEU A 1 467 ? 31.369 38.110 105.067 1.00 50.87 505 LEU B N 1
ATOM 3007 C CA . LEU A 1 467 ? 30.939 38.277 106.451 1.00 54.96 505 LEU B CA 1
ATOM 3008 C C . LEU A 1 467 ? 31.466 37.172 107.371 1.00 66.77 505 LEU B C 1
ATOM 3009 O O . LEU A 1 467 ? 31.875 37.422 108.511 1.00 63.39 505 LEU B O 1
ATOM 3014 N N . ARG A 1 468 ? 31.431 35.945 106.875 1.00 69.95 506 ARG B N 1
ATOM 3015 C CA . ARG A 1 468 ? 31.749 34.797 107.701 1.00 75.08 506 ARG B CA 1
ATOM 3016 C C . ARG A 1 468 ? 33.208 34.446 107.562 1.00 72.59 506 ARG B C 1
ATOM 3017 O O . ARG A 1 468 ? 33.579 33.524 106.845 1.00 82.74 506 ARG B O 1
ATOM 3025 N N . ILE A 1 469 ? 34.027 35.216 108.262 1.00 76.04 507 ILE B N 1
ATOM 3026 C CA . ILE A 1 469 ? 35.472 35.075 108.232 1.00 79.03 507 ILE B CA 1
ATOM 3027 C C . ILE A 1 469 ? 36.052 34.995 109.649 1.00 82.33 507 ILE B C 1
ATOM 3028 O O . ILE A 1 469 ? 35.703 35.786 110.529 1.00 79.61 507 ILE B O 1
#

Foldseek 3Di:
DDPLVVLLVLLLVLLQVLLVVLVVVPDDLQLLLVLLVVLLVVLLVLCVVLWDFDALPPLVVLLLQLLLLQDDPPSVVCSNVLSVVLSVQQSLLWDADPVGIAGDCVQQEAEDEDEADAQVPKDKAAADKFAFAFPDPLADFKDFWFKEAAEAAELDPVVNVVSLVLVLVLVGQEYEYLAYHDPVSSVNCSVSNHRYTHNGHPVSSVSCCVQFVAAYDHDSVDRDNSNIGTARMWGWDDDPVGIIIGGHRHDDHSHIYIHGYHHGPVRRVSSVVSSVRSNVSSRLQNGLSTWAFDQLLSLLLSLVVQCVVLVVDDDVSSVSSNSSSVSSCSVNLVLQVVLVHDSVVQSVVSNVCVVVPLSQWHAPSPVRDTDRRSVVSRIDHPVSVSVSSVSSSVVSSVVSPD